Protein 2P5Q (pdb70)

B-factor: mean 24.38, std 9.58, range [6.73, 96.37]

Secondary structure (DSSP, 8-state):
--GGG-EEEBTTS-EEEGGGGTTSEEEEEEE-SSSTTHHHHHHHHHHHHHHHGGGTEEEEEEE--TTTT---S-HHHHHHHHHHHT---S-BB---BSSSTTB-HHHHHHHTHHHHTT-SPP-STT-EEEE-TTS-EEEEE-TTS-GGGGHHHHHHHTT--/--GGG-EEEBTTS-EEEGGGGTTSEEEEEEE-SSSTTHHHHHHHHHHHHHHHGGGTEEEEEEE---STT---S-HHHHHHHHHHHH---S-BB---BSSSTTB-HHHHHHTTTGGGTT-SPP-STT-EEEE-TTS-EEEEE-TTS-GGGGHHHHHHHHT-/--GGG-EEEBTTS-EEEGGGGTTSEEEEEEE-SSSTTHHHHHHHHHHHHHHHGGGTEEEEEEE--TTTT---S-HHHHHHHHHHHH---S-BB---BSSSTTB-HHHHHHTTHHHHTT-SPP-STT-EEEE-TTS-EEEEE-TTS-GGGGHHHHHHHHT-/--GGG-EEEBTTS-EEEGGGGTTSEEEEEEE-SSSTTHHHHHHHHHHHHHHHGGGTEEEEEEE--TTTT---S-HHHHHHHHHHHH---S-BB---BSSSTTB-HHHHHHTTHHHHTT-SPP-STT-EEEE-TTS-EEEEE-TTS-GGGGHHHHHHHHT-

CATH classification: 3.40.30.10

Sequence (641 aa):
ESVHDFTVKDAKENDVDLSIFKGKVLLIVNVASKCGMTNSNYAEMNQLYEKYKDQGLEILAFPCNQFGEEEPGTNDQITDFVCTRFKSEFPIFDKIDVNGENASPLYRFLKLGKWGIFGDDIQWNFAKFLVNKDGQVVDRYYPTTSPLSLERDIKQLLEISESVHDFTVKDAKENDVDLSIFKGKVLLIVNVASKCGMTNSNYAEMNQLYEKYKDQGLEILAFPCNQFGEEEPGTNDQITDFVCTRFKSEFPIFDKIDVNGENASPLYRFLKLGKWGIFGDDIQWNFAKFLVNKDGQVVDRYYPTTSPLSLERDIKQLLEIESVHDFTVKDAKENDVDLSIFKGKVLLIVNVASKCGMTNSNYAEMNQLYEKYKDQGLEILAFPCNQFGEEEPGTNDQITDFVCTRFKSEFPIFDKIDVNGENASPLYRFLKLGKWGIFGDDIQWNFAKFLVNKDGQVVDRYYPTTSPLSLERDIKQLLEIESVHDFTVKDAKENDVDLSIFKGKVLLIVNVASKCGMTNSNYAEMNQLYEKYKDQGLEILAFPCNQFGEEEPGTNDQITDFVCTRFKSEFPIFDKIDVNGENASPLYRFLKLGKWGIFGDDIQWNFAKFLVNKDGQVVDRYYPTTSPLSLERDIKQLLEI

Radius of gyration: 27.71 Å; Cα contacts (8 Å, |Δi|>4): 1335; chains: 4; bounding box: 77×76×52 Å

Organism: NCBI:txid3695

Nearest PDB structures (foldseek):
  2p5q-assembly2_D  TM=1.005E+00  e=3.990E-37  Populus trichocarpa x Populus deltoides
  2wgr-assembly1_A  TM=9.732E-01  e=1.202E-24  Schistosoma mansoni
  2v1m-assembly1_A  TM=9.487E-01  e=3.344E-23  Schistosoma mansoni
  3kij-assembly3_C  TM=9.636E-01  e=8.142E-22  Homo sapiens
  3cyn-assembly1_A  TM=9.663E-01  e=3.518E-21  Homo sapiens

Structure (mmCIF, N/CA/C/O backbone):
data_2P5Q
#
_entry.id   2P5Q
#
_cell.length_a   221.665
_cell.length_b   221.665
_cell.length_c   48.142
_cell.angle_alpha   90.00
_cell.angle_beta   90.00
_cell.angle_gamma   120.00
#
_symmetry.space_group_name_H-M   'H 3'
#
loop_
_entity.id
_entity.type
_entity.pdbx_description
1 polymer 'Glutathione peroxidase 5'
2 non-polymer 'CADMIUM ION'
3 non-polymer 'ACETATE ION'
4 water water
#
loop_
_atom_site.group_PDB
_atom_site.id
_atom_site.type_symbol
_atom_site.label_atom_id
_atom_site.label_alt_id
_atom_site.label_comp_id
_atom_site.label_asym_id
_atom_site.label_entity_id
_atom_site.label_seq_id
_atom_site.pdbx_PDB_ins_code
_atom_site.Cartn_x
_atom_site.Cartn_y
_atom_site.Cartn_z
_atom_site.occupancy
_atom_site.B_iso_or_equiv
_atom_site.auth_seq_id
_atom_site.auth_comp_id
_atom_site.auth_asym_id
_atom_site.auth_atom_id
_atom_site.pdbx_PDB_model_num
ATOM 1 N N . GLU A 1 10 ? 21.988 0.840 25.272 1.00 26.97 10 GLU A N 1
ATOM 2 C CA . GLU A 1 10 ? 22.896 0.951 24.096 1.00 25.97 10 GLU A CA 1
ATOM 3 C C . GLU A 1 10 ? 22.167 1.466 22.857 1.00 22.37 10 GLU A C 1
ATOM 4 O O . GLU A 1 10 ? 22.795 1.774 21.847 1.00 22.85 10 GLU A O 1
ATOM 10 N N . SER A 1 11 ? 20.844 1.552 22.936 1.00 19.57 11 SER A N 1
ATOM 11 C CA . SER A 1 11 ? 20.042 2.062 21.826 1.00 17.82 11 SER A CA 1
ATOM 12 C C . SER A 1 11 ? 18.877 2.861 22.403 1.00 17.61 11 SER A C 1
ATOM 13 O O . SER A 1 11 ? 18.613 2.808 23.605 1.00 17.19 11 SER A O 1
ATOM 16 N N . VAL A 1 12 ? 18.180 3.597 21.546 1.00 16.78 12 VAL A N 1
ATOM 17 C CA . VAL A 1 12 ? 17.051 4.406 21.987 1.00 15.27 12 VAL A CA 1
ATOM 18 C C . VAL A 1 12 ? 15.953 3.529 22.588 1.00 16.31 12 VAL A C 1
ATOM 19 O O . VAL A 1 12 ? 15.110 4.004 23.343 1.00 15.38 12 VAL A O 1
ATOM 23 N N . HIS A 1 13 ? 15.982 2.242 22.263 1.00 15.94 13 HIS A N 1
ATOM 24 C CA . HIS A 1 13 ? 14.960 1.319 22.738 1.00 16.81 13 HIS A CA 1
ATOM 25 C C . HIS A 1 13 ? 15.056 0.914 24.205 1.00 18.05 13 HIS A C 1
ATOM 26 O O . HIS A 1 13 ? 14.129 0.312 24.743 1.00 18.66 13 HIS A O 1
ATOM 33 N N . ASP A 1 14 ? 16.162 1.255 24.858 1.00 18.89 14 ASP A N 1
ATOM 34 C CA . ASP A 1 14 ? 16.326 0.935 26.272 1.00 20.47 14 ASP A CA 1
ATOM 35 C C . ASP A 1 14 ? 15.620 1.965 27.143 1.00 21.41 14 ASP A C 1
ATOM 36 O O . ASP A 1 14 ? 15.659 1.877 28.366 1.00 23.55 14 ASP A O 1
ATOM 41 N N . PHE A 1 15 ? 14.972 2.941 26.516 1.00 18.80 15 PHE A N 1
ATOM 42 C CA . PHE A 1 15 ? 14.312 3.987 27.277 1.00 17.90 15 PHE A CA 1
ATOM 43 C C . PHE A 1 15 ? 12.798 3.942 27.314 1.00 18.59 15 PHE A C 1
ATOM 44 O O . PHE A 1 15 ? 12.143 3.438 26.401 1.00 17.44 15 PHE A O 1
ATOM 52 N N . THR A 1 16 ? 12.265 4.487 28.399 1.00 16.34 16 THR A N 1
ATOM 53 C CA . THR A 1 16 ? 10.835 4.583 28.630 1.00 17.30 16 THR A CA 1
ATOM 54 C C . THR A 1 16 ? 10.581 6.044 28.988 1.00 16.74 16 THR A C 1
ATOM 55 O O . THR A 1 16 ? 11.343 6.638 29.750 1.00 16.86 16 THR A O 1
ATOM 59 N N . VAL A 1 17 ? 9.533 6.628 28.416 1.00 15.32 17 VAL A N 1
ATOM 60 C CA . VAL A 1 17 ? 9.184 8.014 28.705 1.00 13.58 17 VAL A CA 1
ATOM 61 C C . VAL A 1 17 ? 7.703 8.041 29.038 1.00 14.26 17 VAL A C 1
ATOM 62 O O . VAL A 1 17 ? 6.986 7.078 28.768 1.00 13.58 17 VAL A O 1
ATOM 66 N N . LYS A 1 18 ? 7.243 9.133 29.634 1.00 13.61 18 LYS A N 1
ATOM 67 C CA . LYS A 1 18 ? 5.832 9.248 29.968 1.00 17.10 18 LYS A CA 1
ATOM 68 C C . LYS A 1 18 ? 5.066 9.977 28.867 1.00 16.21 18 LYS A C 1
ATOM 69 O O . LYS A 1 18 ? 5.598 10.895 28.235 1.00 16.71 18 LYS A O 1
ATOM 75 N N . ASP A 1 19 ? 3.826 9.555 28.627 1.00 16.95 19 ASP A N 1
ATOM 76 C CA . ASP A 1 19 ? 3.002 10.201 27.614 1.00 17.13 19 ASP A CA 1
ATOM 77 C C . ASP A 1 19 ? 2.304 11.412 28.228 1.00 17.58 19 ASP A C 1
ATOM 78 O O . ASP A 1 19 ? 2.521 11.729 29.401 1.00 16.89 19 ASP A O 1
ATOM 83 N N . ALA A 1 20 ? 1.469 12.082 27.438 1.00 16.37 20 ALA A N 1
ATOM 84 C CA . ALA A 1 20 ? 0.762 13.276 27.896 1.00 17.12 20 ALA A CA 1
ATOM 85 C C . ALA A 1 20 ? -0.166 13.032 29.080 1.00 17.71 20 ALA A C 1
ATOM 86 O O . ALA A 1 20 ? -0.686 13.980 29.666 1.00 20.08 20 ALA A O 1
ATOM 88 N N . LYS A 1 21 ? -0.380 11.769 29.431 1.00 17.37 21 LYS A N 1
ATOM 89 C CA . LYS A 1 21 ? -1.246 11.449 30.561 1.00 19.19 21 LYS A CA 1
ATOM 90 C C . LYS A 1 21 ? -0.475 10.774 31.697 1.00 18.75 21 LYS A C 1
ATOM 91 O O . LYS A 1 21 ? -1.051 10.072 32.526 1.00 18.68 21 LYS A O 1
ATOM 97 N N . GLU A 1 22 ? 0.836 11.009 31.720 1.00 17.61 22 GLU A N 1
ATOM 98 C CA . GLU A 1 22 ? 1.729 10.478 32.746 1.00 17.68 22 GLU A CA 1
ATOM 99 C C . GLU A 1 22 ? 1.866 8.955 32.754 1.00 18.40 22 GLU A C 1
ATOM 100 O O . GLU A 1 22 ? 2.259 8.368 33.759 1.00 18.12 22 GLU A O 1
ATOM 106 N N . ASN A 1 23 ? 1.543 8.317 31.636 1.00 17.97 23 ASN A N 1
ATOM 107 C CA . ASN A 1 23 ? 1.656 6.868 31.537 1.00 18.75 23 ASN A CA 1
ATOM 108 C C . ASN A 1 23 ? 2.922 6.508 30.761 1.00 18.55 23 ASN A C 1
ATOM 109 O O . ASN A 1 23 ? 3.292 7.192 29.807 1.00 17.21 23 ASN A O 1
ATOM 114 N N . ASP A 1 24 ? 3.585 5.436 31.179 1.00 17.75 24 ASP A N 1
ATOM 115 C CA . ASP A 1 24 ? 4.814 4.995 30.530 1.00 17.69 24 ASP A CA 1
ATOM 116 C C . ASP A 1 24 ? 4.640 4.514 29.100 1.00 17.34 24 ASP A C 1
ATOM 117 O O . ASP A 1 24 ? 3.644 3.879 28.758 1.00 15.38 24 ASP A O 1
ATOM 122 N N . VAL A 1 25 ? 5.637 4.815 28.276 1.00 16.12 25 VAL A N 1
ATOM 123 C CA . VAL A 1 25 ? 5.654 4.380 26.889 1.00 15.30 25 VAL A CA 1
ATOM 124 C C . VAL A 1 25 ? 7.042 3.823 26.619 1.00 14.62 25 VAL A C 1
ATOM 125 O O . VAL A 1 25 ? 8.039 4.543 26.703 1.00 15.06 25 VAL A O 1
ATOM 129 N N . ASP A 1 26 ? 7.098 2.529 26.322 1.00 14.38 26 ASP A N 1
ATOM 130 C CA . ASP A 1 26 ? 8.355 1.849 26.033 1.00 15.42 26 ASP A CA 1
ATOM 131 C C . ASP A 1 26 ? 8.745 2.176 24.594 1.00 14.68 26 ASP A C 1
ATOM 132 O O . ASP A 1 26 ? 8.060 1.780 23.658 1.00 16.28 26 ASP A O 1
ATOM 137 N N . LEU A 1 27 ? 9.848 2.900 24.419 1.00 15.00 27 LEU A N 1
ATOM 138 C CA . LEU A 1 27 ? 10.273 3.291 23.079 1.00 14.63 27 LEU A CA 1
ATOM 139 C C . LEU A 1 27 ? 10.599 2.125 22.153 1.00 14.70 27 LEU A C 1
ATOM 140 O O . LEU A 1 27 ? 10.735 2.313 20.945 1.00 13.36 27 LEU A O 1
ATOM 145 N N . SER A 1 28 ? 10.715 0.922 22.705 1.00 15.49 28 SER A N 1
ATOM 146 C CA . SER A 1 28 ? 11.022 -0.235 21.874 1.00 17.05 28 SER A CA 1
ATOM 147 C C . SER A 1 28 ? 9.840 -0.562 20.962 1.00 17.91 28 SER A C 1
ATOM 148 O O . SER A 1 28 ? 9.987 -1.314 20.002 1.00 18.06 28 SER A O 1
ATOM 151 N N . ILE A 1 29 ? 8.669 0.004 21.255 1.00 18.10 29 ILE A N 1
ATOM 152 C CA . ILE A 1 29 ? 7.496 -0.245 20.424 1.00 17.92 29 ILE A CA 1
ATOM 153 C C . ILE A 1 29 ? 7.658 0.460 19.082 1.00 18.93 29 ILE A C 1
ATOM 154 O O . ILE A 1 29 ? 6.853 0.270 18.168 1.00 17.02 29 ILE A O 1
ATOM 159 N N . PHE A 1 30 ? 8.698 1.280 18.972 1.00 17.40 30 PHE A N 1
ATOM 160 C CA . PHE A 1 30 ? 8.956 2.006 17.738 1.00 18.34 30 PHE A CA 1
ATOM 161 C C . PHE A 1 30 ? 10.066 1.344 16.922 1.00 19.25 30 PHE A C 1
ATOM 162 O O . PHE A 1 30 ? 10.577 1.935 15.967 1.00 17.38 30 PHE A O 1
ATOM 170 N N . LYS A 1 31 ? 10.437 0.120 17.300 1.00 18.16 31 LYS A N 1
ATOM 171 C CA . LYS A 1 31 ? 11.475 -0.617 16.576 1.00 18.82 31 LYS A CA 1
ATOM 172 C C . LYS A 1 31 ? 11.105 -0.705 15.105 1.00 16.68 31 LYS A C 1
ATOM 173 O O . LYS A 1 31 ? 9.942 -0.923 14.768 1.00 17.82 31 LYS A O 1
ATOM 179 N N . GLY A 1 32 ? 12.096 -0.547 14.235 1.00 16.49 32 GLY A N 1
ATOM 180 C CA . GLY A 1 32 ? 11.841 -0.631 12.809 1.00 17.05 32 GLY A CA 1
ATOM 181 C C . GLY A 1 32 ? 11.452 0.692 12.184 1.00 17.12 32 GLY A C 1
ATOM 182 O O . GLY A 1 32 ? 11.198 0.770 10.983 1.00 16.78 32 GLY A O 1
ATOM 183 N N . LYS A 1 33 ? 11.395 1.740 12.994 1.00 16.17 33 LYS A N 1
ATOM 184 C CA . LYS A 1 33 ? 11.042 3.048 12.470 1.00 16.68 33 LYS A CA 1
ATOM 185 C C . LYS A 1 33 ? 12.130 4.068 12.740 1.00 16.21 33 LYS A C 1
ATOM 186 O O . LYS A 1 33 ? 12.903 3.936 13.693 1.00 15.02 33 LYS A O 1
ATOM 192 N N . VAL A 1 34 ? 12.198 5.075 11.878 1.00 14.19 34 VAL A N 1
ATOM 193 C CA . VAL A 1 34 ? 13.168 6.142 12.042 1.00 13.68 34 VAL A CA 1
ATOM 194 C C . VAL A 1 34 ? 12.460 7.152 12.924 1.00 14.75 34 VAL A C 1
ATOM 195 O O . VAL A 1 34 ? 11.280 7.449 12.715 1.00 14.08 34 VAL A O 1
ATOM 199 N N . LEU A 1 35 ? 13.172 7.664 13.920 1.00 13.41 35 LEU A N 1
ATOM 200 C CA . LEU A 1 35 ? 12.583 8.614 14.841 1.00 12.14 35 LEU A CA 1
ATOM 201 C C . LEU A 1 35 ? 13.079 10.034 14.649 1.00 11.93 35 LEU A C 1
ATOM 202 O O . LEU A 1 35 ? 14.280 10.276 14.545 1.00 12.31 35 LEU A O 1
ATOM 207 N N . LEU A 1 36 ? 12.131 10.960 14.577 1.00 11.27 36 LEU A N 1
A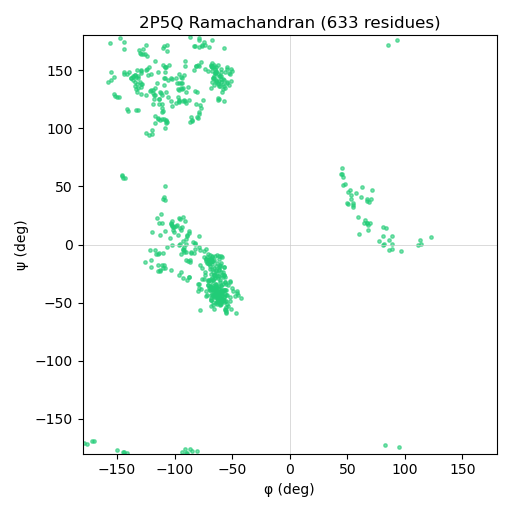TOM 208 C CA . LEU A 1 36 ? 12.432 12.377 14.483 1.00 12.19 36 LEU A CA 1
ATOM 209 C C . LEU A 1 36 ? 11.994 12.843 15.860 1.00 11.80 36 LEU A C 1
ATOM 210 O O . LEU A 1 36 ? 10.798 12.872 16.162 1.00 12.58 36 LEU A O 1
ATOM 215 N N . ILE A 1 37 ? 12.966 13.165 16.705 1.00 12.57 37 ILE A N 1
ATOM 216 C CA . ILE A 1 37 ? 12.684 13.604 18.066 1.00 12.87 37 ILE A CA 1
ATOM 217 C C . ILE A 1 37 ? 12.852 15.114 18.168 1.00 12.88 37 ILE A C 1
ATOM 218 O O . ILE A 1 37 ? 13.916 15.659 17.870 1.00 12.49 37 ILE A O 1
ATOM 223 N N . VAL A 1 38 ? 11.791 15.783 18.605 1.00 13.26 38 VAL A N 1
ATOM 224 C CA . VAL A 1 38 ? 11.794 17.235 18.694 1.00 12.05 38 VAL A CA 1
ATOM 225 C C . VAL A 1 38 ? 11.257 17.767 20.018 1.00 13.41 38 VAL A C 1
ATOM 226 O O . VAL A 1 38 ? 10.200 17.330 20.481 1.00 12.71 38 VAL A O 1
ATOM 230 N N . ASN A 1 39 ? 11.988 18.693 20.638 1.00 13.30 39 ASN A N 1
ATOM 231 C CA . ASN A 1 39 ? 11.500 19.306 21.870 1.00 13.54 39 ASN A CA 1
ATOM 232 C C . ASN A 1 39 ? 10.661 20.472 21.367 1.00 12.16 39 ASN A C 1
ATOM 233 O O . ASN A 1 39 ? 11.140 21.299 20.597 1.00 13.78 39 ASN A O 1
ATOM 238 N N . VAL A 1 40 ? 9.401 20.521 21.782 1.00 12.12 40 VAL A N 1
ATOM 239 C CA . VAL A 1 40 ? 8.488 21.557 21.310 1.00 14.27 40 VAL A CA 1
ATOM 240 C C . VAL A 1 40 ? 8.081 22.625 22.323 1.00 13.51 40 VAL A C 1
ATOM 241 O O . VAL A 1 40 ? 8.367 22.519 23.514 1.00 15.84 40 VAL A O 1
ATOM 245 N N . ALA A 1 41 ? 7.413 23.658 21.816 1.00 14.42 41 ALA A N 1
ATOM 246 C CA . ALA A 1 41 ? 6.924 24.771 22.626 1.00 14.04 41 ALA A CA 1
ATOM 247 C C . ALA A 1 41 ? 5.747 25.390 21.882 1.00 14.51 41 ALA A C 1
ATOM 248 O O . ALA A 1 41 ? 5.775 25.506 20.655 1.00 15.35 41 ALA A O 1
ATOM 250 N N . SER A 1 42 ? 4.720 25.794 22.622 1.00 13.31 42 SER A N 1
ATOM 251 C CA . SER A 1 42 ? 3.520 26.371 22.020 1.00 14.98 42 SER A CA 1
ATOM 252 C C . SER A 1 42 ? 3.539 27.877 21.770 1.00 15.82 42 SER A C 1
ATOM 253 O O . SER A 1 42 ? 2.857 28.360 20.866 1.00 15.31 42 SER A O 1
ATOM 256 N N . LYS A 1 43 ? 4.302 28.618 22.567 1.00 17.69 43 LYS A N 1
ATOM 257 C CA . LYS A 1 43 ? 4.353 30.073 22.435 1.00 18.64 43 LYS A CA 1
ATOM 258 C C . LYS A 1 43 ? 5.676 30.580 21.885 1.00 19.11 43 LYS A C 1
ATOM 259 O O . LYS A 1 43 ? 6.197 31.593 22.344 1.00 20.39 43 LYS A O 1
ATOM 265 N N . CYS A 1 44 ? 6.219 29.881 20.899 1.00 18.12 44 CYS A N 1
ATOM 266 C CA . CYS A 1 44 ? 7.484 30.284 20.308 1.00 19.37 44 CYS A CA 1
ATOM 267 C C . CYS A 1 44 ? 7.271 30.835 18.898 1.00 19.58 44 CYS A C 1
ATOM 268 O O . CYS A 1 44 ? 6.308 30.477 18.225 1.00 19.59 44 CYS A O 1
ATOM 271 N N . GLY A 1 45 ? 8.165 31.717 18.464 1.00 19.41 45 GLY A N 1
ATOM 272 C CA . GLY A 1 45 ? 8.051 32.276 17.130 1.00 16.72 45 GLY A CA 1
ATOM 273 C C . GLY A 1 45 ? 8.203 31.198 16.067 1.00 16.92 45 GLY A C 1
ATOM 274 O O . GLY A 1 45 ? 7.743 31.358 14.936 1.00 15.98 45 GLY A O 1
ATOM 275 N N . MET A 1 46 ? 8.838 30.087 16.429 1.00 14.97 46 MET A N 1
ATOM 276 C CA . MET A 1 46 ? 9.043 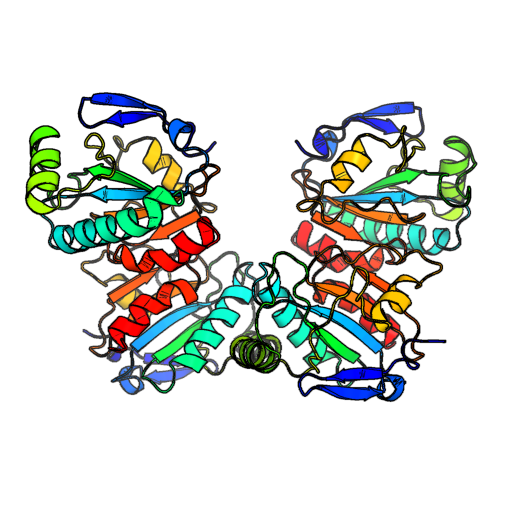28.992 15.484 1.00 17.01 46 MET A CA 1
ATOM 277 C C . MET A 1 46 ? 7.975 27.899 15.584 1.00 14.24 46 MET A C 1
ATOM 278 O O . MET A 1 46 ? 8.027 26.911 14.856 1.00 12.36 46 MET A O 1
ATOM 283 N N . THR A 1 47 ? 7.015 28.085 16.484 1.00 13.39 47 THR A N 1
ATOM 284 C CA . THR A 1 47 ? 5.945 27.111 16.699 1.00 14.47 47 THR A CA 1
ATOM 285 C C . THR A 1 47 ? 5.124 26.754 15.458 1.00 12.77 47 THR A C 1
ATOM 286 O O . THR A 1 47 ? 5.017 25.584 15.099 1.00 12.99 47 THR A O 1
ATOM 290 N N . ASN A 1 48 ? 4.543 27.755 14.804 1.00 12.84 48 ASN A N 1
ATOM 291 C CA . ASN A 1 48 ? 3.711 27.499 13.633 1.00 13.40 48 ASN A CA 1
ATOM 292 C C . ASN A 1 48 ? 4.418 26.789 12.484 1.00 13.63 48 ASN A C 1
ATOM 293 O O . ASN A 1 48 ? 3.888 25.824 11.928 1.00 11.97 48 ASN A O 1
ATOM 298 N N . SER A 1 49 ? 5.609 27.255 12.124 1.00 13.45 49 SER A N 1
ATOM 299 C CA . SER A 1 49 ? 6.350 26.632 11.030 1.00 15.87 49 SER A CA 1
ATOM 300 C C . SER A 1 49 ? 6.815 25.213 11.337 1.00 13.69 49 SER A C 1
ATOM 301 O O . SER A 1 49 ? 6.773 24.340 10.469 1.00 12.54 49 SER A O 1
ATOM 304 N N . ASN A 1 50 ? 7.255 24.974 12.568 1.00 13.40 50 ASN A N 1
ATOM 305 C CA . ASN A 1 50 ? 7.732 23.644 12.930 1.00 11.92 50 ASN A CA 1
ATOM 306 C C . ASN A 1 50 ? 6.617 22.605 12.970 1.00 11.28 50 ASN A C 1
ATOM 307 O O . ASN A 1 50 ? 6.756 21.530 12.386 1.00 10.10 50 ASN A O 1
ATOM 312 N N . TYR A 1 51 ? 5.506 22.920 13.632 1.00 12.14 51 TYR A N 1
ATOM 313 C CA . TYR A 1 51 ? 4.400 21.973 13.684 1.00 11.99 51 TYR A CA 1
ATOM 314 C C . TYR A 1 51 ? 3.842 21.733 12.282 1.00 11.85 51 TYR A C 1
ATOM 315 O O . TYR A 1 51 ? 3.563 20.596 11.909 1.00 12.71 51 TYR A O 1
ATOM 324 N N . ALA A 1 52 ? 3.691 22.799 11.502 1.00 11.19 52 ALA A N 1
ATOM 325 C CA . ALA A 1 52 ? 3.161 22.671 10.146 1.00 12.10 52 ALA A CA 1
ATOM 326 C C . ALA A 1 52 ? 4.057 21.788 9.280 1.00 12.05 52 ALA A C 1
ATOM 327 O O . ALA A 1 52 ? 3.571 20.894 8.577 1.00 11.51 52 ALA A O 1
ATOM 329 N N . GLU A 1 53 ? 5.362 22.041 9.328 1.00 11.53 53 GLU A N 1
ATOM 330 C CA . GLU A 1 53 ? 6.307 21.261 8.545 1.00 12.35 53 GLU A CA 1
ATOM 331 C C . GLU A 1 53 ? 6.411 19.825 9.050 1.00 12.24 53 GLU A C 1
ATOM 332 O O . GLU A 1 53 ? 6.648 18.902 8.266 1.00 11.84 53 GLU A O 1
ATOM 338 N N . MET A 1 54 ? 6.230 19.634 10.355 1.00 11.30 54 MET A N 1
ATOM 339 C CA . MET A 1 54 ? 6.271 18.290 10.920 1.00 13.66 54 MET A CA 1
ATOM 340 C C . MET A 1 54 ? 5.044 17.538 10.399 1.00 13.16 54 MET A C 1
ATOM 341 O O . MET A 1 54 ? 5.123 16.348 10.091 1.00 12.69 54 MET A O 1
ATOM 346 N N . ASN A 1 55 ? 3.915 18.239 10.283 1.00 11.91 55 ASN A N 1
ATOM 347 C CA . ASN A 1 55 ? 2.696 17.616 9.766 1.00 12.35 55 ASN A CA 1
ATOM 348 C C . ASN A 1 55 ? 2.916 17.121 8.340 1.00 11.53 55 ASN A C 1
ATOM 349 O O . ASN A 1 55 ? 2.458 16.037 7.973 1.00 11.61 55 ASN A O 1
ATOM 354 N N . GLN A 1 56 ? 3.608 17.924 7.535 1.00 10.52 56 GLN A N 1
ATOM 355 C CA . GLN A 1 56 ? 3.879 17.559 6.149 1.00 12.28 56 GLN A CA 1
ATOM 356 C C . GLN A 1 56 ? 4.792 16.339 6.075 1.00 12.26 56 GLN A C 1
ATOM 357 O O . GLN A 1 56 ? 4.550 15.418 5.294 1.00 11.44 56 GLN A O 1
ATOM 363 N N . LEU A 1 57 ? 5.847 16.332 6.881 1.00 12.19 57 LEU A N 1
ATOM 364 C CA . LEU A 1 57 ? 6.753 15.191 6.888 1.00 13.69 57 LEU A CA 1
ATOM 365 C C . LEU A 1 57 ? 6.004 13.936 7.322 1.00 12.74 57 LEU A C 1
ATOM 366 O O . LEU A 1 57 ? 6.177 12.870 6.734 1.00 13.88 57 LEU A O 1
ATOM 371 N N . TYR A 1 58 ? 5.166 14.068 8.349 1.00 11.98 58 TYR A N 1
ATOM 372 C CA . TYR A 1 58 ? 4.425 12.926 8.873 1.00 11.72 58 TYR A CA 1
ATOM 373 C C . TYR A 1 58 ? 3.473 12.323 7.849 1.00 12.44 58 TYR A C 1
ATOM 374 O O . TYR A 1 58 ? 3.433 11.106 7.674 1.00 11.81 58 TYR A O 1
ATOM 383 N N . GLU A 1 59 ? 2.711 13.171 7.171 1.00 12.72 59 GLU A N 1
ATOM 384 C CA . GLU A 1 59 ? 1.766 12.698 6.165 1.00 15.02 59 GLU A CA 1
ATOM 385 C C . GLU A 1 59 ? 2.491 11.947 5.050 1.00 14.32 59 GLU A C 1
ATOM 386 O O . GLU A 1 59 ? 2.043 10.900 4.584 1.00 12.13 59 GLU A O 1
ATOM 392 N N . LYS A 1 60 ? 3.629 12.489 4.640 1.00 12.82 60 LYS A N 1
ATOM 393 C CA . LYS A 1 60 ? 4.408 11.908 3.560 1.00 14.62 60 LYS A CA 1
ATOM 394 C C . LYS A 1 60 ? 5.210 10.659 3.922 1.00 14.33 60 LYS A C 1
ATOM 395 O O . LYS A 1 60 ? 5.419 9.791 3.072 1.00 12.62 60 LYS A O 1
ATOM 401 N N . TYR A 1 61 ? 5.639 10.548 5.177 1.00 12.42 61 TYR A N 1
ATOM 402 C CA . TYR A 1 61 ? 6.468 9.410 5.568 1.00 12.09 61 TYR A CA 1
ATOM 403 C C . TYR A 1 61 ? 5.993 8.484 6.688 1.00 13.56 61 TYR A C 1
ATOM 404 O O . TYR A 1 61 ? 6.646 7.476 6.961 1.00 12.16 61 TYR A O 1
ATOM 413 N N . LYS A 1 62 ? 4.875 8.799 7.337 1.00 12.89 62 LYS A N 1
ATOM 414 C CA . LYS A 1 62 ? 4.400 7.942 8.419 1.00 15.83 62 LYS A CA 1
ATOM 415 C C . LYS A 1 62 ? 4.194 6.489 7.973 1.00 16.51 62 LYS A C 1
ATOM 416 O O . LYS A 1 62 ? 4.515 5.559 8.710 1.00 17.96 62 LYS A O 1
ATOM 422 N N . ASP A 1 63 ? 3.676 6.289 6.769 1.00 16.54 63 ASP A N 1
ATOM 423 C CA . ASP A 1 63 ? 3.442 4.933 6.281 1.00 18.95 63 ASP A CA 1
ATOM 424 C C . ASP A 1 63 ? 4.693 4.324 5.667 1.00 19.35 63 ASP A C 1
ATOM 425 O O . ASP A 1 63 ? 4.663 3.201 5.165 1.00 20.59 63 ASP A O 1
ATOM 430 N N . GLN A 1 64 ? 5.795 5.060 5.706 1.00 16.11 64 GLN A N 1
ATOM 431 C CA . GLN A 1 64 ? 7.031 4.556 5.140 1.00 16.84 64 GLN A CA 1
ATOM 432 C C . GLN A 1 64 ? 8.093 4.294 6.198 1.00 15.69 64 GLN A C 1
ATOM 433 O O . GLN A 1 64 ? 9.246 4.003 5.872 1.00 17.10 64 GLN A O 1
ATOM 439 N N . GLY A 1 65 ? 7.699 4.398 7.466 1.00 12.47 65 GLY A N 1
ATOM 440 C CA . GLY A 1 65 ? 8.629 4.130 8.551 1.00 13.48 65 GLY A CA 1
ATOM 441 C C . GLY A 1 65 ? 9.027 5.286 9.454 1.00 13.39 65 GLY A C 1
ATOM 442 O O . GLY A 1 65 ? 9.815 5.101 10.383 1.00 12.93 65 GLY A O 1
ATOM 443 N N . LEU A 1 66 ? 8.505 6.479 9.206 1.00 11.09 66 LEU A N 1
ATOM 444 C CA . LEU A 1 66 ? 8.867 7.607 10.051 1.00 12.79 66 LEU A CA 1
ATOM 445 C C . LEU A 1 66 ? 7.891 7.806 11.205 1.00 13.67 66 LEU A C 1
ATOM 446 O O . LEU A 1 66 ? 6.677 7.736 11.024 1.00 14.09 66 LEU A O 1
ATOM 451 N N . GLU A 1 67 ? 8.432 8.033 12.395 1.00 13.44 67 GLU A N 1
ATOM 452 C CA . GLU A 1 67 ? 7.603 8.314 13.555 1.00 14.18 67 GLU A CA 1
ATOM 453 C C . GLU A 1 67 ? 8.168 9.591 14.167 1.00 12.69 67 GLU A C 1
ATOM 454 O O . GLU A 1 67 ? 9.382 9.773 14.232 1.00 13.19 67 GLU A O 1
ATOM 460 N N . ILE A 1 68 ? 7.285 10.485 14.589 1.00 11.86 68 ILE A N 1
ATOM 461 C CA . ILE A 1 68 ? 7.710 11.744 15.185 1.00 11.64 68 ILE A CA 1
ATOM 462 C C . ILE A 1 68 ? 7.322 11.786 16.652 1.00 12.73 68 ILE A C 1
ATOM 463 O O . ILE A 1 68 ? 6.156 11.588 17.005 1.00 14.17 68 ILE A O 1
ATOM 468 N N . LEU A 1 69 ? 8.308 12.034 17.507 1.00 12.52 69 LEU A N 1
ATOM 469 C CA . LEU A 1 69 ? 8.071 12.110 18.942 1.00 13.36 69 LEU A CA 1
ATOM 470 C C . LEU A 1 69 ? 8.246 13.562 19.379 1.00 13.67 69 LEU A C 1
ATOM 471 O O . LEU A 1 69 ? 9.348 14.116 19.295 1.00 13.05 69 LEU A O 1
ATOM 476 N N . ALA A 1 70 ? 7.154 14.173 19.838 1.00 12.51 70 ALA A N 1
ATOM 477 C CA . ALA A 1 70 ? 7.178 15.566 20.282 1.00 12.64 70 ALA A CA 1
ATOM 478 C C . ALA A 1 70 ? 7.208 15.660 21.803 1.00 12.83 70 ALA A C 1
ATOM 479 O O . ALA A 1 70 ? 6.278 15.211 22.484 1.00 13.39 70 ALA A O 1
ATOM 481 N N . PHE A 1 71 ? 8.271 16.263 22.328 1.00 11.65 71 PHE A N 1
ATOM 482 C CA . PHE A 1 71 ? 8.439 16.418 23.768 1.00 12.92 71 PHE A CA 1
ATOM 483 C C . PHE A 1 71 ? 8.348 17.878 24.194 1.00 12.45 71 PHE A C 1
ATOM 484 O O . PHE A 1 71 ? 9.257 18.665 23.932 1.00 11.96 71 PHE A O 1
ATOM 492 N N . PRO A 1 72 ? 7.241 18.265 24.842 1.00 11.53 72 PRO A N 1
ATOM 493 C CA . PRO A 1 72 ? 7.115 19.657 25.278 1.00 12.58 72 PRO A CA 1
ATOM 494 C C . PRO A 1 72 ? 8.223 19.968 26.283 1.00 13.60 72 PRO A C 1
ATOM 495 O O . PRO A 1 72 ? 8.631 19.093 27.049 1.00 13.19 72 PRO A O 1
ATOM 499 N N . CYS A 1 73 ? 8.710 21.206 26.269 1.00 14.31 73 CYS A N 1
ATOM 500 C CA . CYS A 1 73 ? 9.764 21.636 27.183 1.00 15.07 73 CYS A CA 1
ATOM 501 C C . CYS A 1 73 ? 9.631 23.137 27.436 1.00 15.64 73 CYS A C 1
ATOM 502 O O . CYS A 1 73 ? 9.576 23.932 26.496 1.00 15.34 73 CYS A O 1
ATOM 505 N N . ASN A 1 74 ? 9.594 23.517 28.710 1.00 15.55 74 ASN A N 1
ATOM 506 C CA . ASN A 1 74 ? 9.432 24.915 29.102 1.00 15.72 74 ASN A CA 1
ATOM 507 C C . ASN A 1 74 ? 10.729 25.575 29.570 1.00 17.52 74 ASN A C 1
ATOM 508 O O . ASN A 1 74 ? 10.696 26.615 30.226 1.00 18.34 74 ASN A O 1
ATOM 513 N N . GLN A 1 75 ? 11.868 24.985 29.216 1.00 16.55 75 GLN A N 1
ATOM 514 C CA . GLN A 1 75 ? 13.168 25.517 29.625 1.00 18.36 75 GLN A CA 1
ATOM 515 C C . GLN A 1 75 ? 13.709 26.654 28.762 1.00 18.28 75 GLN A C 1
ATOM 516 O O . GLN A 1 75 ? 14.798 27.170 29.020 1.00 19.29 75 GLN A O 1
ATOM 522 N N . PHE A 1 76 ? 12.955 27.059 27.749 1.00 17.68 76 PHE A N 1
ATOM 523 C CA . PHE A 1 76 ? 13.426 28.109 26.860 1.00 17.23 76 PHE A CA 1
ATOM 524 C C . PHE A 1 76 ? 12.469 29.290 26.738 1.00 18.48 76 PHE A C 1
ATOM 525 O O . PHE A 1 76 ? 11.529 29.267 25.943 1.00 17.59 76 PHE A O 1
ATOM 533 N N . GLY A 1 77 ? 12.728 30.324 27.537 1.00 18.44 77 GLY A N 1
ATOM 534 C CA . GLY A 1 77 ? 11.900 31.515 27.515 1.00 17.29 77 GLY A CA 1
ATOM 535 C C . GLY A 1 77 ? 10.503 31.252 28.033 1.00 19.06 77 GLY A C 1
ATOM 536 O O . GLY A 1 77 ? 9.589 32.035 27.786 1.00 18.79 77 GLY A O 1
ATOM 537 N N . GLU A 1 78 ? 10.339 30.148 28.756 1.00 18.76 78 GLU A N 1
ATOM 538 C CA . GLU A 1 78 ? 9.042 29.772 29.300 1.00 19.59 78 GLU A CA 1
ATOM 539 C C . GLU A 1 78 ? 7.962 29.805 28.226 1.00 19.66 78 GLU A C 1
ATOM 540 O O . GLU A 1 78 ? 6.860 30.309 28.450 1.00 19.90 78 GLU A O 1
ATOM 546 N N . GLU A 1 79 ? 8.274 29.248 27.063 1.00 18.11 79 GLU A N 1
ATOM 547 C CA . GLU A 1 79 ? 7.323 29.241 25.966 1.00 18.52 79 GLU A CA 1
ATOM 548 C C . GLU A 1 79 ? 6.448 27.993 25.871 1.00 19.23 79 GLU A C 1
ATOM 549 O O . GLU A 1 79 ? 5.798 27.750 24.852 1.00 19.79 79 GLU A O 1
ATOM 555 N N . GLU A 1 80 ? 6.433 27.213 26.948 1.00 18.59 80 GLU A N 1
ATOM 556 C CA . GLU A 1 80 ? 5.596 26.016 27.046 1.00 17.36 80 GLU A CA 1
ATOM 557 C C . GLU A 1 80 ? 5.172 25.929 28.519 1.00 16.23 80 GLU A C 1
ATOM 558 O O . GLU A 1 80 ? 5.461 24.953 29.208 1.00 15.62 80 GLU A O 1
ATOM 564 N N . PRO A 1 81 ? 4.480 26.967 29.016 1.00 15.29 81 PRO A N 1
ATOM 565 C CA . PRO A 1 81 ? 4.002 27.064 30.400 1.00 16.56 81 PRO A CA 1
ATOM 566 C C . PRO A 1 81 ? 2.747 26.272 30.762 1.00 16.14 81 PRO A C 1
ATOM 567 O O . PRO A 1 81 ? 2.478 26.048 31.937 1.00 16.93 81 PRO A O 1
ATOM 571 N N . GLY A 1 82 ? 1.979 25.858 29.764 1.00 15.99 82 GLY A N 1
ATOM 572 C CA . GLY A 1 82 ? 0.750 25.136 30.043 1.00 16.86 82 GLY A CA 1
ATOM 573 C C . GLY A 1 82 ? 0.883 23.729 30.588 1.00 17.06 82 GLY A C 1
ATOM 574 O O . GLY A 1 82 ? 1.970 23.157 30.631 1.00 17.52 82 GLY A O 1
ATOM 575 N N . THR A 1 83 ? -0.243 23.176 31.027 1.00 16.52 83 THR A N 1
ATOM 576 C CA . THR A 1 83 ? -0.279 21.815 31.544 1.00 15.68 83 THR A CA 1
ATOM 577 C C . THR A 1 83 ? -0.277 20.902 30.317 1.00 14.79 83 THR A C 1
ATOM 578 O O . THR A 1 83 ? -0.439 21.377 29.194 1.00 12.92 83 THR A O 1
ATOM 582 N N . ASN A 1 84 ? -0.097 19.603 30.528 1.00 12.14 84 ASN A N 1
ATOM 583 C CA . ASN A 1 84 ? -0.105 18.657 29.418 1.00 14.61 84 ASN A CA 1
ATOM 584 C C . ASN A 1 84 ? -1.413 18.760 28.654 1.00 15.28 84 ASN A C 1
ATOM 585 O O . ASN A 1 84 ? -1.438 18.675 27.427 1.00 15.99 84 ASN A O 1
ATOM 590 N N . ASP A 1 85 ? -2.506 18.941 29.385 1.00 15.59 85 ASP A N 1
ATOM 591 C CA . ASP A 1 85 ? -3.804 19.043 28.745 1.00 17.68 85 ASP A CA 1
ATOM 592 C C . ASP A 1 85 ? -3.930 20.306 27.901 1.00 16.77 85 ASP A C 1
ATOM 593 O O . ASP A 1 85 ? -4.535 20.283 26.830 1.00 17.48 85 ASP A O 1
ATOM 598 N N . GLN A 1 86 ? -3.366 21.410 28.380 1.00 15.42 86 GLN A N 1
ATOM 599 C CA . GLN A 1 86 ? -3.434 22.657 27.631 1.00 15.88 86 GLN A CA 1
ATOM 600 C C . GLN A 1 86 ? -2.577 22.567 26.375 1.00 13.87 86 GLN A C 1
ATOM 601 O O . GLN A 1 86 ? -2.944 23.081 25.319 1.00 12.53 86 GLN A O 1
ATOM 607 N N . ILE A 1 87 ? -1.437 21.899 26.493 1.00 12.54 87 ILE A N 1
ATOM 608 C CA . ILE A 1 87 ? -0.533 21.739 25.363 1.00 12.13 87 ILE A CA 1
ATOM 609 C C . ILE A 1 87 ? -1.189 20.868 24.290 1.00 13.28 87 ILE A C 1
ATOM 610 O O . ILE A 1 87 ? -1.271 21.257 23.121 1.00 12.69 87 ILE A O 1
ATOM 615 N N . THR A 1 88 ? -1.678 19.700 24.691 1.00 12.76 88 THR A N 1
ATOM 616 C CA . THR A 1 88 ? -2.317 18.804 23.739 1.00 13.25 88 THR A CA 1
ATOM 617 C C . THR A 1 88 ? -3.587 19.434 23.160 1.00 13.71 88 THR A C 1
ATOM 618 O O . THR A 1 88 ? -3.858 19.296 21.970 1.00 13.69 88 THR A O 1
ATOM 622 N N . ASP A 1 89 ? -4.358 20.133 23.991 1.00 13.98 89 ASP A N 1
ATOM 623 C CA . ASP A 1 89 ? -5.574 20.787 23.509 1.00 14.57 89 ASP A CA 1
ATOM 624 C C . ASP A 1 89 ? -5.205 21.831 22.453 1.00 15.60 89 ASP A C 1
ATOM 625 O O . ASP A 1 89 ? -5.890 21.983 21.439 1.00 15.28 89 ASP A O 1
ATOM 630 N N . PHE A 1 90 ? -4.119 22.553 22.708 1.00 16.14 90 PHE A N 1
ATOM 631 C CA . PHE A 1 90 ? -3.637 23.580 21.791 1.00 16.37 90 PHE A CA 1
ATOM 632 C C . PHE A 1 90 ? -3.300 22.960 20.432 1.00 15.82 90 PHE A C 1
ATOM 633 O O . PHE A 1 90 ? -3.770 23.425 19.391 1.00 15.59 90 PHE A O 1
ATOM 641 N N . VAL A 1 91 ? -2.482 21.910 20.446 1.00 14.10 91 VAL A N 1
ATOM 642 C CA . VAL A 1 91 ? -2.093 21.229 19.214 1.00 14.10 91 VAL A CA 1
ATOM 643 C C . VAL A 1 91 ? -3.322 20.642 18.518 1.00 14.51 91 VAL A C 1
ATOM 644 O O . VAL A 1 91 ? -3.459 20.720 17.297 1.00 13.46 91 VAL A O 1
ATOM 648 N N . CYS A 1 92 ? -4.209 20.048 19.309 1.00 14.19 92 CYS A N 1
ATOM 649 C CA . CYS A 1 92 ? -5.434 19.448 18.788 1.00 13.12 92 CYS A CA 1
ATOM 650 C C . CYS A 1 92 ? -6.239 20.499 18.023 1.00 14.31 92 CYS A C 1
ATOM 651 O O . CYS A 1 92 ? -6.799 20.223 16.962 1.00 12.14 92 CYS A O 1
ATOM 654 N N . THR A 1 93 ? -6.263 21.715 18.554 1.00 12.12 93 THR A N 1
ATOM 655 C CA . THR A 1 93 ? -7.012 22.811 17.942 1.00 12.64 93 THR A CA 1
ATOM 656 C C . THR A 1 93 ? -6.337 23.461 16.730 1.00 12.15 93 THR A C 1
ATOM 657 O O . THR A 1 93 ? -6.907 23.524 15.638 1.00 12.04 93 THR A O 1
ATOM 661 N N . ARG A 1 94 ? -5.119 23.944 16.931 1.00 12.26 94 ARG A N 1
ATOM 662 C CA . ARG A 1 94 ? -4.388 24.642 15.885 1.00 12.98 94 ARG A CA 1
ATOM 663 C C . ARG A 1 94 ? -3.725 23.831 14.772 1.00 13.01 94 ARG A C 1
ATOM 664 O O . ARG A 1 94 ? -3.752 24.253 13.617 1.00 13.06 94 ARG A O 1
ATOM 672 N N . PHE A 1 95 ? -3.151 22.676 15.102 1.00 11.87 95 PHE A N 1
ATOM 673 C CA . PHE A 1 95 ? -2.429 21.880 14.107 1.00 12.50 95 PHE A CA 1
ATOM 674 C C . PHE A 1 95 ? -2.996 20.529 13.680 1.00 12.59 95 PHE A C 1
ATOM 675 O O . PHE A 1 95 ? -2.653 20.037 12.608 1.00 12.92 95 PHE A O 1
ATOM 683 N N . LYS A 1 96 ? -3.837 19.924 14.514 1.00 11.88 96 LYS A N 1
ATOM 684 C CA . LYS A 1 96 ? -4.421 18.622 14.201 1.00 12.01 96 LYS A CA 1
ATOM 685 C C . LYS A 1 96 ? -3.328 17.590 13.905 1.00 12.94 96 LYS A C 1
ATOM 686 O O . LYS A 1 96 ? -3.526 16.682 13.097 1.00 12.53 96 LYS A O 1
ATOM 692 N N . SER A 1 97 ? -2.178 17.734 14.557 1.00 13.01 97 SER A N 1
ATOM 693 C CA . SER A 1 97 ? -1.063 16.819 14.344 1.00 13.35 97 SER A CA 1
ATOM 694 C C . SER A 1 97 ? -1.451 15.402 14.741 1.00 12.47 97 SER A C 1
ATOM 695 O O . SER A 1 97 ? -2.136 15.190 15.738 1.00 11.44 97 SER A O 1
ATOM 698 N N . GLU A 1 98 ? -0.999 14.435 13.955 1.00 11.97 98 GLU A N 1
ATOM 699 C CA . GLU A 1 98 ? -1.332 13.043 14.200 1.00 10.97 98 GLU A CA 1
ATOM 700 C C . GLU A 1 98 ? -0.208 12.243 14.849 1.00 13.20 98 GLU A C 1
ATOM 701 O O . GLU A 1 98 ? -0.364 11.052 15.116 1.00 12.92 98 GLU A O 1
ATOM 707 N N . PHE A 1 99 ? 0.927 12.893 15.096 1.00 12.28 99 PHE A N 1
ATOM 708 C CA . PHE A 1 99 ? 2.041 12.220 15.751 1.00 12.79 99 PHE A CA 1
ATOM 709 C C . PHE A 1 99 ? 1.883 12.444 17.254 1.00 12.77 99 PHE A C 1
ATOM 710 O O . PHE A 1 99 ? 1.287 13.433 17.681 1.00 11.63 99 PHE A O 1
ATOM 718 N N . PRO A 1 100 ? 2.416 11.527 18.076 1.00 13.16 100 PRO A N 1
ATOM 719 C CA . PRO A 1 100 ? 2.307 11.640 19.532 1.00 12.90 100 PRO A CA 1
ATOM 720 C C . PRO A 1 100 ? 2.992 12.825 20.205 1.00 14.64 100 PRO A C 1
ATOM 721 O O . PRO A 1 100 ? 4.094 13.235 19.825 1.00 12.02 100 PRO A O 1
ATOM 725 N N . ILE A 1 101 ? 2.302 13.378 21.200 1.00 13.52 101 ILE A N 1
ATOM 726 C CA . ILE A 1 101 ? 2.823 14.485 21.996 1.00 15.07 101 ILE A CA 1
ATOM 727 C C . ILE A 1 101 ? 3.003 13.877 23.383 1.00 13.43 101 ILE A C 1
ATOM 728 O O . ILE A 1 101 ? 2.047 13.387 23.985 1.00 13.99 101 ILE A O 1
ATOM 733 N N . PHE A 1 102 ? 4.229 13.902 23.884 1.00 13.49 102 PHE A N 1
ATOM 734 C CA . PHE A 1 102 ? 4.520 13.309 25.179 1.00 13.50 102 PHE A CA 1
ATOM 735 C C . PHE A 1 102 ? 4.457 14.273 26.351 1.00 14.39 102 PHE A C 1
ATOM 736 O O . PHE A 1 102 ? 4.135 15.450 26.198 1.00 13.20 102 PHE A O 1
ATOM 744 N N . ASP A 1 103 ? 4.758 13.739 27.528 1.00 13.66 103 ASP A N 1
ATOM 745 C CA . ASP A 1 103 ? 4.761 14.506 28.761 1.00 13.58 103 ASP A CA 1
ATOM 746 C C . ASP A 1 103 ? 5.850 15.571 28.691 1.00 15.36 103 ASP A C 1
ATOM 747 O O . ASP A 1 103 ? 6.888 15.370 28.051 1.00 14.80 103 ASP A O 1
ATOM 752 N N . LYS A 1 104 ? 5.604 16.710 29.331 1.00 15.74 104 LYS A N 1
ATOM 753 C CA . LYS A 1 104 ? 6.581 17.792 29.348 1.00 16.93 104 LYS A CA 1
ATOM 754 C C . LYS A 1 104 ? 7.809 17.278 30.087 1.00 16.31 104 LYS A C 1
ATOM 755 O O . LYS A 1 104 ? 7.690 16.550 31.069 1.00 16.21 104 LYS A O 1
ATOM 761 N N . ILE A 1 105 ? 8.990 17.655 29.613 1.00 15.88 105 ILE A N 1
ATOM 762 C CA . ILE A 1 105 ? 10.227 17.213 30.238 1.00 15.81 105 ILE A CA 1
ATOM 763 C C . ILE A 1 105 ? 11.272 18.311 30.199 1.00 16.79 105 ILE A C 1
ATOM 764 O O . ILE A 1 105 ? 11.070 19.372 29.605 1.00 16.05 105 ILE A O 1
ATOM 769 N N . ASP A 1 106 ? 12.394 18.037 30.851 1.00 16.07 106 ASP A N 1
ATOM 770 C CA . ASP A 1 106 ? 13.530 18.937 30.837 1.00 17.08 106 ASP A CA 1
ATOM 771 C C . ASP A 1 106 ? 14.465 18.234 29.863 1.00 14.21 106 ASP A C 1
ATOM 772 O O . ASP A 1 106 ? 14.509 17.004 29.833 1.00 15.14 106 ASP A O 1
ATOM 777 N N . VAL A 1 107 ? 15.189 19.000 29.057 1.00 13.16 107 VAL A N 1
ATOM 778 C CA . VAL A 1 107 ? 16.128 18.418 28.111 1.00 13.88 107 VAL A CA 1
ATOM 779 C C . VAL A 1 107 ? 17.552 18.745 28.546 1.00 14.64 107 VAL A C 1
ATOM 780 O O . VAL A 1 107 ? 18.504 18.107 28.101 1.00 16.98 107 VAL A O 1
ATOM 784 N N . ASN A 1 108 ? 17.691 19.748 29.411 1.00 14.63 108 ASN A N 1
ATOM 785 C CA . ASN A 1 108 ? 19.000 20.148 29.929 1.00 16.25 108 ASN A CA 1
ATOM 786 C C . ASN A 1 108 ? 18.961 20.135 31.451 1.00 17.18 108 ASN A C 1
ATOM 787 O O . ASN A 1 108 ? 17.887 20.123 32.050 1.00 15.76 108 ASN A O 1
ATOM 792 N N . GLY A 1 109 ? 20.135 20.144 32.073 1.00 19.21 109 GLY A N 1
ATOM 793 C CA . GLY A 1 109 ? 20.188 20.150 33.523 1.00 20.66 109 GLY A CA 1
ATOM 794 C C . GLY A 1 109 ? 20.096 18.767 34.134 1.00 21.75 109 GLY A C 1
ATOM 795 O O . GLY A 1 109 ? 19.818 17.783 33.449 1.00 21.36 109 GLY A O 1
ATOM 796 N N . GLU A 1 110 ? 20.305 18.700 35.443 1.00 22.55 110 GLU A N 1
ATOM 797 C CA . GLU A 1 110 ? 20.284 17.433 36.158 1.00 23.81 110 GLU A CA 1
ATOM 798 C C . GLU A 1 110 ? 18.969 16.655 36.115 1.00 23.32 110 GLU A C 1
ATOM 799 O O . GLU A 1 110 ? 18.957 15.459 36.403 1.00 23.05 110 GLU A O 1
ATOM 805 N N . ASN A 1 111 ? 17.866 17.318 35.777 1.00 22.04 111 ASN A N 1
ATOM 806 C CA . ASN A 1 111 ? 16.581 16.623 35.696 1.00 22.77 111 ASN A CA 1
ATOM 807 C C . ASN A 1 111 ? 16.225 16.292 34.251 1.00 21.94 111 ASN A C 1
ATOM 808 O O . ASN A 1 111 ? 15.101 15.886 33.956 1.00 20.50 111 ASN A O 1
ATOM 813 N N . ALA A 1 112 ? 17.192 16.462 33.354 1.00 20.76 112 ALA A N 1
ATOM 814 C CA . ALA A 1 112 ? 16.979 16.181 31.942 1.00 21.06 112 ALA A CA 1
ATOM 815 C C . ALA A 1 112 ? 16.582 14.725 31.748 1.00 20.36 112 ALA A C 1
ATOM 816 O O . ALA A 1 112 ? 17.120 13.831 32.402 1.00 20.24 112 ALA A O 1
ATOM 818 N N . SER A 1 113 ? 15.640 14.496 30.841 1.00 20.49 113 SER A N 1
ATOM 819 C CA . SER A 1 113 ? 15.166 13.149 30.545 1.00 20.33 113 SER A CA 1
ATOM 820 C C . SER A 1 113 ? 16.311 12.213 30.166 1.00 20.27 113 SER A C 1
ATOM 821 O O . SER A 1 113 ? 17.226 12.597 29.441 1.00 19.48 113 SER A O 1
ATOM 824 N N . PRO A 1 114 ? 16.277 10.969 30.664 1.00 20.91 114 PRO A N 1
ATOM 825 C CA . PRO A 1 114 ? 17.339 10.018 30.335 1.00 19.27 114 PRO A CA 1
ATOM 826 C C . PRO A 1 114 ? 17.471 9.845 28.817 1.00 18.95 114 PRO A C 1
ATOM 827 O O . PRO A 1 114 ? 18.565 9.606 28.307 1.00 17.67 114 PRO A O 1
ATOM 831 N N . LEU A 1 115 ? 16.353 9.967 28.100 1.00 15.93 115 LEU A N 1
ATOM 832 C CA . LEU A 1 115 ? 16.371 9.837 26.642 1.00 15.62 115 LEU A CA 1
ATOM 833 C C . LEU A 1 115 ? 17.306 10.875 26.038 1.00 14.88 115 LEU A C 1
ATOM 834 O O . LEU A 1 115 ? 18.144 10.554 25.192 1.00 15.25 115 LEU A O 1
ATOM 839 N N . TYR A 1 116 ? 17.161 12.122 26.473 1.00 15.42 116 TYR A N 1
ATOM 840 C CA . TYR A 1 116 ? 18.008 13.188 25.958 1.00 16.22 116 TYR A CA 1
ATOM 841 C C . TYR A 1 116 ? 19.470 13.040 26.351 1.00 17.43 116 TYR A C 1
ATOM 842 O O . TYR A 1 116 ? 20.357 13.451 25.602 1.00 18.39 116 TYR A O 1
ATOM 851 N N . ARG A 1 117 ? 19.740 12.454 27.513 1.00 17.33 117 ARG A N 1
ATOM 852 C CA . ARG A 1 117 ? 21.133 12.254 27.903 1.00 18.95 117 ARG A CA 1
ATOM 853 C C . ARG A 1 117 ? 21.750 11.298 26.887 1.00 17.52 117 ARG A C 1
ATOM 854 O O . ARG A 1 117 ? 22.905 11.457 26.492 1.00 17.24 117 ARG A O 1
ATOM 862 N N . PHE A 1 118 ? 20.969 10.301 26.476 1.00 15.57 118 PHE A N 1
ATOM 863 C CA . PHE A 1 118 ? 21.412 9.309 25.498 1.00 15.55 118 PHE A CA 1
ATOM 864 C C . PHE A 1 118 ? 21.611 9.963 24.136 1.00 15.67 118 PHE A C 1
ATOM 865 O O . PHE A 1 118 ? 22.595 9.701 23.441 1.00 15.20 118 PHE A O 1
ATOM 873 N N . LEU A 1 119 ? 20.658 10.806 23.752 1.00 14.99 119 LEU A N 1
ATOM 874 C CA . LEU A 1 119 ? 20.737 11.495 22.478 1.00 14.40 119 LEU A CA 1
ATOM 875 C C . LEU A 1 119 ? 22.017 12.323 22.413 1.00 14.08 119 LEU A C 1
ATOM 876 O O . LEU A 1 119 ? 22.675 12.376 21.373 1.00 12.49 119 LEU A O 1
ATOM 881 N N . LYS A 1 120 ? 22.373 12.956 23.528 1.00 14.76 120 LYS A N 1
ATOM 882 C CA . LYS A 1 120 ? 23.569 13.793 23.590 1.00 14.46 120 LYS A CA 1
ATOM 883 C C . LYS A 1 120 ? 24.881 13.018 23.510 1.00 15.57 120 LYS A C 1
ATOM 884 O O . LYS A 1 120 ? 25.930 13.596 23.223 1.00 17.32 120 LYS A O 1
ATOM 890 N N . LEU A 1 121 ? 24.834 11.715 23.767 1.00 15.92 121 LEU A N 1
ATOM 891 C CA . LEU A 1 121 ? 26.038 10.896 23.691 1.00 17.15 121 LEU A CA 1
ATOM 892 C C . LEU A 1 121 ? 26.283 10.491 22.242 1.00 18.00 121 LEU A C 1
ATOM 893 O O . LEU A 1 121 ? 27.318 9.915 21.908 1.00 17.23 121 LEU A O 1
ATOM 898 N N . GLY A 1 122 ? 25.325 10.815 21.382 1.00 17.83 122 GLY A N 1
ATOM 899 C CA . GLY A 1 122 ? 25.430 10.454 19.982 1.00 18.14 122 GLY A CA 1
ATOM 900 C C . GLY A 1 122 ? 26.655 10.909 19.217 1.00 17.89 122 GLY A C 1
ATOM 901 O O . GLY A 1 122 ? 27.231 11.964 19.492 1.00 15.73 122 GLY A O 1
ATOM 902 N N . LYS A 1 123 ? 27.046 10.090 18.244 1.00 17.57 123 LYS A N 1
ATOM 903 C CA . LYS A 1 123 ? 28.183 10.374 17.376 1.00 18.25 123 LYS A CA 1
ATOM 904 C C . LYS A 1 123 ? 29.448 10.877 18.072 1.00 19.22 123 LYS A C 1
ATOM 905 O O . LYS A 1 123 ? 29.871 12.020 17.869 1.00 19.00 123 LYS A O 1
ATOM 911 N N . TRP A 1 124 ? 30.047 10.017 18.892 1.00 20.14 124 TRP A N 1
ATOM 912 C CA . TRP A 1 124 ? 31.287 10.340 19.598 1.00 20.77 124 TRP A CA 1
ATOM 913 C C . TRP A 1 124 ? 31.197 11.558 20.509 1.00 20.42 124 TRP A C 1
ATOM 914 O O . TRP A 1 124 ? 32.212 12.186 20.800 1.00 18.57 124 TRP A O 1
ATOM 925 N N . GLY A 1 125 ? 29.995 11.898 20.958 1.00 20.57 125 GLY A N 1
ATOM 926 C CA . GLY A 1 125 ? 29.852 13.052 21.827 1.00 19.97 125 GLY A CA 1
ATOM 927 C C . GLY A 1 125 ? 29.703 14.361 21.071 1.00 19.76 125 GLY A C 1
ATOM 928 O O . GLY A 1 125 ? 29.660 15.435 21.675 1.00 19.73 125 GLY A O 1
ATOM 929 N N . ILE A 1 126 ? 29.633 14.281 19.746 1.00 18.91 126 ILE A N 1
ATOM 930 C CA . ILE A 1 126 ? 29.462 15.481 18.932 1.00 17.85 126 ILE A CA 1
ATOM 931 C C . ILE A 1 126 ? 28.142 16.164 19.302 1.00 15.51 126 ILE A C 1
ATOM 932 O O . ILE A 1 126 ? 28.023 17.385 19.220 1.00 15.63 126 ILE A O 1
ATOM 937 N N . PHE A 1 127 ? 27.157 15.372 19.721 1.00 14.21 127 PHE A N 1
ATOM 938 C CA . PHE A 1 127 ? 25.851 15.919 20.090 1.00 14.92 127 PHE A CA 1
ATOM 939 C C . PHE A 1 127 ? 25.757 16.269 21.578 1.00 15.65 127 PHE A C 1
ATOM 940 O O . PHE A 1 127 ? 24.663 16.390 22.121 1.00 15.14 127 PHE A O 1
ATOM 948 N N . GLY A 1 128 ? 26.904 16.448 22.229 1.00 17.62 128 GLY A N 1
ATOM 949 C CA . GLY A 1 128 ? 26.913 16.755 23.653 1.00 18.12 128 GLY A CA 1
ATOM 950 C C . GLY A 1 128 ? 26.360 18.094 24.126 1.00 19.00 128 GLY A C 1
ATOM 951 O O . GLY A 1 128 ? 25.989 18.225 25.293 1.00 20.24 128 GLY A O 1
ATOM 952 N N . ASP A 1 129 ? 26.292 19.084 23.241 1.00 18.17 129 ASP A N 1
ATOM 953 C CA . ASP A 1 129 ? 25.799 20.416 23.606 1.00 18.77 129 ASP A CA 1
ATOM 954 C C . ASP A 1 129 ? 24.418 20.412 24.246 1.00 19.35 129 ASP A C 1
ATOM 955 O O . ASP A 1 129 ? 23.588 19.548 23.956 1.00 17.31 129 ASP A O 1
ATOM 960 N N . ASP A 1 130 ? 24.173 21.396 25.109 1.00 18.47 130 ASP A N 1
ATOM 961 C CA . ASP A 1 130 ? 22.864 21.543 25.732 1.00 17.23 130 ASP A CA 1
ATOM 962 C C . ASP A 1 130 ? 21.919 21.870 24.583 1.00 17.03 130 ASP A C 1
ATOM 963 O O . ASP A 1 130 ? 22.339 22.458 23.584 1.00 15.76 130 ASP A O 1
ATOM 968 N N . ILE A 1 131 ? 20.652 21.494 24.713 1.00 16.65 131 ILE A N 1
ATOM 969 C CA . ILE A 1 131 ? 19.683 21.828 23.681 1.00 15.95 131 ILE A CA 1
ATOM 970 C C . ILE A 1 131 ? 19.696 23.360 23.689 1.00 17.28 131 ILE A C 1
ATOM 971 O O . ILE A 1 131 ? 19.508 23.977 24.738 1.00 17.35 131 ILE A O 1
ATOM 976 N N . GLN A 1 132 ? 19.939 23.962 22.528 1.00 16.52 132 GLN A N 1
ATOM 977 C CA . GLN A 1 132 ? 20.040 25.417 22.405 1.00 16.03 132 GLN A CA 1
ATOM 978 C C . GLN A 1 132 ? 18.769 26.233 22.625 1.00 17.61 132 GLN A C 1
ATOM 979 O O . GLN A 1 132 ? 18.818 27.340 23.175 1.00 16.76 132 GLN A O 1
ATOM 985 N N . TRP A 1 133 ? 17.633 25.700 22.193 1.00 15.19 133 TRP A N 1
ATOM 986 C CA . TRP A 1 133 ? 16.378 26.423 22.324 1.00 15.23 133 TRP A CA 1
ATOM 987 C C . TRP A 1 133 ? 15.230 25.495 21.945 1.00 14.58 133 TRP A C 1
ATOM 988 O O . TRP A 1 133 ? 15.422 24.289 21.787 1.00 14.25 133 TRP A O 1
ATOM 999 N N . ASN A 1 134 ? 14.037 26.058 21.802 1.00 13.51 134 ASN A N 1
ATOM 1000 C CA . ASN A 1 134 ? 12.880 25.266 21.422 1.00 13.82 134 ASN A CA 1
ATOM 1001 C C . ASN A 1 134 ? 13.072 24.746 20.003 1.00 13.63 134 ASN A C 1
ATOM 1002 O O . ASN A 1 134 ? 13.657 25.420 19.156 1.00 13.18 134 ASN A O 1
ATOM 1007 N N . PHE A 1 135 ? 12.574 23.539 19.764 1.00 12.32 135 PHE A N 1
ATOM 1008 C CA . PHE A 1 135 ? 12.621 22.902 18.454 1.00 11.94 135 PHE A CA 1
ATOM 1009 C C . PHE A 1 135 ? 13.953 22.416 17.884 1.00 12.28 135 PHE A C 1
ATOM 1010 O O . PHE A 1 135 ? 14.208 22.537 16.689 1.00 13.22 135 PHE A O 1
ATOM 1018 N N . ALA A 1 136 ? 14.798 21.860 18.743 1.00 11.97 136 ALA A N 1
ATOM 1019 C CA . ALA A 1 136 ? 16.046 21.275 18.284 1.00 12.63 136 ALA A CA 1
ATOM 1020 C C . ALA A 1 136 ? 15.540 19.928 17.767 1.00 12.04 136 ALA A C 1
ATOM 1021 O O . ALA A 1 136 ? 14.493 19.458 18.214 1.00 12.32 136 ALA A O 1
ATOM 1023 N N . LYS A 1 137 ? 16.250 19.315 16.828 1.00 11.91 137 LYS A N 1
ATOM 1024 C CA . LYS A 1 137 ? 15.813 18.023 16.299 1.00 12.65 137 LYS A CA 1
ATOM 1025 C C . LYS A 1 137 ? 16.918 16.977 16.305 1.00 12.27 137 LYS A C 1
ATOM 1026 O O . LYS A 1 137 ? 18.098 17.299 16.175 1.00 11.91 137 LYS A O 1
ATOM 1032 N N . PHE A 1 138 ? 16.508 15.723 16.449 1.00 13.05 138 PHE A N 1
ATOM 1033 C CA . PHE A 1 138 ? 17.406 14.575 16.432 1.00 12.42 138 PHE A CA 1
ATOM 1034 C C . PHE A 1 138 ? 16.758 13.528 15.528 1.00 12.26 138 PHE A C 1
ATOM 1035 O O . PHE A 1 138 ? 15.532 13.422 15.474 1.00 12.73 138 PHE A O 1
ATOM 1043 N N . LEU A 1 139 ? 17.579 12.768 14.814 1.00 11.15 139 LEU A N 1
ATOM 1044 C CA . LEU A 1 139 ? 17.079 11.677 13.985 1.00 12.15 139 LEU A CA 1
ATOM 1045 C C . LEU A 1 139 ? 17.753 10.415 14.508 1.00 12.23 139 LEU A C 1
ATOM 1046 O O . LEU A 1 139 ? 18.963 10.405 14.747 1.00 11.14 139 LEU A O 1
ATOM 1051 N N . VAL A 1 140 ? 16.962 9.366 14.708 1.00 12.32 140 VAL A N 1
ATOM 1052 C CA . VAL A 1 140 ? 17.467 8.084 15.190 1.00 12.85 140 VAL A CA 1
ATOM 1053 C C . VAL A 1 140 ? 17.145 7.066 14.097 1.00 11.52 140 VAL A C 1
ATOM 1054 O O . VAL A 1 140 ? 16.011 7.018 13.615 1.00 12.40 140 VAL A O 1
ATOM 1058 N N . ASN A 1 141 ? 18.128 6.265 13.692 1.00 9.45 141 ASN A N 1
ATOM 1059 C CA . ASN A 1 141 ? 17.879 5.291 12.635 1.00 9.92 141 ASN A CA 1
ATOM 1060 C C . ASN A 1 141 ? 17.141 4.055 13.141 1.00 10.45 141 ASN A C 1
ATOM 1061 O O . ASN A 1 141 ? 16.875 3.931 14.337 1.00 10.13 141 ASN A O 1
ATOM 1066 N N . LYS A 1 142 ? 16.800 3.147 12.229 1.00 10.15 142 LYS A N 1
ATOM 1067 C CA . LYS A 1 142 ? 16.074 1.937 12.600 1.00 11.24 142 LYS A CA 1
ATOM 1068 C C . LYS A 1 142 ? 16.873 1.037 13.543 1.00 11.84 142 LYS A C 1
ATOM 1069 O O . LYS A 1 142 ? 16.298 0.247 14.290 1.00 10.75 142 LYS A O 1
ATOM 1075 N N . ASP A 1 143 ? 18.195 1.160 13.511 1.00 10.99 143 ASP A N 1
ATOM 1076 C CA . ASP A 1 143 ? 19.048 0.363 14.392 1.00 12.57 143 ASP A CA 1
ATOM 1077 C C . ASP A 1 143 ? 18.945 0.934 15.812 1.00 13.24 143 ASP A C 1
ATOM 1078 O O . ASP A 1 143 ? 19.499 0.387 16.764 1.00 12.03 143 ASP A O 1
ATOM 1083 N N . GLY A 1 144 ? 18.236 2.050 15.947 1.00 11.80 144 GLY A N 1
ATOM 1084 C CA . GLY A 1 144 ? 18.070 2.652 17.258 1.00 12.55 144 GLY A CA 1
ATOM 1085 C C . GLY A 1 144 ? 19.202 3.550 17.728 1.00 12.22 144 GLY A C 1
ATOM 1086 O O . GLY A 1 144 ? 19.271 3.881 18.912 1.00 12.32 144 GLY A O 1
ATOM 1087 N N . GLN A 1 145 ? 20.089 3.943 16.815 1.00 11.72 145 GLN A N 1
ATOM 1088 C CA . GLN A 1 145 ? 21.204 4.824 17.167 1.00 11.22 145 GLN A CA 1
ATOM 1089 C C . GLN A 1 145 ? 20.950 6.239 16.641 1.00 12.72 145 GLN A C 1
ATOM 1090 O O . GLN A 1 145 ? 20.423 6.409 15.544 1.00 12.83 145 GLN A O 1
ATOM 1096 N N . VAL A 1 146 ? 21.322 7.251 17.422 1.00 14.30 146 VAL A N 1
ATOM 1097 C CA . VAL A 1 146 ? 21.132 8.637 17.003 1.00 15.27 146 VAL A CA 1
ATOM 1098 C C . VAL A 1 146 ? 22.189 8.967 15.943 1.00 16.44 146 VAL A C 1
ATOM 1099 O O . VAL A 1 146 ? 23.388 8.800 16.169 1.00 15.87 146 VAL A O 1
ATOM 1103 N N . VAL A 1 147 ? 21.740 9.427 14.780 1.00 13.90 147 VAL A N 1
ATOM 1104 C CA . VAL A 1 147 ? 22.658 9.727 13.688 1.00 14.58 147 VAL A CA 1
ATOM 1105 C C . VAL A 1 147 ? 22.762 11.197 13.281 1.00 14.36 147 VAL A C 1
ATOM 1106 O O . VAL A 1 147 ? 23.762 11.613 12.693 1.00 15.42 147 VAL A O 1
ATOM 1110 N N . ASP A 1 148 ? 21.738 11.981 13.589 1.00 12.84 148 ASP A N 1
ATOM 1111 C CA . ASP A 1 148 ? 21.735 13.393 13.225 1.00 12.45 148 ASP A CA 1
ATOM 1112 C C . ASP A 1 148 ? 21.125 14.301 14.287 1.00 13.39 148 ASP A C 1
ATOM 1113 O O . ASP A 1 148 ? 20.201 13.909 14.998 1.00 11.60 148 ASP A O 1
ATOM 1118 N N . ARG A 1 149 ? 21.662 15.515 14.386 1.00 11.97 149 ARG A N 1
ATOM 1119 C CA . ARG A 1 149 ? 21.154 16.524 15.308 1.00 12.13 149 ARG A CA 1
ATOM 1120 C C . ARG A 1 149 ? 21.112 17.846 14.550 1.00 12.65 149 ARG A C 1
ATOM 1121 O O . ARG A 1 149 ? 22.003 18.142 13.753 1.00 12.64 149 ARG A O 1
ATOM 1129 N N . TYR A 1 150 ? 20.074 18.640 14.789 1.00 13.60 150 TYR A N 1
ATOM 1130 C CA . TYR A 1 150 ? 19.934 19.912 14.091 1.00 13.35 150 TYR A CA 1
ATOM 1131 C C . TYR A 1 150 ? 19.628 21.069 15.031 1.00 14.71 150 TYR A C 1
ATOM 1132 O O . TYR A 1 150 ? 18.920 20.906 16.026 1.00 14.95 150 TYR A O 1
ATOM 1141 N N . TYR A 1 151 ? 20.167 22.239 14.707 1.00 14.48 151 TYR A N 1
ATOM 1142 C CA . TYR A 1 151 ? 19.917 23.430 15.507 1.00 14.83 151 TYR A CA 1
ATOM 1143 C C . TYR A 1 151 ? 18.439 23.784 15.394 1.00 15.56 151 TYR A C 1
ATOM 1144 O O . TYR A 1 151 ? 17.788 23.457 14.398 1.00 14.49 151 TYR A O 1
ATOM 1153 N N . PRO A 1 152 ? 17.888 24.445 16.422 1.00 15.68 152 PRO A N 1
ATOM 1154 C CA . PRO A 1 152 ? 16.478 24.845 16.455 1.00 16.35 152 PRO A CA 1
ATOM 1155 C C . PRO A 1 152 ? 16.044 25.620 15.219 1.00 15.90 152 PRO A C 1
ATOM 1156 O O . PRO A 1 152 ? 14.900 25.516 14.785 1.00 14.08 152 PRO A O 1
ATOM 1160 N N . THR A 1 153 ? 16.977 26.381 14.653 1.00 16.09 153 THR A N 1
ATOM 1161 C CA . THR A 1 153 ? 16.714 27.205 13.481 1.00 15.57 153 THR A CA 1
ATOM 1162 C C . THR A 1 153 ? 16.560 26.441 12.166 1.00 15.10 153 THR A C 1
ATOM 1163 O O . THR A 1 153 ? 16.112 27.006 11.177 1.00 15.42 153 THR A O 1
ATOM 1167 N N . THR A 1 154 ? 16.927 25.165 12.154 1.00 13.82 154 THR A N 1
ATOM 1168 C CA . THR A 1 154 ? 16.787 24.339 10.956 1.00 12.69 154 THR A CA 1
ATOM 1169 C C . THR A 1 154 ? 15.354 23.798 10.973 1.00 13.44 154 THR A C 1
ATOM 1170 O O . THR A 1 154 ? 15.020 22.964 11.813 1.00 12.27 154 THR A O 1
ATOM 1174 N N . SER A 1 155 ? 14.506 24.280 10.064 1.00 14.08 155 SER A N 1
ATOM 1175 C CA . SER A 1 155 ? 13.112 23.840 10.039 1.00 13.46 155 SER A CA 1
ATOM 1176 C C . SER A 1 155 ? 13.008 22.375 9.616 1.00 12.53 155 SER A C 1
ATOM 1177 O O . SER A 1 155 ? 13.871 21.862 8.902 1.00 12.62 155 SER A O 1
ATOM 1180 N N . PRO A 1 156 ? 11.941 21.683 10.053 1.00 11.36 156 PRO A N 1
ATOM 1181 C CA . PRO A 1 156 ? 11.721 20.266 9.736 1.00 11.18 156 PRO A CA 1
ATOM 1182 C C . PRO A 1 156 ? 11.947 19.849 8.291 1.00 11.00 156 PRO A C 1
ATOM 1183 O O . PRO A 1 156 ? 12.557 18.810 8.038 1.00 10.86 156 PRO A O 1
ATOM 1187 N N . LEU A 1 157 ? 11.469 20.648 7.342 1.00 10.92 157 LEU A N 1
ATOM 1188 C CA . LEU A 1 157 ? 11.632 20.289 5.938 1.00 12.18 157 LEU A CA 1
ATOM 1189 C C . LEU A 1 157 ? 13.095 20.178 5.510 1.00 11.66 157 LEU A C 1
ATOM 1190 O O . LEU A 1 157 ? 13.400 19.518 4.522 1.00 11.04 157 LEU A O 1
ATOM 1195 N N . SER A 1 158 ? 14.002 20.805 6.253 1.00 11.87 158 SER A N 1
ATOM 1196 C CA . SER A 1 158 ? 15.419 20.722 5.908 1.00 13.17 158 SER A CA 1
ATOM 1197 C C . SER A 1 158 ? 15.966 19.336 6.245 1.00 13.06 158 SER A C 1
ATOM 1198 O O . SER A 1 158 ? 17.066 18.976 5.826 1.00 13.56 158 SER A O 1
ATOM 1201 N N . LEU A 1 159 ? 15.195 18.560 7.002 1.00 11.62 159 LEU A N 1
ATOM 1202 C CA . LEU A 1 159 ? 15.615 17.212 7.379 1.00 11.77 159 LEU A CA 1
ATOM 1203 C C . LEU A 1 159 ? 15.108 16.137 6.422 1.00 12.30 159 LEU A C 1
ATOM 1204 O O . LEU A 1 159 ? 15.444 14.965 6.578 1.00 13.22 159 LEU A O 1
ATOM 1209 N N . GLU A 1 160 ? 14.307 16.522 5.432 1.00 11.82 160 GLU A N 1
ATOM 1210 C CA . GLU A 1 160 ? 13.757 15.536 4.501 1.00 12.62 160 GLU A CA 1
ATOM 1211 C C . GLU A 1 160 ? 14.791 14.675 3.782 1.00 11.14 160 GLU A C 1
ATOM 1212 O O . GLU A 1 160 ? 14.603 13.468 3.632 1.00 13.14 160 GLU A O 1
ATOM 1218 N N . ARG A 1 161 ? 15.880 15.282 3.331 1.00 12.71 161 ARG A N 1
ATOM 1219 C CA . ARG A 1 161 ? 16.913 14.524 2.637 1.00 12.71 161 ARG A CA 1
ATOM 1220 C C . ARG A 1 161 ? 17.453 13.387 3.514 1.00 13.17 161 ARG A C 1
ATOM 1221 O O . ARG A 1 161 ? 17.557 12.241 3.063 1.00 13.94 161 ARG A O 1
ATOM 1229 N N . ASP A 1 162 ? 17.781 13.693 4.766 1.00 11.22 162 ASP A N 1
ATOM 1230 C CA . ASP A 1 162 ? 18.303 12.672 5.671 1.00 11.65 162 ASP A CA 1
ATOM 1231 C C . ASP A 1 162 ? 17.232 11.646 6.016 1.00 13.08 162 ASP A C 1
ATOM 1232 O O . ASP A 1 162 ? 17.522 10.454 6.158 1.00 11.80 162 ASP A O 1
ATOM 1237 N N . ILE A 1 163 ? 15.994 12.111 6.153 1.00 12.58 163 ILE A N 1
ATOM 1238 C CA . ILE A 1 163 ? 14.891 11.214 6.475 1.00 13.72 163 ILE A CA 1
ATOM 1239 C C . ILE A 1 163 ? 14.732 10.180 5.366 1.00 13.91 163 ILE A C 1
ATOM 1240 O O . ILE A 1 163 ? 14.559 8.991 5.641 1.00 14.52 163 ILE A O 1
ATOM 1245 N N . LYS A 1 164 ? 14.809 10.627 4.114 1.00 14.81 164 LYS A N 1
ATOM 1246 C CA . LYS A 1 164 ? 14.683 9.710 2.986 1.00 14.64 164 LYS A CA 1
ATOM 1247 C C . LYS A 1 164 ? 15.839 8.713 2.979 1.00 14.13 164 LYS A C 1
ATOM 1248 O O . LYS A 1 164 ? 15.642 7.529 2.708 1.00 12.68 164 LYS A O 1
ATOM 1254 N N . GLN A 1 165 ? 17.043 9.193 3.274 1.00 13.84 165 GLN A N 1
ATOM 1255 C CA . GLN A 1 165 ? 18.215 8.321 3.320 1.00 14.75 165 GLN A CA 1
ATOM 1256 C C . GLN A 1 165 ? 18.013 7.225 4.367 1.00 15.09 165 GLN A C 1
ATOM 1257 O O . GLN A 1 165 ? 18.259 6.047 4.103 1.00 15.45 165 GLN A O 1
ATOM 1263 N N . LEU A 1 166 ? 17.558 7.614 5.554 1.00 14.54 166 LEU A N 1
ATOM 1264 C CA . LEU A 1 166 ? 17.335 6.656 6.632 1.00 15.11 166 LEU A CA 1
ATOM 1265 C C . LEU A 1 166 ? 16.204 5.678 6.330 1.00 16.09 166 LEU A C 1
ATOM 1266 O O . LEU A 1 166 ? 16.226 4.536 6.793 1.00 16.23 166 LEU A O 1
ATOM 1271 N N . LEU A 1 167 ? 15.218 6.122 5.558 1.00 15.10 167 LEU A N 1
ATOM 1272 C CA . LEU A 1 167 ? 14.101 5.257 5.197 1.00 16.32 167 LEU A CA 1
ATOM 1273 C C . LEU A 1 167 ? 14.414 4.517 3.901 1.00 16.74 167 LEU A C 1
ATOM 1274 O O . LEU A 1 167 ? 13.605 3.723 3.418 1.00 14.95 167 LEU A O 1
ATOM 1279 N N . GLU A 1 168 ? 15.601 4.780 3.358 1.00 15.50 168 GLU A N 1
ATOM 1280 C CA . GLU A 1 168 ? 16.069 4.176 2.113 1.00 19.40 168 GLU A CA 1
ATOM 1281 C C . GLU A 1 168 ? 15.124 4.438 0.945 1.00 20.84 168 GLU A C 1
ATOM 1282 O O . GLU A 1 168 ? 14.816 3.541 0.163 1.00 20.53 168 GLU A O 1
ATOM 1288 N N . ILE A 1 169 ? 14.673 5.684 0.838 1.00 21.94 169 ILE A N 1
ATOM 1289 C CA . ILE A 1 169 ? 13.777 6.107 -0.232 1.00 24.60 169 ILE A CA 1
ATOM 1290 C C . ILE A 1 169 ? 14.587 6.944 -1.217 1.00 27.94 169 ILE A C 1
ATOM 1291 O O . ILE A 1 169 ? 15.238 7.911 -0.823 1.00 28.04 169 ILE A O 1
ATOM 1296 N N . SER A 1 170 ? 14.546 6.580 -2.495 1.00 31.12 170 SER A N 1
ATOM 1297 C CA . SER A 1 170 ? 15.290 7.318 -3.509 1.00 36.20 170 SER A CA 1
ATOM 1298 C C . SER A 1 170 ? 14.700 8.710 -3.724 1.00 37.65 170 SER A C 1
ATOM 1299 O O . SER A 1 170 ? 13.577 8.955 -3.236 1.00 38.86 170 SER A O 1
ATOM 1303 N N . GLU B 1 10 ? 26.959 44.587 12.889 1.00 40.24 10 GLU B N 1
ATOM 1304 C CA . GLU B 1 10 ? 28.016 44.024 12.003 1.00 39.27 10 GLU B CA 1
ATOM 1305 C C . GLU B 1 10 ? 27.521 42.793 11.255 1.00 37.69 10 GLU B C 1
ATOM 1306 O O . GLU B 1 10 ? 26.405 42.321 11.474 1.00 36.45 10 GLU B O 1
ATOM 1312 N N . SER B 1 11 ? 28.369 42.284 10.369 1.00 35.75 11 SER B N 1
ATOM 1313 C CA . SER B 1 11 ? 28.057 41.103 9.576 1.00 34.18 11 SER B CA 1
ATOM 1314 C C . SER B 1 11 ? 29.374 40.471 9.150 1.00 32.82 11 SER B C 1
ATOM 1315 O O . SER B 1 11 ? 30.442 41.035 9.387 1.00 32.64 11 SER B O 1
ATOM 1318 N N . VAL B 1 12 ? 29.295 39.304 8.522 1.00 30.89 12 VAL B N 1
ATOM 1319 C CA . VAL B 1 12 ? 30.486 38.599 8.068 1.00 30.46 12 VAL B CA 1
ATOM 1320 C C . VAL B 1 12 ? 31.305 39.478 7.130 1.00 29.39 12 VAL B C 1
ATOM 1321 O O . VAL B 1 12 ? 32.519 39.317 7.014 1.00 28.13 12 VAL B O 1
ATOM 1325 N N . HIS B 1 13 ? 30.631 40.414 6.470 1.00 30.08 13 HIS B N 1
ATOM 1326 C CA . HIS B 1 13 ? 31.283 41.317 5.530 1.00 32.24 13 HIS B CA 1
ATOM 1327 C C . HIS B 1 13 ? 32.293 42.253 6.197 1.00 33.43 13 HIS B C 1
ATOM 1328 O O . HIS B 1 13 ? 33.246 42.701 5.558 1.00 33.44 13 HIS B O 1
ATOM 1335 N N . ASP B 1 14 ? 32.088 42.540 7.480 1.00 34.61 14 ASP B N 1
ATOM 1336 C CA . ASP B 1 14 ? 32.984 43.430 8.216 1.00 34.76 14 ASP B CA 1
ATOM 1337 C C . ASP B 1 14 ? 34.265 42.739 8.663 1.00 33.85 14 ASP B C 1
ATOM 1338 O O . ASP B 1 14 ? 35.060 43.319 9.402 1.00 33.60 14 ASP B O 1
ATOM 1343 N N . PHE B 1 15 ? 34.471 41.507 8.212 1.00 32.46 15 PHE B N 1
ATOM 1344 C CA . PHE B 1 15 ? 35.658 40.756 8.600 1.00 30.71 15 PHE B CA 1
ATOM 1345 C C . PHE B 1 15 ? 36.672 40.548 7.483 1.00 31.18 15 PHE B C 1
ATOM 1346 O O . PHE B 1 15 ? 36.333 40.552 6.299 1.00 31.45 15 PHE B O 1
ATOM 1354 N N . THR B 1 16 ? 37.925 40.369 7.886 1.00 30.67 16 THR B N 1
ATOM 1355 C CA . THR B 1 16 ? 39.027 40.141 6.963 1.00 30.95 16 THR B CA 1
ATOM 1356 C C . THR B 1 16 ? 39.789 38.904 7.424 1.00 29.54 16 THR B C 1
ATOM 1357 O O . THR B 1 16 ? 40.146 38.792 8.594 1.00 31.11 16 THR B O 1
ATOM 1361 N N . VAL B 1 17 ? 40.028 37.973 6.509 1.00 28.49 17 VAL B N 1
ATOM 1362 C CA . VAL B 1 17 ? 40.751 36.753 6.845 1.00 28.62 17 VAL B CA 1
ATOM 1363 C C . VAL B 1 17 ? 41.918 36.534 5.887 1.00 28.74 17 VAL B C 1
ATOM 1364 O O . VAL B 1 17 ? 42.023 37.204 4.861 1.00 29.85 17 VAL B O 1
ATOM 1368 N N . LYS B 1 18 ? 42.800 35.602 6.228 1.00 28.84 18 LYS B N 1
ATOM 1369 C CA . LYS B 1 18 ? 43.951 35.304 5.382 1.00 29.56 18 LYS B CA 1
ATOM 1370 C C . LYS B 1 18 ? 43.678 34.122 4.462 1.00 28.84 18 LYS B C 1
ATOM 1371 O O . LYS B 1 18 ? 43.074 33.131 4.874 1.00 27.98 18 LYS B O 1
ATOM 1377 N N . ASP B 1 19 ? 44.125 34.230 3.215 1.00 29.49 19 ASP B N 1
ATOM 1378 C CA . ASP B 1 19 ? 43.936 33.150 2.259 1.00 29.72 19 ASP B CA 1
ATOM 1379 C C . ASP B 1 19 ? 45.080 32.153 2.395 1.00 30.26 19 ASP B C 1
ATOM 1380 O O . ASP B 1 19 ? 45.935 32.295 3.271 1.00 30.58 19 ASP B O 1
ATOM 1385 N N . ALA B 1 20 ? 45.094 31.144 1.532 1.00 30.04 20 ALA B N 1
ATOM 1386 C CA . ALA B 1 20 ? 46.123 30.115 1.583 1.00 31.38 20 ALA B CA 1
ATOM 1387 C C . ALA B 1 20 ? 47.539 30.665 1.424 1.00 33.16 20 ALA B C 1
ATOM 1388 O O . ALA B 1 20 ? 48.514 29.947 1.649 1.00 31.81 20 ALA B O 1
ATOM 1390 N N . LYS B 1 21 ? 47.651 31.933 1.040 1.00 35.27 21 LYS B N 1
ATOM 1391 C CA . LYS B 1 21 ? 48.956 32.562 0.854 1.00 37.79 21 LYS B CA 1
ATOM 1392 C C . LYS B 1 21 ? 49.228 33.641 1.896 1.00 38.31 21 LYS B C 1
ATOM 1393 O O . LYS B 1 21 ? 49.982 34.580 1.645 1.00 39.44 21 LYS B O 1
ATOM 1399 N N . GLU B 1 22 ? 48.606 33.506 3.063 1.00 37.88 22 GLU B N 1
ATOM 1400 C CA . GLU B 1 22 ? 48.786 34.462 4.152 1.00 37.38 22 GLU B CA 1
ATOM 1401 C C . GLU B 1 22 ? 48.371 35.888 3.794 1.00 37.60 22 GLU B C 1
ATOM 1402 O O . GLU B 1 22 ? 48.620 36.817 4.561 1.00 37.23 22 GLU B O 1
ATOM 1408 N N . ASN B 1 23 ? 47.743 36.068 2.635 1.00 38.03 23 ASN B N 1
ATOM 1409 C CA . ASN B 1 23 ? 47.311 37.398 2.220 1.00 38.23 23 ASN B CA 1
ATOM 1410 C C . ASN B 1 23 ? 45.882 37.699 2.655 1.00 38.63 23 ASN B C 1
ATOM 1411 O O . ASN B 1 23 ? 45.030 36.809 2.694 1.00 38.04 23 ASN B O 1
ATOM 1416 N N . ASP B 1 24 ? 45.629 38.964 2.977 1.00 37.06 24 ASP B N 1
ATOM 1417 C CA . ASP B 1 24 ? 44.314 39.406 3.425 1.00 38.07 24 ASP B CA 1
ATOM 1418 C C . ASP B 1 24 ? 43.221 39.290 2.371 1.00 37.57 24 ASP B C 1
ATOM 1419 O O . ASP B 1 24 ? 43.466 39.449 1.174 1.00 37.32 24 ASP B O 1
ATOM 1424 N N . VAL B 1 25 ? 42.007 39.020 2.837 1.00 37.34 25 VAL B N 1
ATOM 1425 C CA . VAL B 1 25 ? 40.844 38.902 1.968 1.00 35.26 25 VAL B CA 1
ATOM 1426 C C . VAL B 1 25 ? 39.666 39.551 2.676 1.00 34.58 25 VAL B C 1
ATOM 1427 O O . VAL B 1 25 ? 39.235 39.090 3.732 1.00 35.42 25 VAL B O 1
ATOM 1431 N N . ASP B 1 26 ? 39.161 40.634 2.100 1.00 33.74 26 ASP B N 1
ATOM 1432 C CA . ASP B 1 26 ? 38.029 41.340 2.678 1.00 33.64 26 ASP B CA 1
ATOM 1433 C C . ASP B 1 26 ? 36.769 40.570 2.306 1.00 32.83 26 ASP B C 1
ATOM 1434 O O . ASP B 1 26 ? 36.353 40.572 1.149 1.00 32.00 26 ASP B O 1
ATOM 1439 N N . LEU B 1 27 ? 36.162 39.916 3.290 1.00 32.58 27 LEU B N 1
ATOM 1440 C CA . LEU B 1 27 ? 34.963 39.124 3.045 1.00 31.83 27 LEU B CA 1
ATOM 1441 C C . LEU B 1 27 ? 33.800 39.924 2.473 1.00 31.22 27 LEU B C 1
ATOM 1442 O O . LEU B 1 27 ? 32.803 39.351 2.041 1.00 31.73 27 LEU B O 1
ATOM 1447 N N . SER B 1 28 ? 33.929 41.247 2.458 1.00 31.87 28 SER B N 1
ATOM 1448 C CA . SER B 1 28 ? 32.874 42.091 1.912 1.00 31.66 28 SER B CA 1
ATOM 1449 C C . SER B 1 28 ? 32.784 41.858 0.408 1.00 31.24 28 SER B C 1
ATOM 1450 O O . SER B 1 28 ? 31.811 42.246 -0.233 1.00 32.45 28 SER B O 1
ATOM 1453 N N . ILE B 1 29 ? 33.809 41.221 -0.149 1.00 31.60 29 ILE B N 1
ATOM 1454 C CA . ILE B 1 29 ? 33.845 40.931 -1.577 1.00 32.50 29 ILE B CA 1
ATOM 1455 C C . ILE B 1 29 ? 32.862 39.821 -1.937 1.00 32.93 29 ILE B C 1
ATOM 1456 O O . ILE B 1 29 ? 32.705 39.482 -3.110 1.00 31.58 29 ILE B O 1
ATOM 1461 N N . PHE B 1 30 ? 32.215 39.249 -0.924 1.00 32.24 30 PHE B N 1
ATOM 1462 C CA . PHE B 1 30 ? 31.247 38.177 -1.144 1.00 31.91 30 PHE B CA 1
ATOM 1463 C C . PHE B 1 30 ? 29.829 38.667 -0.893 1.00 32.25 30 PHE B C 1
ATOM 1464 O O . PHE B 1 30 ? 28.892 37.870 -0.806 1.00 31.82 30 PHE B O 1
ATOM 1472 N N . LYS B 1 31 ? 29.674 39.981 -0.771 1.00 32.59 31 LYS B N 1
ATOM 1473 C CA . LYS B 1 31 ? 28.358 40.561 -0.546 1.00 34.03 31 LYS B CA 1
ATOM 1474 C C . LYS B 1 31 ? 27.474 40.175 -1.724 1.00 33.44 31 LYS B C 1
ATOM 1475 O O . LYS B 1 31 ? 27.960 40.014 -2.844 1.00 32.59 31 LYS B O 1
ATOM 1481 N N . GLY B 1 32 ? 26.179 40.018 -1.470 1.00 32.73 32 GLY B N 1
ATOM 1482 C CA . GLY B 1 32 ? 25.265 39.645 -2.533 1.00 31.94 32 GLY B CA 1
ATOM 1483 C C . GLY B 1 32 ? 25.275 38.154 -2.818 1.00 31.50 32 GLY B C 1
ATOM 1484 O O . GLY B 1 32 ? 24.549 37.673 -3.687 1.00 31.48 32 GLY B O 1
ATOM 1485 N N . LYS B 1 33 ? 26.104 37.415 -2.089 1.00 30.29 33 LYS B N 1
ATOM 1486 C CA . LYS B 1 33 ? 26.186 35.975 -2.277 1.00 28.97 33 LYS B CA 1
ATOM 1487 C C . LYS B 1 33 ? 25.914 35.208 -0.990 1.00 27.74 33 LYS B C 1
ATOM 1488 O O . LYS B 1 33 ? 26.251 35.667 0.103 1.00 25.17 33 LYS B O 1
ATOM 1494 N N . VAL B 1 34 ? 25.284 34.043 -1.127 1.00 25.31 34 VAL B N 1
ATOM 1495 C CA . VAL B 1 34 ? 24.996 33.195 0.023 1.00 22.40 34 VAL B CA 1
ATOM 1496 C C . VAL B 1 34 ? 26.289 32.446 0.313 1.00 20.60 34 VAL B C 1
ATOM 1497 O O . VAL B 1 34 ? 26.904 31.891 -0.596 1.00 20.18 34 VAL B O 1
ATOM 1501 N N . LEU B 1 35 ? 26.702 32.437 1.575 1.00 18.91 35 LEU B N 1
ATOM 1502 C CA . LEU B 1 35 ? 27.948 31.784 1.944 1.00 19.52 35 LEU B CA 1
ATOM 1503 C C . LEU B 1 35 ? 27.806 30.540 2.799 1.00 18.65 35 LEU B C 1
ATOM 1504 O O . LEU B 1 35 ? 27.104 30.541 3.811 1.00 19.47 35 LEU B O 1
ATOM 1509 N N . LEU B 1 36 ? 28.487 29.481 2.377 1.00 17.74 36 LEU B N 1
ATOM 1510 C CA . LEU B 1 36 ? 28.525 28.228 3.115 1.00 16.34 36 LEU B CA 1
ATOM 1511 C C . LEU B 1 36 ? 29.929 28.197 3.710 1.00 16.38 36 LEU B C 1
ATOM 1512 O O . LEU B 1 36 ? 30.909 27.973 3.000 1.00 15.39 36 LEU B O 1
ATOM 1517 N N . ILE B 1 37 ? 30.021 28.448 5.010 1.00 16.29 37 ILE B N 1
ATOM 1518 C CA . ILE B 1 37 ? 31.299 28.475 5.705 1.00 16.95 37 ILE B CA 1
ATOM 1519 C C . ILE B 1 37 ? 31.538 27.147 6.415 1.00 17.23 37 ILE B C 1
ATOM 1520 O O . ILE B 1 37 ? 30.746 26.731 7.258 1.00 18.29 37 ILE B O 1
ATOM 1525 N N . VAL B 1 38 ? 32.642 26.490 6.074 1.00 16.70 38 VAL B N 1
ATOM 1526 C CA . VAL B 1 38 ? 32.961 25.192 6.650 1.00 16.38 38 VAL B CA 1
ATOM 1527 C C . VAL B 1 38 ? 34.392 25.062 7.160 1.00 18.32 38 VAL B C 1
ATOM 1528 O O . VAL B 1 38 ? 35.336 25.469 6.479 1.00 19.30 38 VAL B O 1
ATOM 1532 N N . ASN B 1 39 ? 34.556 24.504 8.358 1.00 18.96 39 ASN B N 1
ATOM 1533 C CA . ASN B 1 39 ? 35.899 24.279 8.879 1.00 18.39 39 ASN B CA 1
ATOM 1534 C C . ASN B 1 39 ? 36.254 22.881 8.383 1.00 19.32 39 ASN B C 1
ATOM 1535 O O . ASN B 1 39 ? 35.538 21.916 8.645 1.00 18.84 39 ASN B O 1
ATOM 1540 N N . VAL B 1 40 ? 37.349 22.787 7.635 1.00 18.49 40 VAL B N 1
ATOM 1541 C CA . VAL B 1 40 ? 37.767 21.523 7.045 1.00 18.42 40 VAL B CA 1
ATOM 1542 C C . VAL B 1 40 ? 38.973 20.839 7.681 1.00 19.41 40 VAL B C 1
ATOM 1543 O O . VAL B 1 40 ? 39.704 21.427 8.476 1.00 18.76 40 VAL B O 1
ATOM 1547 N N . ALA B 1 41 ? 39.152 19.575 7.312 1.00 20.29 41 ALA B N 1
ATOM 1548 C CA . ALA B 1 41 ? 40.255 18.743 7.777 1.00 22.87 41 ALA B CA 1
ATOM 1549 C C . ALA B 1 41 ? 40.489 17.723 6.667 1.00 22.91 41 ALA B C 1
ATOM 1550 O O . ALA B 1 41 ? 39.537 17.265 6.035 1.00 23.19 41 ALA B O 1
ATOM 1552 N N . SER B 1 42 ? 41.749 17.368 6.435 1.00 22.86 42 SER B N 1
ATOM 1553 C CA . SER B 1 42 ? 42.098 16.425 5.376 1.00 24.51 42 SER B CA 1
ATOM 1554 C C . SER B 1 42 ? 42.182 14.960 5.791 1.00 24.88 42 SER B C 1
ATOM 1555 O O . SER B 1 42 ? 41.951 14.072 4.973 1.00 24.75 42 SER B O 1
ATOM 1558 N N . LYS B 1 43 ? 42.512 14.704 7.052 1.00 26.37 43 LYS B N 1
ATOM 1559 C CA . LYS B 1 43 ? 42.649 13.331 7.528 1.00 28.75 43 LYS B CA 1
ATOM 1560 C C . LYS B 1 43 ? 41.528 12.880 8.461 1.00 29.38 43 LYS B C 1
ATOM 1561 O O . LYS B 1 43 ? 41.782 12.340 9.539 1.00 30.34 43 LYS B O 1
ATOM 1567 N N . CYS B 1 44 ? 40.288 13.094 8.036 1.00 27.82 44 CYS B N 1
ATOM 1568 C CA . CYS B 1 44 ? 39.126 12.711 8.827 1.00 26.36 44 CYS B CA 1
ATOM 1569 C C . CYS B 1 44 ? 38.233 11.782 8.007 1.00 26.03 44 CYS B C 1
ATOM 1570 O O . CYS B 1 44 ? 38.209 11.860 6.778 1.00 25.89 44 CYS B O 1
ATOM 1573 N N . GLY B 1 45 ? 37.512 10.898 8.689 1.00 25.98 45 GLY B N 1
ATOM 1574 C CA . GLY B 1 45 ? 36.626 9.981 7.995 1.00 24.54 45 GLY B CA 1
ATOM 1575 C C . GLY B 1 45 ? 35.512 10.720 7.273 1.00 23.87 45 GLY B C 1
ATOM 1576 O O . GLY B 1 45 ? 34.876 10.175 6.370 1.00 22.83 45 GLY B O 1
ATOM 1577 N N . MET B 1 46 ? 35.283 11.970 7.665 1.00 22.72 46 MET B N 1
ATOM 1578 C CA . MET B 1 46 ? 34.237 12.789 7.057 1.00 24.65 46 MET B CA 1
ATOM 1579 C C . MET B 1 46 ? 34.775 13.576 5.866 1.00 22.86 46 MET B C 1
ATOM 1580 O O . MET B 1 46 ? 34.009 14.141 5.082 1.00 21.98 46 MET B O 1
ATOM 1585 N N . THR B 1 47 ? 36.097 13.614 5.741 1.00 21.14 47 THR B N 1
ATOM 1586 C CA . THR B 1 47 ? 36.745 14.356 4.664 1.00 20.63 47 THR B CA 1
ATOM 1587 C C . THR B 1 47 ? 36.225 14.045 3.260 1.00 19.86 47 THR B C 1
ATOM 1588 O O . THR B 1 47 ? 35.804 14.947 2.540 1.00 20.73 47 THR B O 1
ATOM 1592 N N . ASN B 1 48 ? 36.247 12.775 2.871 1.00 20.73 48 ASN B N 1
ATOM 1593 C CA . ASN B 1 48 ? 35.810 12.392 1.531 1.00 21.40 48 ASN B CA 1
ATOM 1594 C C . ASN B 1 48 ? 34.389 12.810 1.159 1.00 20.29 48 ASN B C 1
ATOM 1595 O O . ASN B 1 48 ? 34.183 13.489 0.151 1.00 19.45 48 ASN B O 1
ATOM 1600 N N . SER B 1 49 ? 33.409 12.410 1.960 1.00 20.14 49 SER B N 1
ATOM 1601 C CA . SER B 1 49 ? 32.023 12.753 1.659 1.00 19.52 49 SER B CA 1
ATOM 1602 C C . SER B 1 49 ? 31.751 14.256 1.709 1.00 18.84 49 SER B C 1
ATOM 1603 O O . SER B 1 49 ? 30.968 14.778 0.914 1.00 18.26 49 SER B O 1
ATOM 1606 N N . ASN B 1 50 ? 32.391 14.957 2.638 1.00 17.66 50 ASN B N 1
ATOM 1607 C CA . ASN B 1 50 ? 32.168 16.391 2.747 1.00 17.77 50 ASN B CA 1
ATOM 1608 C C . ASN B 1 50 ? 32.714 17.166 1.556 1.00 16.98 50 ASN B C 1
ATOM 1609 O O . ASN B 1 50 ? 32.025 18.030 1.016 1.00 14.89 50 ASN B O 1
ATOM 1614 N N . TYR B 1 51 ? 33.940 16.866 1.137 1.00 16.34 51 TYR B N 1
ATOM 1615 C CA . TYR B 1 51 ? 34.495 17.561 -0.017 1.00 16.71 51 TYR B CA 1
ATOM 1616 C C . TYR B 1 51 ? 33.720 17.183 -1.274 1.00 16.09 51 TYR B C 1
ATOM 1617 O O . TYR B 1 51 ? 33.384 18.047 -2.083 1.00 18.84 51 TYR B O 1
ATOM 1626 N N . ALA B 1 52 ? 33.420 15.898 -1.434 1.00 16.15 52 ALA B N 1
ATOM 1627 C CA . ALA B 1 52 ? 32.673 15.444 -2.604 1.00 17.76 52 ALA B CA 1
ATOM 1628 C C . ALA B 1 52 ? 31.342 16.190 -2.744 1.00 17.27 52 ALA B C 1
ATOM 1629 O O . ALA B 1 52 ? 31.007 16.691 -3.821 1.00 16.23 52 ALA B O 1
ATOM 1631 N N . GLU B 1 53 ? 30.590 16.266 -1.650 1.00 16.79 53 GLU B N 1
ATOM 1632 C CA . GLU B 1 53 ? 29.295 16.937 -1.661 1.00 17.99 53 GLU B CA 1
ATOM 1633 C C . GLU B 1 53 ? 29.409 18.455 -1.777 1.00 18.27 53 GLU B C 1
ATOM 1634 O O . GLU B 1 53 ? 28.536 19.103 -2.353 1.00 16.92 53 GLU B O 1
ATOM 1640 N N . MET B 1 54 ? 30.477 19.027 -1.230 1.00 18.66 54 MET B N 1
ATOM 1641 C CA . MET B 1 54 ? 30.669 20.467 -1.351 1.00 18.57 54 MET B CA 1
ATOM 1642 C C . MET B 1 54 ? 30.890 20.764 -2.835 1.00 17.99 54 MET B C 1
ATOM 1643 O O . MET B 1 54 ? 30.405 21.769 -3.357 1.00 18.57 54 MET B O 1
ATOM 1648 N N . ASN B 1 55 ? 31.613 19.877 -3.514 1.00 18.35 55 ASN B N 1
ATOM 1649 C CA . ASN B 1 55 ? 31.861 20.050 -4.943 1.00 19.97 55 ASN B CA 1
ATOM 1650 C C . ASN B 1 55 ? 30.542 20.016 -5.703 1.00 20.63 55 ASN B C 1
ATOM 1651 O O . ASN B 1 55 ? 30.314 20.817 -6.611 1.00 21.23 55 ASN B O 1
ATOM 1656 N N . GLN B 1 56 ? 29.670 19.086 -5.327 1.00 21.13 56 GLN B N 1
ATOM 1657 C CA . GLN B 1 56 ? 28.380 18.961 -5.993 1.00 21.76 56 GLN B CA 1
ATOM 1658 C C . GLN B 1 56 ? 27.563 20.231 -5.818 1.00 21.26 56 GLN B C 1
ATOM 1659 O O . GLN B 1 56 ? 26.955 20.718 -6.769 1.00 20.89 56 GLN B O 1
ATOM 1665 N N . LEU B 1 57 ? 27.550 20.768 -4.600 1.00 20.18 57 LEU B N 1
ATOM 1666 C CA . LEU B 1 57 ? 26.807 21.991 -4.328 1.00 19.88 57 LEU B CA 1
ATOM 1667 C C . LEU B 1 57 ? 27.374 23.150 -5.140 1.00 20.50 57 LEU B C 1
ATOM 1668 O O . LEU B 1 57 ? 26.632 23.955 -5.707 1.00 20.24 57 LEU B O 1
ATOM 1673 N N . TYR B 1 58 ? 28.698 23.228 -5.192 1.00 20.23 58 TYR B N 1
ATOM 1674 C CA . TYR B 1 58 ? 29.364 24.301 -5.916 1.00 20.97 58 TYR B CA 1
ATOM 1675 C C . TYR B 1 58 ? 29.031 24.263 -7.408 1.00 20.70 58 TYR B C 1
ATOM 1676 O O . TYR B 1 58 ? 28.703 25.288 -8.003 1.00 19.27 58 TYR B O 1
ATOM 1685 N N . GLU B 1 59 ? 29.104 23.078 -8.004 1.00 22.54 59 GLU B N 1
ATOM 1686 C CA . GLU B 1 59 ? 28.804 22.926 -9.425 1.00 25.35 59 GLU B CA 1
ATOM 1687 C C . GLU B 1 59 ? 27.390 23.383 -9.759 1.00 25.12 59 GLU B C 1
ATOM 1688 O O . GLU B 1 59 ? 27.154 24.018 -10.787 1.00 24.06 59 GLU B O 1
ATOM 1694 N N . LYS B 1 60 ? 26.453 23.052 -8.880 1.00 25.40 60 LYS B N 1
ATOM 1695 C CA . LYS B 1 60 ? 25.057 23.404 -9.078 1.00 26.29 60 LYS B CA 1
ATOM 1696 C C . LYS B 1 60 ? 24.690 24.840 -8.735 1.00 25.48 60 LYS B C 1
ATOM 1697 O O . LYS B 1 60 ? 23.840 25.439 -9.396 1.00 25.25 60 LYS B O 1
ATOM 1703 N N . TYR B 1 61 ? 25.336 25.408 -7.723 1.00 23.50 61 TYR B N 1
ATOM 1704 C CA . TYR B 1 61 ? 24.961 26.747 -7.295 1.00 23.74 61 TYR B CA 1
ATOM 1705 C C . TYR B 1 61 ? 25.955 27.898 -7.384 1.00 23.10 61 TYR B C 1
ATOM 1706 O O . TYR B 1 61 ? 25.587 29.040 -7.104 1.00 23.09 61 TYR B O 1
ATOM 1715 N N . LYS B 1 62 ? 27.198 27.627 -7.765 1.00 23.49 62 LYS B N 1
ATOM 1716 C CA . LYS B 1 62 ? 28.170 28.712 -7.866 1.00 26.77 62 LYS B CA 1
ATOM 1717 C C . LYS B 1 62 ? 27.609 29.822 -8.753 1.00 27.26 62 LYS B C 1
ATOM 1718 O O . LYS B 1 62 ? 27.552 30.986 -8.355 1.00 26.83 62 LYS B O 1
ATOM 1724 N N . ASP B 1 63 ? 27.183 29.444 -9.954 1.00 27.58 63 ASP B N 1
ATOM 1725 C CA . ASP B 1 63 ? 26.629 30.389 -10.916 1.00 30.55 63 ASP B CA 1
ATOM 1726 C C . ASP B 1 63 ? 25.327 31.033 -10.457 1.00 31.07 63 ASP B C 1
ATOM 1727 O O . ASP B 1 63 ? 24.848 31.984 -11.076 1.00 32.37 63 ASP B O 1
ATOM 1732 N N . GLN B 1 64 ? 24.751 30.525 -9.373 1.00 30.50 64 GLN B N 1
ATOM 1733 C CA . GLN B 1 64 ? 23.498 31.076 -8.883 1.00 30.36 64 GLN B CA 1
ATOM 1734 C C . GLN B 1 64 ? 23.623 31.961 -7.643 1.00 28.80 64 GLN B C 1
ATOM 1735 O O . GLN B 1 64 ? 22.619 32.407 -7.086 1.00 28.86 64 GLN B O 1
ATOM 1741 N N . GLY B 1 65 ? 24.855 32.226 -7.218 1.00 27.58 65 GLY B N 1
ATOM 1742 C CA . GLY B 1 65 ? 25.057 33.088 -6.066 1.00 25.75 65 GLY B CA 1
ATOM 1743 C C . GLY B 1 65 ? 25.631 32.436 -4.824 1.00 25.33 65 GLY B C 1
ATOM 1744 O O . GLY B 1 65 ? 25.766 33.089 -3.788 1.00 25.90 65 GLY B O 1
ATOM 1745 N N . LEU B 1 66 ? 25.970 31.155 -4.910 1.00 24.46 66 LEU B N 1
ATOM 1746 C CA . LEU B 1 66 ? 26.529 30.467 -3.754 1.00 24.65 66 LEU B CA 1
ATOM 1747 C C . LEU B 1 66 ? 28.047 30.484 -3.776 1.00 23.91 66 LEU B C 1
ATOM 1748 O O . LEU B 1 66 ? 28.669 30.312 -4.822 1.00 24.10 66 LEU B O 1
ATOM 1753 N N . GLU B 1 67 ? 28.639 30.697 -2.609 1.00 23.82 67 GLU B N 1
ATOM 1754 C CA . GLU B 1 67 ? 30.083 30.690 -2.487 1.00 22.70 67 GLU B CA 1
ATOM 1755 C C . GLU B 1 67 ? 30.423 29.833 -1.283 1.00 21.45 67 GLU B C 1
ATOM 1756 O O . GLU B 1 67 ? 29.762 29.911 -0.245 1.00 21.13 67 GLU B O 1
ATOM 1762 N N . ILE B 1 68 ? 31.448 29.005 -1.428 1.00 21.14 68 ILE B N 1
ATOM 1763 C CA . ILE B 1 68 ? 31.867 28.127 -0.352 1.00 20.40 68 ILE B CA 1
ATOM 1764 C C . ILE B 1 68 ? 33.226 28.561 0.189 1.00 21.33 68 ILE B C 1
ATOM 1765 O O . ILE B 1 68 ? 34.222 28.569 -0.537 1.00 21.82 68 ILE B O 1
ATOM 1770 N N . LEU B 1 69 ? 33.251 28.937 1.465 1.00 21.14 69 LEU B N 1
ATOM 1771 C CA . LEU B 1 69 ? 34.479 29.379 2.115 1.00 20.21 69 LEU B CA 1
ATOM 1772 C C . LEU B 1 69 ? 34.952 28.299 3.078 1.00 19.93 69 LEU B C 1
ATOM 1773 O O . LEU B 1 69 ? 34.353 28.087 4.136 1.00 19.01 69 LEU B O 1
ATOM 1778 N N . ALA B 1 70 ? 36.027 27.614 2.702 1.00 18.68 70 ALA B N 1
ATOM 1779 C CA . ALA B 1 70 ? 36.579 26.543 3.520 1.00 19.54 70 ALA B CA 1
ATOM 1780 C C . ALA B 1 70 ? 37.740 27.022 4.387 1.00 21.16 70 ALA B C 1
ATOM 1781 O O . ALA B 1 70 ? 38.704 27.609 3.886 1.00 21.88 70 ALA B O 1
ATOM 1783 N N . PHE B 1 71 ? 37.637 26.763 5.688 1.00 19.97 71 PHE B N 1
ATOM 1784 C CA . PHE B 1 71 ? 38.664 27.152 6.648 1.00 19.97 71 PHE B CA 1
ATOM 1785 C C . PHE B 1 71 ? 39.290 25.922 7.306 1.00 20.17 71 PHE B C 1
ATOM 1786 O O . PHE B 1 71 ? 38.637 25.221 8.081 1.00 20.36 71 PHE B O 1
ATOM 1794 N N . PRO B 1 72 ? 40.563 25.634 6.994 1.00 20.29 72 PRO B N 1
ATOM 1795 C CA . PRO B 1 72 ? 41.241 24.475 7.588 1.00 20.54 72 PRO B CA 1
ATOM 1796 C C . PRO B 1 72 ? 41.432 24.683 9.093 1.00 20.58 72 PRO B C 1
ATOM 1797 O O . PRO B 1 72 ? 41.683 25.804 9.543 1.00 20.98 72 PRO B O 1
ATOM 1801 N N . CYS B 1 73 ? 41.308 23.608 9.865 1.00 21.01 73 CYS B N 1
ATOM 1802 C CA . CYS B 1 73 ? 41.458 23.680 11.317 1.00 21.88 73 CYS B CA 1
ATOM 1803 C C . CYS B 1 73 ? 41.996 22.358 11.843 1.00 22.98 73 CYS B C 1
ATOM 1804 O O . CYS B 1 73 ? 41.428 21.297 11.574 1.00 21.71 73 CYS B O 1
ATOM 1807 N N . ASN B 1 74 ? 43.088 22.426 12.601 1.00 23.80 74 ASN B N 1
ATOM 1808 C CA . ASN B 1 74 ? 43.718 21.227 13.146 1.00 25.29 74 ASN B CA 1
ATOM 1809 C C . ASN B 1 74 ? 43.391 21.011 14.624 1.00 25.53 74 ASN B C 1
ATOM 1810 O O . ASN B 1 74 ? 44.095 20.282 15.324 1.00 26.85 74 ASN B O 1
ATOM 1815 N N . GLN B 1 75 ? 42.312 21.627 15.093 1.00 26.06 75 GLN B N 1
ATOM 1816 C CA . GLN B 1 75 ? 41.915 21.500 16.493 1.00 25.34 75 GLN B CA 1
ATOM 1817 C C . GLN B 1 75 ? 41.116 20.243 16.825 1.00 24.88 75 GLN B C 1
ATOM 1818 O O . GLN B 1 75 ? 40.806 19.994 17.991 1.00 24.00 75 GLN B O 1
ATOM 1824 N N . PHE B 1 76 ? 40.795 19.443 15.815 1.00 24.23 76 PHE B N 1
ATOM 1825 C CA . PHE B 1 76 ? 40.002 18.243 16.049 1.00 23.17 76 PHE B CA 1
ATOM 1826 C C . PHE B 1 76 ? 40.719 16.958 15.663 1.00 23.98 76 PHE B C 1
ATOM 1827 O O . PHE B 1 76 ? 40.745 16.574 14.495 1.00 23.74 76 PHE B O 1
ATOM 1835 N N . GLY B 1 77 ? 41.298 16.300 16.666 1.00 24.86 77 GLY B N 1
ATOM 1836 C CA . GLY B 1 77 ? 42.026 15.067 16.436 1.00 27.02 77 GLY B CA 1
ATOM 1837 C C . GLY B 1 77 ? 43.251 15.315 15.577 1.00 29.41 77 GLY B C 1
ATOM 1838 O O . GLY B 1 77 ? 43.810 14.383 14.993 1.00 28.89 77 GLY B O 1
ATOM 1839 N N . GLU B 1 78 ? 43.670 16.576 15.507 1.00 30.36 78 GLU B N 1
ATOM 1840 C CA . GLU B 1 78 ? 44.824 16.964 14.702 1.00 33.34 78 GLU B CA 1
ATOM 1841 C C . GLU B 1 78 ? 44.737 16.326 13.321 1.00 32.04 78 GLU B C 1
ATOM 1842 O O . GLU B 1 78 ? 45.690 15.709 12.846 1.00 32.49 78 GLU B O 1
ATOM 1848 N N . GLU B 1 79 ? 43.590 16.494 12.674 1.00 31.12 79 GLU B N 1
ATOM 1849 C CA . GLU B 1 79 ? 43.375 15.910 11.358 1.00 29.25 79 GLU B CA 1
ATOM 1850 C C . GLU B 1 79 ? 43.601 16.863 10.187 1.00 28.76 79 GLU B C 1
ATOM 1851 O O . GLU B 1 79 ? 43.170 16.600 9.063 1.00 28.99 79 GLU B O 1
ATOM 1857 N N . GLU B 1 80 ? 44.287 17.968 10.468 1.00 26.91 80 GLU B N 1
ATOM 1858 C CA . GLU B 1 80 ? 44.644 18.963 9.459 1.00 26.75 80 GLU B CA 1
ATOM 1859 C C . GLU B 1 80 ? 46.028 19.477 9.875 1.00 26.40 80 GLU B C 1
ATOM 1860 O O . GLU B 1 80 ? 46.223 20.673 10.092 1.00 26.17 80 GLU B O 1
ATOM 1866 N N . PRO B 1 81 ? 47.010 18.565 9.988 1.00 27.18 81 PRO B N 1
ATOM 1867 C CA . PRO B 1 81 ? 48.384 18.890 10.388 1.00 28.14 81 PRO B CA 1
ATOM 1868 C C . PRO B 1 81 ? 49.287 19.605 9.381 1.00 30.26 81 PRO B C 1
ATOM 1869 O O . PRO B 1 81 ? 50.214 20.313 9.778 1.00 30.80 81 PRO B O 1
ATOM 1873 N N . GLY B 1 82 ? 49.020 19.430 8.091 1.00 29.71 82 GLY B N 1
ATOM 1874 C CA . GLY B 1 82 ? 49.860 20.045 7.073 1.00 29.47 82 GLY B CA 1
ATOM 1875 C C . GLY B 1 82 ? 49.863 21.558 6.930 1.00 29.59 82 GLY B C 1
ATOM 1876 O O . GLY B 1 82 ? 49.121 22.274 7.605 1.00 29.62 82 GLY B O 1
ATOM 1877 N N . THR B 1 83 ? 50.724 22.039 6.036 1.00 29.36 83 THR B N 1
ATOM 1878 C CA . THR B 1 83 ? 50.853 23.463 5.742 1.00 29.43 83 THR B CA 1
ATOM 1879 C C . THR B 1 83 ? 49.764 23.812 4.735 1.00 29.60 83 THR B C 1
ATOM 1880 O O . THR B 1 83 ? 49.104 22.918 4.209 1.00 29.69 83 THR B O 1
ATOM 1884 N N . ASN B 1 84 ? 49.575 25.097 4.454 1.00 29.53 84 ASN B N 1
ATOM 1885 C CA . ASN B 1 84 ? 48.550 25.492 3.496 1.00 31.66 84 ASN B CA 1
ATOM 1886 C C . ASN B 1 84 ? 48.822 24.872 2.131 1.00 32.62 84 ASN B C 1
ATOM 1887 O O . ASN B 1 84 ? 47.893 24.507 1.405 1.00 30.90 84 ASN B O 1
ATOM 1892 N N . ASP B 1 85 ? 50.101 24.743 1.788 1.00 32.56 85 ASP B N 1
ATOM 1893 C CA . ASP B 1 85 ? 50.486 24.156 0.510 1.00 32.82 85 ASP B CA 1
ATOM 1894 C C . ASP B 1 85 ? 50.035 22.698 0.468 1.00 31.54 85 ASP B C 1
ATOM 1895 O O . ASP B 1 85 ? 49.383 22.270 -0.484 1.00 31.54 85 ASP B O 1
ATOM 1900 N N . GLN B 1 86 ? 50.371 21.945 1.511 1.00 29.70 86 GLN B N 1
ATOM 1901 C CA . GLN B 1 86 ? 50.004 20.536 1.593 1.00 29.10 86 GLN B CA 1
ATOM 1902 C C . GLN B 1 86 ? 48.493 20.335 1.592 1.00 28.40 86 GLN B C 1
ATOM 1903 O O . GLN B 1 86 ? 47.985 19.387 0.994 1.00 27.60 86 GLN B O 1
ATOM 1909 N N . ILE B 1 87 ? 47.781 21.227 2.271 1.00 27.04 87 ILE B N 1
ATOM 1910 C CA . ILE B 1 87 ? 46.330 21.142 2.348 1.00 27.36 87 ILE B CA 1
ATOM 1911 C C . ILE B 1 87 ? 45.706 21.356 0.973 1.00 27.21 87 ILE B C 1
ATOM 1912 O O . ILE B 1 87 ? 44.955 20.510 0.488 1.00 27.13 87 ILE B O 1
ATOM 1917 N N . THR B 1 88 ? 46.021 22.482 0.340 1.00 27.06 88 THR B N 1
ATOM 1918 C CA . THR B 1 88 ? 45.472 22.764 -0.980 1.00 27.46 88 THR B CA 1
ATOM 1919 C C . THR B 1 88 ? 45.899 21.690 -1.976 1.00 27.62 88 THR B C 1
ATOM 1920 O O . THR B 1 88 ? 45.160 21.377 -2.906 1.00 27.09 88 THR B O 1
ATOM 1924 N N . ASP B 1 89 ? 47.091 21.128 -1.781 1.00 26.82 89 ASP B N 1
ATOM 1925 C CA . ASP B 1 89 ? 47.589 20.062 -2.651 1.00 25.89 89 ASP B CA 1
ATOM 1926 C C . ASP B 1 89 ? 46.675 18.854 -2.520 1.00 27.13 89 ASP B C 1
ATOM 1927 O O . ASP B 1 89 ? 46.246 18.266 -3.513 1.00 26.38 89 ASP B O 1
ATOM 1932 N N . PHE B 1 90 ? 46.412 18.483 -1.271 1.00 27.61 90 PHE B N 1
ATOM 1933 C CA . PHE B 1 90 ? 45.552 17.353 -0.948 1.00 28.97 90 PHE B CA 1
ATOM 1934 C C . PHE B 1 90 ? 44.191 17.547 -1.608 1.00 27.56 90 PHE B C 1
ATOM 1935 O O . PHE B 1 90 ? 43.734 16.705 -2.378 1.00 28.61 90 PHE B O 1
ATOM 1943 N N . VAL B 1 91 ? 43.556 18.670 -1.297 1.00 27.49 91 VAL B N 1
ATOM 1944 C CA . VAL B 1 91 ? 42.245 18.998 -1.839 1.00 27.48 91 VAL B CA 1
ATOM 1945 C C . VAL B 1 91 ? 42.214 18.887 -3.361 1.00 27.58 91 VAL B C 1
ATOM 1946 O O . VAL B 1 91 ? 41.318 18.262 -3.929 1.00 27.27 91 VAL B O 1
ATOM 1950 N N . CYS B 1 92 ? 43.196 19.492 -4.020 1.00 27.37 92 CYS B N 1
ATOM 1951 C CA . CYS B 1 92 ? 43.250 19.458 -5.474 1.00 26.61 92 CYS B CA 1
ATOM 1952 C C . CYS B 1 92 ? 43.419 18.056 -6.045 1.00 27.64 92 CYS B C 1
ATOM 1953 O O . CYS B 1 92 ? 42.671 17.643 -6.932 1.00 28.13 92 CYS B O 1
ATOM 1956 N N . THR B 1 93 ? 44.406 17.329 -5.536 1.00 26.66 93 THR B N 1
ATOM 1957 C CA . THR B 1 93 ? 44.690 15.982 -6.010 1.00 28.09 93 THR B CA 1
ATOM 1958 C C . THR B 1 93 ? 43.516 15.019 -5.875 1.00 28.72 93 THR B C 1
ATOM 1959 O O . THR B 1 93 ? 43.250 14.225 -6.777 1.00 28.88 93 THR B O 1
ATOM 1963 N N . ARG B 1 94 ? 42.807 15.089 -4.757 1.00 27.70 94 ARG B N 1
ATOM 1964 C CA . ARG B 1 94 ? 41.696 14.175 -4.544 1.00 28.25 94 ARG B CA 1
ATOM 1965 C C . ARG B 1 94 ? 40.313 14.697 -4.899 1.00 25.42 94 ARG B C 1
ATOM 1966 O O . ARG B 1 94 ? 39.432 13.911 -5.236 1.00 25.72 94 ARG B O 1
ATOM 1974 N N . PHE B 1 95 ? 40.114 16.010 -4.850 1.00 24.11 95 PHE B N 1
ATOM 1975 C CA . PHE B 1 95 ? 38.792 16.558 -5.140 1.00 23.17 95 PHE B CA 1
ATOM 1976 C C . PHE B 1 95 ? 38.732 17.631 -6.216 1.00 23.83 95 PHE B C 1
ATOM 1977 O O . PHE B 1 95 ? 37.649 17.946 -6.711 1.00 23.88 95 PHE B O 1
ATOM 1985 N N . LYS B 1 96 ? 39.881 18.194 -6.576 1.00 23.19 96 LYS B N 1
ATOM 1986 C CA . LYS B 1 96 ? 39.916 19.239 -7.592 1.00 23.41 96 LYS B CA 1
ATOM 1987 C C . LYS B 1 96 ? 38.888 20.320 -7.282 1.00 23.32 96 LYS B C 1
ATOM 1988 O O . LYS B 1 96 ? 38.287 20.895 -8.191 1.00 23.24 96 LYS B O 1
ATOM 1994 N N . SER B 1 97 ? 38.692 20.599 -5.997 1.00 22.73 97 SER B N 1
ATOM 1995 C CA . SER B 1 97 ? 37.728 21.607 -5.571 1.00 23.31 97 SER B CA 1
ATOM 1996 C C . SER B 1 97 ? 38.063 22.977 -6.137 1.00 24.75 97 SER B C 1
ATOM 1997 O O . SER B 1 97 ? 39.231 23.339 -6.273 1.00 24.40 97 SER B O 1
ATOM 2000 N N . GLU B 1 98 ? 37.024 23.743 -6.449 1.00 24.17 98 GLU B N 1
ATOM 2001 C CA . GLU B 1 98 ? 37.199 25.063 -7.036 1.00 25.65 98 GLU B CA 1
ATOM 2002 C C . GLU B 1 98 ? 36.844 26.219 -6.119 1.00 25.62 98 GLU B C 1
ATOM 2003 O O . GLU B 1 98 ? 37.076 27.376 -6.467 1.00 27.01 98 GLU B O 1
ATOM 2009 N N . PHE B 1 99 ? 36.272 25.920 -4.957 1.00 23.63 99 PHE B N 1
ATOM 2010 C CA . PHE B 1 99 ? 35.913 26.979 -4.026 1.00 22.18 99 PHE B CA 1
ATOM 2011 C C . PHE B 1 99 ? 37.142 27.401 -3.222 1.00 21.54 99 PHE B C 1
ATOM 2012 O O . PHE B 1 99 ? 38.071 26.616 -3.025 1.00 20.85 99 PHE B O 1
ATOM 2020 N N . PRO B 1 100 ? 37.165 28.655 -2.750 1.00 21.39 100 PRO B N 1
ATOM 2021 C CA . PRO B 1 100 ? 38.312 29.143 -1.978 1.00 21.96 100 PRO B CA 1
ATOM 2022 C C . PRO B 1 100 ? 38.648 28.386 -0.695 1.00 23.64 100 PRO B C 1
ATOM 2023 O O . PRO B 1 100 ? 37.780 28.107 0.136 1.00 23.34 100 PRO B O 1
ATOM 2027 N N . ILE B 1 101 ? 39.926 28.046 -0.560 1.00 24.35 101 ILE B N 1
ATOM 2028 C CA . ILE B 1 101 ? 40.429 27.357 0.618 1.00 23.97 101 ILE B CA 1
ATOM 2029 C C . ILE B 1 101 ? 41.308 28.390 1.311 1.00 24.73 101 ILE B C 1
ATOM 2030 O O . ILE B 1 101 ? 42.344 28.794 0.780 1.00 24.83 101 ILE B O 1
ATOM 2035 N N . PHE B 1 102 ? 40.891 28.813 2.495 1.00 23.15 102 PHE B N 1
ATOM 2036 C CA . PHE B 1 102 ? 41.621 29.827 3.237 1.00 23.20 102 PHE B CA 1
ATOM 2037 C C . PHE B 1 102 ? 42.742 29.315 4.126 1.00 22.66 102 PHE B C 1
ATOM 2038 O O . PHE B 1 102 ? 43.004 28.116 4.214 1.00 21.89 102 PHE B O 1
ATOM 2046 N N . ASP B 1 103 ? 43.411 30.257 4.777 1.00 24.32 103 ASP B N 1
ATOM 2047 C CA . ASP B 1 103 ? 44.513 29.953 5.675 1.00 22.95 103 ASP B CA 1
ATOM 2048 C C . ASP B 1 103 ? 44.020 29.200 6.910 1.00 23.79 103 ASP B C 1
ATOM 2049 O O . ASP B 1 103 ? 42.920 29.461 7.409 1.00 22.93 103 ASP B O 1
ATOM 2054 N N . LYS B 1 104 ? 44.830 28.260 7.390 1.00 23.08 104 LYS B N 1
ATOM 2055 C CA . LYS B 1 104 ? 44.482 27.480 8.572 1.00 24.91 104 LYS B CA 1
ATOM 2056 C C . LYS B 1 104 ? 44.214 28.416 9.749 1.00 25.09 104 LYS B C 1
ATOM 2057 O O . LYS B 1 104 ? 44.889 29.435 9.911 1.00 24.66 104 LYS B O 1
ATOM 2063 N N . ILE B 1 105 ? 43.224 28.070 10.564 1.00 23.92 105 ILE B N 1
ATOM 2064 C CA . ILE B 1 105 ? 42.864 28.887 11.719 1.00 22.68 105 ILE B CA 1
ATOM 2065 C C . ILE B 1 105 ? 42.363 28.031 12.874 1.00 22.81 105 ILE B C 1
ATOM 2066 O O . ILE B 1 105 ? 42.277 26.806 12.771 1.00 22.59 105 ILE B O 1
ATOM 2071 N N . ASP B 1 106 ? 42.052 28.696 13.981 1.00 23.01 106 ASP B N 1
ATOM 2072 C CA . ASP B 1 106 ? 41.484 28.038 15.148 1.00 23.67 106 ASP B CA 1
ATOM 2073 C C . ASP B 1 106 ? 40.036 28.521 15.153 1.00 22.24 106 ASP B C 1
ATOM 2074 O O . ASP B 1 106 ? 39.768 29.671 14.802 1.00 21.81 106 ASP B O 1
ATOM 2079 N N . VAL B 1 107 ? 39.105 27.652 15.531 1.00 21.80 107 VAL B N 1
ATOM 2080 C CA . VAL B 1 107 ? 37.698 28.034 15.563 1.00 21.46 107 VAL B CA 1
ATOM 2081 C C . VAL B 1 107 ? 37.203 28.173 16.997 1.00 21.03 107 VAL B C 1
ATOM 2082 O O . VAL B 1 107 ? 36.189 28.822 17.251 1.00 19.70 107 VAL B O 1
ATOM 2086 N N . ASN B 1 108 ? 37.929 27.555 17.925 1.00 21.34 108 ASN B N 1
ATOM 2087 C CA . ASN B 1 108 ? 37.608 27.617 19.350 1.00 21.39 108 ASN B CA 1
ATOM 2088 C C . ASN B 1 108 ? 38.868 28.060 20.088 1.00 22.63 108 ASN B C 1
ATOM 2089 O O . ASN B 1 108 ? 39.967 28.004 19.537 1.00 21.75 108 ASN B O 1
ATOM 2094 N N . GLY B 1 109 ? 38.713 28.496 21.334 1.00 24.77 109 GLY B N 1
ATOM 2095 C CA . GLY B 1 109 ? 39.873 28.906 22.109 1.00 26.36 109 GLY B CA 1
ATOM 2096 C C . GLY B 1 109 ? 40.230 30.379 22.069 1.00 27.53 109 GLY B C 1
ATOM 2097 O O . GLY B 1 109 ? 39.620 31.170 21.349 1.00 25.27 109 GLY B O 1
ATOM 2098 N N . GLU B 1 110 ? 41.245 30.740 22.847 1.00 29.30 110 GLU B N 1
ATOM 2099 C CA . GLU B 1 110 ? 41.696 32.122 22.939 1.00 31.11 110 GLU B CA 1
ATOM 2100 C C . GLU B 1 110 ? 42.373 32.626 21.666 1.00 30.91 110 GLU B C 1
ATOM 2101 O O . GLU B 1 110 ? 42.650 33.816 21.538 1.00 32.79 110 GLU B O 1
ATOM 2107 N N . ASN B 1 111 ? 42.631 31.720 20.728 1.00 30.86 111 ASN B N 1
ATOM 2108 C CA . ASN B 1 111 ? 43.257 32.080 19.457 1.00 30.39 111 ASN B CA 1
ATOM 2109 C C . ASN B 1 111 ? 42.279 31.874 18.298 1.00 30.08 111 ASN B C 1
ATOM 2110 O O . ASN B 1 111 ? 42.687 31.792 17.139 1.00 28.75 111 ASN B O 1
ATOM 2115 N N . ALA B 1 112 ? 40.990 31.794 18.617 1.00 28.67 112 ALA B N 1
ATOM 2116 C CA . ALA B 1 112 ? 39.957 31.589 17.604 1.00 28.99 112 ALA B CA 1
ATOM 2117 C C . ALA B 1 112 ? 39.824 32.793 16.676 1.00 28.48 112 ALA B C 1
ATOM 2118 O O . ALA B 1 112 ? 39.892 33.939 17.118 1.00 28.78 112 ALA B O 1
ATOM 2120 N N . SER B 1 113 ? 39.635 32.527 15.387 1.00 28.05 113 SER B N 1
ATOM 2121 C CA . SER B 1 113 ? 39.481 33.594 14.406 1.00 27.16 113 SER B CA 1
ATOM 2122 C C . SER B 1 113 ? 38.301 34.485 14.769 1.00 26.78 113 SER B C 1
ATOM 2123 O O . SER B 1 113 ? 37.247 33.999 15.178 1.00 26.40 113 SER B O 1
ATOM 2126 N N . PRO B 1 114 ? 38.468 35.808 14.634 1.00 26.35 114 PRO B N 1
ATOM 2127 C CA . PRO B 1 114 ? 37.382 36.737 14.956 1.00 25.68 114 PRO B CA 1
ATOM 2128 C C . PRO B 1 114 ? 36.101 36.365 14.201 1.00 25.90 114 PRO B C 1
ATOM 2129 O O . PRO B 1 114 ? 34.996 36.515 14.719 1.00 24.65 114 PRO B O 1
ATOM 2133 N N . LEU B 1 115 ? 36.261 35.872 12.977 1.00 24.54 115 LEU B N 1
ATOM 2134 C CA . LEU B 1 115 ? 35.117 35.475 12.164 1.00 22.84 115 LEU B CA 1
ATOM 2135 C C . LEU B 1 115 ? 34.245 34.458 12.898 1.00 20.88 115 LEU B C 1
ATOM 2136 O O . LEU B 1 115 ? 33.042 34.657 13.044 1.00 22.05 115 LEU B O 1
ATOM 2141 N N . TYR B 1 116 ? 34.853 33.368 13.355 1.00 21.20 116 TYR B N 1
ATOM 2142 C CA . TYR B 1 116 ? 34.100 32.342 14.062 1.00 21.95 116 TYR B CA 1
ATOM 2143 C C . TYR B 1 116 ? 33.524 32.825 15.383 1.00 23.87 116 TYR B C 1
ATOM 2144 O O . TYR B 1 116 ? 32.493 32.328 15.828 1.00 23.19 116 TYR B O 1
ATOM 2153 N N . ARG B 1 117 ? 34.183 33.791 16.013 1.00 23.84 117 ARG B N 1
ATOM 2154 C CA . ARG B 1 117 ? 33.669 34.331 17.263 1.00 24.24 117 ARG B CA 1
ATOM 2155 C C . ARG B 1 117 ? 32.343 35.009 16.920 1.00 24.32 117 ARG B C 1
ATOM 2156 O O . ARG B 1 117 ? 31.376 34.938 17.680 1.00 23.58 117 ARG B O 1
ATOM 2164 N N . PHE B 1 118 ? 32.309 35.654 15.756 1.00 23.03 118 PHE B N 1
ATOM 2165 C CA . PHE B 1 118 ? 31.116 36.353 15.285 1.00 23.17 118 PHE B CA 1
ATOM 2166 C C . PHE B 1 118 ? 30.020 35.383 14.845 1.00 22.63 118 PHE B C 1
ATOM 2167 O O . PHE B 1 118 ? 28.847 35.573 15.162 1.00 21.68 118 PHE B O 1
ATOM 2175 N N . LEU B 1 119 ? 30.400 34.351 14.099 1.00 22.08 119 LEU B N 1
ATOM 2176 C CA . LEU B 1 119 ? 29.418 33.376 13.635 1.00 21.78 119 LEU B CA 1
ATOM 2177 C C . LEU B 1 119 ? 28.654 32.797 14.828 1.00 22.06 119 LEU B C 1
ATOM 2178 O O . LEU B 1 119 ? 27.441 32.582 14.758 1.00 21.37 119 LEU B O 1
ATOM 2183 N N . LYS B 1 120 ? 29.368 32.565 15.926 1.00 20.52 120 LYS B N 1
ATOM 2184 C CA . LYS B 1 120 ? 28.767 32.000 17.128 1.00 22.19 120 LYS B CA 1
ATOM 2185 C C . LYS B 1 120 ? 27.742 32.914 17.797 1.00 23.20 120 LYS B C 1
ATOM 2186 O O . LYS B 1 120 ? 26.988 32.475 18.668 1.00 24.22 120 LYS B O 1
ATOM 2192 N N . LEU B 1 121 ? 27.709 34.181 17.393 1.00 23.88 121 LEU B N 1
ATOM 2193 C CA . LEU B 1 121 ? 26.749 35.127 17.955 1.00 24.53 121 LEU B CA 1
ATOM 2194 C C . LEU B 1 121 ? 25.438 35.022 17.179 1.00 24.13 121 LEU B C 1
ATOM 2195 O O . LEU B 1 121 ? 24.425 35.618 17.546 1.00 24.37 121 LEU B O 1
ATOM 2200 N N . GLY B 1 122 ? 25.471 34.241 16.106 1.00 24.10 122 GLY B N 1
ATOM 2201 C CA . GLY B 1 122 ? 24.302 34.068 15.265 1.00 23.86 122 GLY B CA 1
ATOM 2202 C C . GLY B 1 122 ? 23.006 33.669 15.943 1.00 22.48 122 GLY B C 1
ATOM 2203 O O . GLY B 1 122 ? 22.995 32.944 16.940 1.00 19.50 122 GLY B O 1
ATOM 2204 N N . LYS B 1 123 ? 21.908 34.159 15.375 1.00 23.01 123 LYS B N 1
ATOM 2205 C CA . LYS B 1 123 ? 20.563 33.879 15.862 1.00 24.23 123 LYS B CA 1
ATOM 2206 C C . LYS B 1 123 ? 20.384 33.993 17.370 1.00 24.07 123 LYS B C 1
ATOM 2207 O O . LYS B 1 123 ? 20.035 33.022 18.044 1.00 24.42 123 LYS B O 1
ATOM 2213 N N . TRP B 1 124 ? 20.637 35.187 17.893 1.00 24.02 124 TRP B N 1
ATOM 2214 C CA . TRP B 1 124 ? 20.468 35.469 19.312 1.00 23.70 124 TRP B CA 1
ATOM 2215 C C . TRP B 1 124 ? 21.223 34.537 20.249 1.00 21.11 124 TRP B C 1
ATOM 2216 O O . TRP B 1 124 ? 20.747 34.231 21.340 1.00 20.95 124 TRP B O 1
ATOM 2227 N N . GLY B 1 125 ? 22.397 34.082 19.828 1.00 20.51 125 GLY B N 1
ATOM 2228 C CA . GLY B 1 125 ? 23.179 33.208 20.684 1.00 18.26 125 GLY B CA 1
ATOM 2229 C C . GLY B 1 125 ? 22.894 31.723 20.556 1.00 18.15 125 GLY B C 1
ATOM 2230 O O . GLY B 1 125 ? 23.554 30.910 21.202 1.00 17.11 125 GLY B O 1
ATOM 2231 N N . ILE B 1 126 ? 21.915 31.357 19.734 1.00 16.78 126 ILE B N 1
ATOM 2232 C CA . ILE B 1 126 ? 21.599 29.945 19.542 1.00 16.61 126 ILE B CA 1
ATOM 2233 C C . ILE B 1 126 ? 22.804 29.219 18.936 1.00 16.79 126 ILE B C 1
ATOM 2234 O O . ILE B 1 126 ? 22.989 28.020 19.149 1.00 17.55 126 ILE B O 1
ATOM 2239 N N . PHE B 1 127 ? 23.632 29.952 18.197 1.00 15.50 127 PHE B N 1
ATOM 2240 C CA . PHE B 1 127 ? 24.816 29.362 17.577 1.00 19.46 127 PHE B CA 1
ATOM 2241 C C . PHE B 1 127 ? 26.069 29.547 18.440 1.00 19.87 127 PHE B C 1
ATOM 2242 O O . PHE B 1 127 ? 27.190 29.475 17.938 1.00 22.32 127 PHE B O 1
ATOM 2250 N N . GLY B 1 128 ? 25.879 29.771 19.736 1.00 22.24 128 GLY B N 1
ATOM 2251 C CA . GLY B 1 128 ? 27.007 30.001 20.625 1.00 23.13 128 GLY B CA 1
ATOM 2252 C C . GLY B 1 128 ? 27.948 28.853 20.954 1.00 24.24 128 GLY B C 1
ATOM 2253 O O . GLY B 1 128 ? 29.056 29.094 21.437 1.00 27.29 128 GLY B O 1
ATOM 2254 N N . ASP B 1 129 ? 27.536 27.616 20.695 1.00 21.95 129 ASP B N 1
ATOM 2255 C CA . ASP B 1 129 ? 28.368 26.453 21.007 1.00 21.45 129 ASP B CA 1
ATOM 2256 C C . ASP B 1 129 ? 29.713 26.454 20.298 1.00 20.93 129 ASP B C 1
ATOM 2257 O O . ASP B 1 129 ? 29.849 26.992 19.199 1.00 20.49 129 ASP B O 1
ATOM 2262 N N . ASP B 1 130 ? 30.710 25.841 20.928 1.00 20.43 130 ASP B N 1
ATOM 2263 C CA . ASP B 1 130 ? 32.013 25.736 20.293 1.00 22.30 130 ASP B CA 1
ATOM 2264 C C . ASP B 1 130 ? 31.821 24.806 19.103 1.00 21.30 130 ASP B C 1
ATOM 2265 O O . ASP B 1 130 ? 30.889 24.000 19.085 1.00 20.16 130 ASP B O 1
ATOM 2270 N N . ILE B 1 131 ? 32.686 24.926 18.105 1.00 20.22 131 ILE B N 1
ATOM 2271 C CA . ILE B 1 131 ? 32.605 24.055 16.945 1.00 19.00 131 ILE B CA 1
ATOM 2272 C C . ILE B 1 131 ? 32.843 22.648 17.496 1.00 20.47 131 ILE B C 1
ATOM 2273 O O . ILE B 1 131 ? 33.856 22.390 18.147 1.00 20.79 131 ILE B O 1
ATOM 2278 N N . GLN B 1 132 ? 31.900 21.748 17.241 1.00 19.37 132 GLN B N 1
ATOM 2279 C CA . GLN B 1 132 ? 31.966 20.382 17.751 1.00 18.40 132 GLN B CA 1
ATOM 2280 C C . GLN B 1 132 ? 33.073 19.487 17.200 1.00 19.36 132 GLN B C 1
ATOM 2281 O O . GLN B 1 132 ? 33.659 18.685 17.934 1.00 17.86 132 GLN B O 1
ATOM 2287 N N . TRP B 1 133 ? 33.351 19.603 15.910 1.00 18.72 133 TRP B N 1
ATOM 2288 C CA . TRP B 1 133 ? 34.370 18.772 15.292 1.00 18.76 133 TRP B CA 1
ATOM 2289 C C . TRP B 1 133 ? 34.639 19.304 13.895 1.00 18.22 133 TRP B C 1
ATOM 2290 O O . TRP B 1 133 ? 34.182 20.393 13.539 1.00 17.07 133 TRP B O 1
ATOM 2301 N N . ASN B 1 134 ? 35.383 18.540 13.105 1.00 17.26 134 ASN B N 1
ATOM 2302 C CA . ASN B 1 134 ? 35.680 18.955 11.745 1.00 18.20 134 ASN B CA 1
ATOM 2303 C C . ASN B 1 134 ? 34.380 19.018 10.952 1.00 19.00 134 ASN B C 1
ATOM 2304 O O . ASN B 1 134 ? 33.437 18.270 11.219 1.00 18.70 134 ASN B O 1
ATOM 2309 N N . PHE B 1 135 ? 34.341 19.933 9.992 1.00 17.90 135 PHE B N 1
ATOM 2310 C CA . PHE B 1 135 ? 33.204 20.110 9.095 1.00 17.72 135 PHE B CA 1
ATOM 2311 C C . PHE B 1 135 ? 31.863 20.607 9.621 1.00 17.98 135 PHE B C 1
ATOM 2312 O O . PHE B 1 135 ? 30.816 20.145 9.166 1.00 17.09 135 PHE B O 1
ATOM 2320 N N . ALA B 1 136 ? 31.876 21.533 10.575 1.00 17.79 136 ALA B N 1
ATOM 2321 C CA . ALA B 1 136 ? 30.618 22.102 11.038 1.00 16.97 136 ALA B CA 1
ATOM 2322 C C . ALA B 1 136 ? 30.303 23.061 9.889 1.00 17.67 136 ALA B C 1
ATOM 2323 O O . ALA B 1 136 ? 31.210 23.464 9.154 1.00 15.07 136 ALA B O 1
ATOM 2325 N N . LYS B 1 137 ? 29.038 23.418 9.715 1.00 15.98 137 LYS B N 1
ATOM 2326 C CA . LYS B 1 137 ? 28.665 24.313 8.628 1.00 15.99 137 LYS B CA 1
ATOM 2327 C C . LYS B 1 137 ? 27.826 25.493 9.084 1.00 16.56 137 LYS B C 1
ATOM 2328 O O . LYS B 1 137 ? 27.029 25.386 10.019 1.00 15.42 137 LYS B O 1
ATOM 2334 N N . PHE B 1 138 ? 28.009 26.611 8.390 1.00 15.90 138 PHE B N 1
ATOM 2335 C CA . PHE B 1 138 ? 27.267 27.836 8.644 1.00 15.98 138 PHE B CA 1
ATOM 2336 C C . PHE B 1 138 ? 26.758 28.359 7.304 1.00 15.26 138 PHE B C 1
ATOM 2337 O O . PHE B 1 138 ? 27.440 28.240 6.284 1.00 13.34 138 PHE B O 1
ATOM 2345 N N . LEU B 1 139 ? 25.555 28.922 7.303 1.00 16.18 139 LEU B N 1
ATOM 2346 C CA . LEU B 1 139 ? 25.005 29.522 6.091 1.00 16.29 139 LEU B CA 1
ATOM 2347 C C . LEU B 1 139 ? 24.795 30.999 6.383 1.00 17.01 139 LEU B C 1
ATOM 2348 O O . LEU B 1 139 ? 24.195 31.361 7.394 1.00 17.71 139 LEU B O 1
ATOM 2353 N N . VAL B 1 140 ? 25.311 31.847 5.502 1.00 18.99 140 VAL B N 1
ATOM 2354 C CA . VAL B 1 140 ? 25.200 33.292 5.651 1.00 19.42 140 VAL B CA 1
ATOM 2355 C C . VAL B 1 140 ? 24.425 33.850 4.458 1.00 20.12 140 VAL B C 1
ATOM 2356 O O . VAL B 1 140 ? 24.708 33.493 3.312 1.00 21.21 140 VAL B O 1
ATOM 2360 N N . ASN B 1 141 ? 23.447 34.715 4.717 1.00 22.04 141 ASN B N 1
ATOM 2361 C CA . ASN B 1 141 ? 22.671 35.285 3.623 1.00 24.38 141 ASN B CA 1
ATOM 2362 C C . ASN B 1 141 ? 23.477 36.330 2.865 1.00 25.51 141 ASN B C 1
ATOM 2363 O O . ASN B 1 141 ? 24.589 36.684 3.261 1.00 24.82 141 ASN B O 1
ATOM 2368 N N . LYS B 1 142 ? 22.903 36.822 1.774 1.00 26.40 142 LYS B N 1
ATOM 2369 C CA . LYS B 1 142 ? 23.561 37.815 0.939 1.00 28.19 142 LYS B CA 1
ATOM 2370 C C . LYS B 1 142 ? 23.948 39.085 1.696 1.00 28.47 142 LYS B C 1
ATOM 2371 O O . LYS B 1 142 ? 24.895 39.772 1.313 1.00 28.96 142 LYS B O 1
ATOM 2377 N N . ASP B 1 143 ? 23.231 39.383 2.776 1.00 29.13 143 ASP B N 1
ATOM 2378 C CA . ASP B 1 143 ? 23.514 40.576 3.571 1.00 30.27 143 ASP B CA 1
ATOM 2379 C C . ASP B 1 143 ? 24.566 40.365 4.660 1.00 29.51 143 ASP B C 1
ATOM 2380 O O . ASP B 1 143 ? 24.765 41.230 5.515 1.00 29.32 143 ASP B O 1
ATOM 2385 N N . GLY B 1 144 ? 25.232 39.216 4.634 1.00 28.28 144 GLY B N 1
ATOM 2386 C CA . GLY B 1 144 ? 26.267 38.941 5.616 1.00 27.63 144 GLY B CA 1
ATOM 2387 C C . GLY B 1 144 ? 25.826 38.452 6.985 1.00 27.77 144 GLY B C 1
ATOM 2388 O O . GLY B 1 144 ? 26.648 38.333 7.896 1.00 27.75 144 GLY B O 1
ATOM 2389 N N . GLN B 1 145 ? 24.540 38.164 7.151 1.00 27.08 145 GLN B N 1
ATOM 2390 C CA . GLN B 1 145 ? 24.054 37.682 8.438 1.00 27.01 145 GLN B CA 1
ATOM 2391 C C . GLN B 1 145 ? 24.030 36.155 8.473 1.00 25.89 145 GLN B C 1
ATOM 2392 O O . GLN B 1 145 ? 23.662 35.510 7.491 1.00 24.68 145 GLN B O 1
ATOM 2398 N N . VAL B 1 146 ? 24.437 35.583 9.603 1.00 23.53 146 VAL B N 1
ATOM 2399 C CA . VAL B 1 146 ? 24.457 34.134 9.756 1.00 22.66 146 VAL B CA 1
ATOM 2400 C C . VAL B 1 146 ? 23.045 33.684 10.115 1.00 21.74 146 VAL B C 1
ATOM 2401 O O . VAL B 1 146 ? 22.481 34.111 11.125 1.00 21.16 146 VAL B O 1
ATOM 2405 N N . VAL B 1 147 ? 22.473 32.827 9.276 1.00 19.25 147 VAL B N 1
ATOM 2406 C CA . VAL B 1 147 ? 21.107 32.366 9.490 1.00 18.41 147 VAL B CA 1
ATOM 2407 C C . VAL B 1 147 ? 20.933 30.882 9.800 1.00 16.83 147 VAL B C 1
ATOM 2408 O O . VAL B 1 147 ? 19.888 30.480 10.303 1.00 17.73 147 VAL B O 1
ATOM 2412 N N . ASP B 1 148 ? 21.940 30.070 9.499 1.00 15.97 148 ASP B N 1
ATOM 2413 C CA . ASP B 1 148 ? 21.856 28.640 9.776 1.00 14.66 148 ASP B CA 1
ATOM 2414 C C . ASP B 1 148 ? 23.183 28.039 10.211 1.00 16.33 148 ASP B C 1
ATOM 2415 O O . ASP B 1 148 ? 24.251 28.469 9.770 1.00 18.14 148 ASP B O 1
ATOM 2420 N N . ARG B 1 149 ? 23.099 27.043 11.086 1.00 14.42 149 ARG B N 1
ATOM 2421 C CA . ARG B 1 149 ? 24.272 26.323 11.562 1.00 14.80 149 ARG B CA 1
ATOM 2422 C C . ARG B 1 149 ? 23.930 24.838 11.550 1.00 14.95 149 ARG B C 1
ATOM 2423 O O . ARG B 1 149 ? 22.786 24.455 11.817 1.00 14.46 149 ARG B O 1
ATOM 2431 N N . TYR B 1 150 ? 24.919 24.004 11.246 1.00 13.65 150 TYR B N 1
ATOM 2432 C CA . TYR B 1 150 ? 24.702 22.563 11.183 1.00 13.73 150 TYR B CA 1
ATOM 2433 C C . TYR B 1 150 ? 25.819 21.787 11.863 1.00 15.31 150 TYR B C 1
ATOM 2434 O O . TYR B 1 150 ? 26.988 22.175 11.800 1.00 14.96 150 TYR B O 1
ATOM 2443 N N . TYR B 1 151 ? 25.450 20.688 12.513 1.00 15.05 151 TYR B N 1
ATOM 2444 C CA . TYR B 1 151 ? 26.425 19.839 13.181 1.00 14.33 151 TYR B CA 1
ATOM 2445 C C . TYR B 1 151 ? 27.336 19.205 12.138 1.00 14.69 151 TYR B C 1
ATOM 2446 O O . TYR B 1 151 ? 26.948 19.048 10.981 1.00 15.41 151 TYR B O 1
ATOM 2455 N N . PRO B 1 152 ? 28.568 18.843 12.534 1.00 16.24 152 PRO B N 1
ATOM 2456 C CA . PRO B 1 152 ? 29.553 18.225 11.638 1.00 15.16 152 PRO B CA 1
ATOM 2457 C C . PRO B 1 152 ? 28.987 17.033 10.866 1.00 14.97 152 PRO B C 1
ATOM 2458 O O . PRO B 1 152 ? 29.310 16.820 9.696 1.00 14.83 152 PRO B O 1
ATOM 2462 N N . THR B 1 153 ? 28.140 16.269 11.544 1.00 15.70 153 THR B N 1
ATOM 2463 C CA . THR B 1 153 ? 27.512 15.076 10.991 1.00 14.40 153 THR B CA 1
ATOM 2464 C C . THR B 1 153 ? 26.487 15.315 9.884 1.00 14.67 153 THR B C 1
ATOM 2465 O O . THR B 1 153 ? 26.079 14.379 9.212 1.00 12.28 153 THR B O 1
ATOM 2469 N N . THR B 1 154 ? 26.063 16.558 9.695 1.00 14.47 154 THR B N 1
ATOM 2470 C CA . THR B 1 154 ? 25.106 16.867 8.635 1.00 13.10 154 THR B CA 1
ATOM 2471 C C . THR B 1 154 ? 25.906 17.076 7.343 1.00 14.48 154 THR B C 1
ATOM 2472 O O . THR B 1 154 ? 26.563 18.106 7.186 1.00 13.76 154 THR B O 1
ATOM 2476 N N . SER B 1 155 ? 25.858 16.109 6.425 1.00 11.54 155 SER B N 1
ATOM 2477 C CA . SER B 1 155 ? 26.621 16.232 5.185 1.00 13.28 155 SER B CA 1
ATOM 2478 C C . SER B 1 155 ? 26.131 17.414 4.351 1.00 13.61 155 SER B C 1
ATOM 2479 O O . SER B 1 155 ? 24.970 17.816 4.444 1.00 11.31 155 SER B O 1
ATOM 2482 N N . PRO B 1 156 ? 27.023 17.993 3.530 1.00 13.24 156 PRO B N 1
ATOM 2483 C CA . PRO B 1 156 ? 26.705 19.143 2.676 1.00 13.55 156 PRO B CA 1
ATOM 2484 C C . PRO B 1 156 ? 25.399 19.058 1.888 1.00 13.90 156 PRO B C 1
ATOM 2485 O O . PRO B 1 156 ? 24.672 20.041 1.797 1.00 14.97 156 PRO B O 1
ATOM 2489 N N . LEU B 1 157 ? 25.094 17.894 1.320 1.00 14.72 157 LEU B N 1
ATOM 2490 C CA . LEU B 1 157 ? 23.857 17.755 0.558 1.00 15.86 157 LEU B CA 1
ATOM 2491 C C . LEU B 1 157 ? 22.597 17.987 1.400 1.00 16.01 157 LEU B C 1
ATOM 2492 O O . LEU B 1 157 ? 21.542 18.322 0.865 1.00 15.41 157 LEU B O 1
ATOM 2497 N N . SER B 1 158 ? 22.703 17.827 2.715 1.00 14.33 158 SER B N 1
ATOM 2498 C CA . SER B 1 158 ? 21.549 18.045 3.582 1.00 16.21 158 SER B CA 1
ATOM 2499 C C . SER B 1 158 ? 21.203 19.528 3.710 1.00 15.03 158 SER B C 1
ATOM 2500 O O . SER B 1 158 ? 20.120 19.877 4.175 1.00 15.18 158 SER B O 1
ATOM 2503 N N . LEU B 1 159 ? 22.123 20.396 3.299 1.00 15.08 159 LEU B N 1
ATOM 2504 C CA . LEU B 1 159 ? 21.907 21.842 3.380 1.00 14.99 159 LEU B CA 1
ATOM 2505 C C . LEU B 1 159 ? 21.302 22.427 2.111 1.00 15.21 159 LEU B C 1
ATOM 2506 O O . LEU B 1 159 ? 20.965 23.607 2.066 1.00 14.08 159 LEU B O 1
ATOM 2511 N N . GLU B 1 160 ? 21.150 21.600 1.084 1.00 15.89 160 GLU B N 1
ATOM 2512 C CA . GLU B 1 160 ? 20.627 22.080 -0.185 1.00 16.60 160 GLU B CA 1
ATOM 2513 C C . GLU B 1 160 ? 19.282 22.789 -0.121 1.00 16.29 160 GLU B C 1
ATOM 2514 O O . GLU B 1 160 ? 19.101 23.827 -0.759 1.00 16.61 160 GLU B O 1
ATOM 2520 N N . ARG B 1 161 ? 18.339 22.240 0.640 1.00 16.68 161 ARG B N 1
ATOM 2521 C CA . ARG B 1 161 ? 17.025 22.863 0.765 1.00 15.53 161 ARG B CA 1
ATOM 2522 C C . ARG B 1 161 ? 17.156 24.302 1.277 1.00 15.70 161 ARG B C 1
ATOM 2523 O O . ARG B 1 161 ? 16.517 25.219 0.758 1.00 14.56 161 ARG B O 1
ATOM 2531 N N . ASP B 1 162 ? 17.986 24.506 2.294 1.00 14.90 162 ASP B N 1
ATOM 2532 C CA . ASP B 1 162 ? 18.169 25.849 2.839 1.00 16.13 162 ASP B CA 1
ATOM 2533 C C . ASP B 1 162 ? 18.926 26.751 1.869 1.00 15.82 162 ASP B C 1
ATOM 2534 O O . ASP B 1 162 ? 18.621 27.937 1.751 1.00 17.61 162 ASP B O 1
ATOM 2539 N N . ILE B 1 163 ? 19.901 26.191 1.165 1.00 17.35 163 ILE B N 1
ATOM 2540 C CA . ILE B 1 163 ? 20.666 26.970 0.195 1.00 19.39 163 ILE B CA 1
ATOM 2541 C C . ILE B 1 163 ? 19.728 27.478 -0.903 1.00 22.45 163 ILE B C 1
ATOM 2542 O O . ILE B 1 163 ? 19.767 28.658 -1.276 1.00 21.65 163 ILE B O 1
ATOM 2547 N N . LYS B 1 164 ? 18.880 26.587 -1.414 1.00 22.87 164 LYS B N 1
ATOM 2548 C CA . LYS B 1 164 ? 17.925 26.955 -2.455 1.00 24.55 164 LYS B CA 1
ATOM 2549 C C . LYS B 1 164 ? 16.983 28.058 -1.982 1.00 25.55 164 LYS B C 1
ATOM 2550 O O . LYS B 1 164 ? 16.644 28.963 -2.744 1.00 24.74 164 LYS B O 1
ATOM 2556 N N . GLN B 1 165 ? 16.557 27.976 -0.725 1.00 26.63 165 GLN B N 1
ATOM 2557 C CA . GLN B 1 165 ? 15.660 28.981 -0.163 1.00 28.17 165 GLN B CA 1
ATOM 2558 C C . GLN B 1 165 ? 16.372 30.329 -0.101 1.00 27.77 165 GLN B C 1
ATOM 2559 O O . GLN B 1 165 ? 15.798 31.359 -0.445 1.00 26.83 165 GLN B O 1
ATOM 2565 N N . LEU B 1 166 ? 17.628 30.309 0.333 1.00 28.14 166 LEU B N 1
ATOM 2566 C CA . LEU B 1 166 ? 18.427 31.526 0.444 1.00 29.30 166 LEU B CA 1
ATOM 2567 C C . LEU B 1 166 ? 18.748 32.144 -0.914 1.00 30.69 166 LEU B C 1
ATOM 2568 O O . LEU B 1 166 ? 18.937 33.355 -1.021 1.00 30.32 166 LEU B O 1
ATOM 2573 N N . LEU B 1 167 ? 18.819 31.311 -1.947 1.00 32.42 167 LEU B N 1
ATOM 2574 C CA . LEU B 1 167 ? 19.100 31.796 -3.293 1.00 35.24 167 LEU B CA 1
ATOM 2575 C C . LEU B 1 167 ? 17.783 32.091 -4.003 1.00 37.93 167 LEU B C 1
ATOM 2576 O O . LEU B 1 167 ? 17.768 32.628 -5.111 1.00 38.76 167 LEU B O 1
ATOM 2581 N N . GLU B 1 168 ? 16.680 31.734 -3.351 1.00 41.41 168 GLU B N 1
ATOM 2582 C CA . GLU B 1 168 ? 15.341 31.946 -3.890 1.00 45.40 168 GLU B CA 1
ATOM 2583 C C . GLU B 1 168 ? 15.107 31.162 -5.179 1.00 47.29 168 GLU B C 1
ATOM 2584 O O . GLU B 1 168 ? 14.640 31.708 -6.180 1.00 47.68 168 GLU B O 1
ATOM 2590 N N . ILE B 1 169 ? 15.434 29.875 -5.140 1.00 48.95 169 ILE B N 1
ATOM 2591 C CA . ILE B 1 169 ? 15.261 28.993 -6.287 1.00 51.48 169 ILE B CA 1
ATOM 2592 C C . ILE B 1 169 ? 14.367 27.818 -5.883 1.00 52.29 169 ILE B C 1
ATOM 2593 O O . ILE B 1 169 ? 14.081 27.701 -4.673 1.00 52.45 169 ILE B O 1
ATOM 2598 N N . GLU C 1 10 ? -26.794 46.280 -3.041 1.00 38.97 10 GLU C N 1
ATOM 2599 C CA . GLU C 1 10 ? -25.937 45.131 -3.452 1.00 37.94 10 GLU C CA 1
ATOM 2600 C C . GLU C 1 10 ? -24.995 44.753 -2.310 1.00 35.86 10 GLU C C 1
ATOM 2601 O O . GLU C 1 10 ? -24.599 45.604 -1.513 1.00 34.89 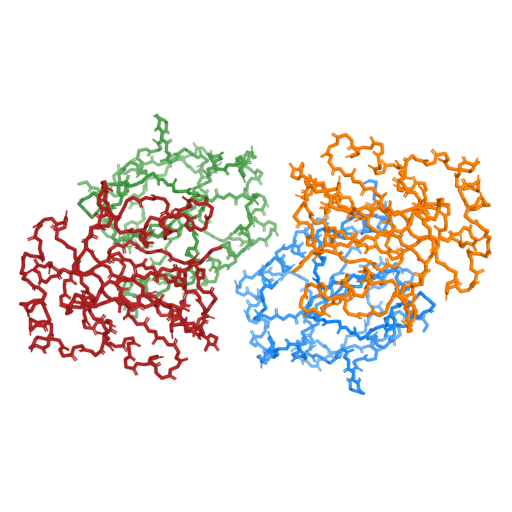10 GLU C O 1
ATOM 2607 N N . SER C 1 11 ? -24.650 43.473 -2.226 1.00 33.01 11 SER C N 1
ATOM 2608 C CA . SER C 1 11 ? -23.763 42.994 -1.171 1.00 30.31 11 SER C CA 1
ATOM 2609 C C . SER C 1 11 ? -22.958 41.790 -1.640 1.00 28.01 11 SER C C 1
ATOM 2610 O O . SER C 1 11 ? -23.057 41.376 -2.794 1.00 26.98 11 SER C O 1
ATOM 2613 N N . VAL C 1 12 ? -22.164 41.232 -0.731 1.00 25.65 12 VAL C N 1
ATOM 2614 C CA . VAL C 1 12 ? -21.343 40.068 -1.036 1.00 23.49 12 VAL C CA 1
ATOM 2615 C C . VAL C 1 12 ? -22.233 38.895 -1.431 1.00 23.67 12 VAL C C 1
ATOM 2616 O O . VAL C 1 12 ? -21.822 38.017 -2.187 1.00 24.76 12 VAL C O 1
ATOM 2620 N N . HIS C 1 13 ? -23.461 38.898 -0.924 1.00 23.91 13 HIS C N 1
ATOM 2621 C CA . HIS C 1 13 ? -24.419 37.838 -1.206 1.00 24.57 13 HIS C CA 1
ATOM 2622 C C . HIS C 1 13 ? -24.884 37.793 -2.661 1.00 25.65 13 HIS C C 1
ATOM 2623 O O . HIS C 1 13 ? -25.428 36.784 -3.110 1.00 26.95 13 HIS C O 1
ATOM 2630 N N . ASP C 1 14 ? -24.660 38.877 -3.398 1.00 26.22 14 ASP C N 1
ATOM 2631 C CA . ASP C 1 14 ? -25.068 38.943 -4.799 1.00 27.23 14 ASP C CA 1
ATOM 2632 C C . ASP C 1 14 ? -24.011 38.403 -5.749 1.00 27.78 14 ASP C C 1
ATOM 2633 O O . ASP C 1 14 ? -24.116 38.571 -6.963 1.00 26.54 14 ASP C O 1
ATOM 2638 N N . PHE C 1 15 ? -22.998 37.746 -5.198 1.00 26.61 15 PHE C N 1
ATOM 2639 C CA . PHE C 1 15 ? -21.923 37.204 -6.012 1.00 25.68 15 PHE C CA 1
ATOM 2640 C C . PHE C 1 15 ? -21.862 35.688 -5.992 1.00 24.91 15 PHE C C 1
ATOM 2641 O O . PHE C 1 15 ? -22.207 35.044 -5.001 1.00 23.66 15 PHE C O 1
ATOM 2649 N N . THR C 1 16 ? -21.425 35.128 -7.112 1.00 25.08 16 THR C N 1
ATOM 2650 C CA . THR C 1 16 ? -21.271 33.691 -7.253 1.00 25.91 16 THR C CA 1
ATOM 2651 C C . THR C 1 16 ? -19.834 33.456 -7.687 1.00 25.40 16 THR C C 1
ATOM 2652 O O . THR C 1 16 ? -19.355 34.082 -8.633 1.00 25.57 16 THR C O 1
ATOM 2656 N N . VAL C 1 17 ? -19.142 32.570 -6.982 1.00 24.01 17 VAL C N 1
ATOM 2657 C CA . VAL C 1 17 ? -17.757 32.258 -7.303 1.00 23.27 17 VAL C CA 1
ATOM 2658 C C . VAL C 1 17 ? -17.615 30.759 -7.505 1.00 22.75 17 VAL C C 1
ATOM 2659 O O . VAL C 1 17 ? -18.552 30.003 -7.258 1.00 24.55 17 VAL C O 1
ATOM 2663 N N . LYS C 1 18 ? -16.448 30.331 -7.966 1.00 23.20 18 LYS C N 1
ATOM 2664 C CA . LYS C 1 18 ? -16.201 28.912 -8.184 1.00 24.17 18 LYS C CA 1
ATOM 2665 C C . LYS C 1 18 ? -15.438 28.317 -7.008 1.00 23.86 18 LYS C C 1
ATOM 2666 O O . LYS C 1 18 ? -14.575 28.978 -6.424 1.00 22.78 18 LYS C O 1
ATOM 2672 N N . ASP C 1 19 ? -15.763 27.074 -6.658 1.00 23.99 19 ASP C N 1
ATOM 2673 C CA . ASP C 1 19 ? -15.072 26.401 -5.569 1.00 24.49 19 ASP C CA 1
ATOM 2674 C C . ASP C 1 19 ? -13.862 25.690 -6.157 1.00 23.54 19 ASP C C 1
ATOM 2675 O O . ASP C 1 19 ? -13.622 25.768 -7.359 1.00 21.07 19 ASP C O 1
ATOM 2680 N N . ALA C 1 20 ? -13.109 24.998 -5.309 1.00 23.95 20 ALA C N 1
ATOM 2681 C CA . ALA C 1 20 ? -11.912 24.284 -5.737 1.00 24.57 20 ALA C CA 1
ATOM 2682 C C . ALA C 1 20 ? -12.180 23.267 -6.843 1.00 26.34 20 ALA C C 1
ATOM 2683 O O . ALA C 1 20 ? -11.260 22.848 -7.545 1.00 25.59 20 ALA C O 1
ATOM 2685 N N . LYS C 1 21 ? -13.440 22.874 -6.997 1.00 28.23 21 LYS C N 1
ATOM 2686 C CA . LYS C 1 21 ? -13.821 21.901 -8.014 1.00 31.07 21 LYS C CA 1
ATOM 2687 C C . LYS C 1 21 ? -14.437 22.561 -9.246 1.00 31.19 21 LYS C C 1
ATOM 2688 O O . LYS C 1 21 ? -15.064 21.892 -10.068 1.00 31.69 21 LYS C O 1
ATOM 2694 N N . GLU C 1 22 ? -14.256 23.873 -9.363 1.00 29.34 22 GLU C N 1
ATOM 2695 C CA . GLU C 1 22 ? -14.777 24.639 -10.492 1.00 29.36 22 GLU C CA 1
ATOM 2696 C C . GLU C 1 22 ? -16.299 24.711 -10.507 1.00 28.91 22 GLU C C 1
ATOM 2697 O O . GLU C 1 22 ? -16.899 25.012 -11.539 1.00 29.44 22 GLU C O 1
ATOM 2703 N N . ASN C 1 23 ? -16.918 24.442 -9.361 1.00 28.89 23 ASN C N 1
ATOM 2704 C CA . ASN C 1 23 ? -18.372 24.480 -9.239 1.00 29.66 23 ASN C CA 1
ATOM 2705 C C . ASN C 1 23 ? -18.851 25.805 -8.650 1.00 29.84 23 ASN C C 1
ATOM 2706 O O . ASN C 1 23 ? -18.251 26.331 -7.711 1.00 29.19 23 ASN C O 1
ATOM 2711 N N . ASP C 1 24 ? -19.939 26.330 -9.202 1.00 29.27 24 ASP C N 1
ATOM 2712 C CA . ASP C 1 24 ? -20.510 27.590 -8.742 1.00 29.29 24 ASP C CA 1
ATOM 2713 C C . ASP C 1 24 ? -20.990 27.545 -7.299 1.00 29.27 24 ASP C C 1
ATOM 2714 O O . ASP C 1 24 ? -21.599 26.569 -6.861 1.00 29.67 24 ASP C O 1
ATOM 2719 N N . VAL C 1 25 ? -20.711 28.618 -6.568 1.00 27.04 25 VAL C N 1
ATOM 2720 C CA . VAL C 1 25 ? -21.130 28.738 -5.181 1.00 26.17 25 VAL C CA 1
ATOM 2721 C C . VAL C 1 25 ? -21.767 30.109 -4.995 1.00 26.36 25 VAL C C 1
ATOM 2722 O O . VAL C 1 25 ? -21.106 31.138 -5.145 1.00 23.79 25 VAL C O 1
ATOM 2726 N N . ASP C 1 26 ? -23.059 30.110 -4.685 1.00 26.12 26 ASP C N 1
ATOM 2727 C CA . ASP C 1 26 ? -23.802 31.343 -4.467 1.00 26.64 26 ASP C CA 1
ATOM 2728 C C . ASP C 1 26 ? -23.452 31.805 -3.056 1.00 26.02 26 ASP C C 1
ATOM 2729 O O . ASP C 1 26 ? -23.824 31.158 -2.080 1.00 26.91 26 ASP C O 1
ATOM 2734 N N . LEU C 1 27 ? -22.741 32.921 -2.942 1.00 24.23 27 LEU C N 1
ATOM 2735 C CA . LEU C 1 27 ? -22.341 33.403 -1.627 1.00 23.75 27 LEU C CA 1
ATOM 2736 C C . LEU C 1 27 ? -23.501 33.774 -0.715 1.00 23.20 27 LEU C C 1
ATOM 2737 O O . LEU C 1 27 ? -23.298 34.025 0.472 1.00 23.02 27 LEU C O 1
ATOM 2742 N N . SER C 1 28 ? -24.716 33.801 -1.255 1.00 23.17 28 SER C N 1
ATOM 2743 C CA . SER C 1 28 ? -25.874 34.133 -0.432 1.00 24.26 28 SER C CA 1
ATOM 2744 C C . SER C 1 28 ? -26.132 32.998 0.555 1.00 23.12 28 SER C C 1
ATOM 2745 O O . SER C 1 28 ? -26.889 33.156 1.510 1.00 24.27 28 SER C O 1
ATOM 2748 N N . ILE C 1 29 ? -25.494 31.852 0.329 1.00 24.06 29 ILE C N 1
ATOM 2749 C CA . ILE C 1 29 ? -25.664 30.717 1.229 1.00 23.59 29 ILE C CA 1
ATOM 2750 C C . ILE C 1 29 ? -24.985 31.017 2.562 1.00 24.01 29 ILE C C 1
ATOM 2751 O O . ILE C 1 29 ? -25.224 30.336 3.559 1.00 23.99 29 ILE C O 1
ATOM 2756 N N . PHE C 1 30 ? -24.148 32.050 2.579 1.00 23.95 30 PHE C N 1
ATOM 2757 C CA . PHE C 1 30 ? -23.430 32.430 3.791 1.00 24.21 30 PHE C CA 1
ATOM 2758 C C . PHE C 1 30 ? -24.119 33.556 4.556 1.00 25.04 30 PHE C C 1
ATOM 2759 O O . PHE C 1 30 ? -23.566 34.099 5.515 1.00 23.56 30 PHE C O 1
ATOM 2767 N N . LYS C 1 31 ? -25.329 33.903 4.127 1.00 25.55 31 LYS C N 1
ATOM 2768 C CA . LYS C 1 31 ? -26.096 34.948 4.794 1.00 24.93 31 LYS C CA 1
ATOM 2769 C C . LYS C 1 31 ? -26.360 34.505 6.227 1.00 23.47 31 LYS C C 1
ATOM 2770 O O . LYS C 1 31 ? -26.711 33.351 6.467 1.00 23.93 31 LYS C O 1
ATOM 2776 N N . GLY C 1 32 ? -26.191 35.420 7.177 1.00 22.74 32 GLY C N 1
ATOM 2777 C CA . GLY C 1 32 ? -26.416 35.084 8.570 1.00 23.21 32 GLY C CA 1
ATOM 2778 C C . GLY C 1 32 ? -25.122 34.729 9.277 1.00 25.35 32 GLY C C 1
ATOM 2779 O O . GLY C 1 32 ? -25.100 34.511 10.490 1.00 24.06 32 GLY C O 1
ATOM 2780 N N . LYS C 1 33 ? -24.037 34.669 8.512 1.00 25.22 33 LYS C N 1
ATOM 2781 C CA . LYS C 1 33 ? -22.727 34.350 9.062 1.00 25.67 33 LYS C CA 1
ATOM 2782 C C . LYS C 1 33 ? -21.725 35.469 8.823 1.00 23.92 33 LYS C C 1
ATOM 2783 O O . LYS C 1 33 ? -21.786 36.170 7.813 1.00 23.22 33 LYS C O 1
ATOM 2789 N N . VAL C 1 34 ? -20.809 35.639 9.767 1.00 23.14 34 VAL C N 1
ATOM 2790 C CA . VAL C 1 34 ? -19.771 36.648 9.637 1.00 22.92 34 VAL C CA 1
ATOM 2791 C C . VAL C 1 34 ? -18.709 35.994 8.766 1.00 23.41 34 VAL C C 1
ATOM 2792 O O . VAL C 1 34 ? -18.315 34.850 9.006 1.00 22.27 34 VAL C O 1
ATOM 2796 N N . LEU C 1 35 ? -18.247 36.712 7.751 1.00 22.81 35 LEU C N 1
ATOM 2797 C CA . LEU C 1 35 ? -17.261 36.144 6.848 1.00 21.78 35 LEU C CA 1
ATOM 2798 C C . LEU C 1 35 ? -15.892 36.796 6.909 1.00 21.62 35 LEU C C 1
ATOM 2799 O O . LEU C 1 35 ? -15.765 38.022 6.875 1.00 21.84 35 LEU C O 1
ATOM 2804 N N . LEU C 1 36 ? -14.870 35.956 7.013 1.00 19.39 36 LEU C N 1
ATOM 2805 C CA . LEU C 1 36 ? -13.492 36.414 7.005 1.00 18.74 36 LEU C CA 1
ATOM 2806 C C . LEU C 1 36 ? -13.010 35.967 5.637 1.00 18.02 36 LEU C C 1
ATOM 2807 O O . LEU C 1 36 ? -12.790 34.776 5.409 1.00 16.99 36 LEU C O 1
ATOM 2812 N N . ILE C 1 37 ? -12.889 36.917 4.717 1.00 17.47 37 ILE C N 1
ATOM 2813 C CA . ILE C 1 37 ? -12.443 36.619 3.362 1.00 16.68 37 ILE C CA 1
ATOM 2814 C C . ILE C 1 37 ? -10.947 36.891 3.267 1.00 16.83 37 ILE C C 1
ATOM 2815 O O . ILE C 1 37 ? -10.485 38.000 3.538 1.00 16.00 37 ILE C O 1
ATOM 2820 N N . VAL C 1 38 ? -10.191 35.869 2.882 1.00 17.80 38 VAL C N 1
ATOM 2821 C CA . VAL C 1 38 ? -8.742 35.985 2.794 1.00 15.22 38 VAL C CA 1
ATOM 2822 C C . VAL C 1 38 ? -8.156 35.403 1.510 1.00 16.49 38 VAL C C 1
ATOM 2823 O O . VAL C 1 38 ? -8.565 34.329 1.054 1.00 15.99 38 VAL C O 1
ATOM 2827 N N . ASN C 1 39 ? -7.213 36.127 0.913 1.00 14.93 39 ASN C N 1
ATOM 2828 C CA . ASN C 1 39 ? -6.552 35.629 -0.285 1.00 16.17 39 ASN C CA 1
ATOM 2829 C C . ASN C 1 39 ? -5.329 34.891 0.238 1.00 14.87 39 ASN C C 1
ATOM 2830 O O . ASN C 1 39 ? -4.527 35.451 0.987 1.00 15.18 39 ASN C O 1
ATOM 2835 N N . VAL C 1 40 ? -5.206 33.621 -0.137 1.00 14.91 40 VAL C N 1
ATOM 2836 C CA . VAL C 1 40 ? -4.112 32.788 0.351 1.00 14.11 40 VAL C CA 1
ATOM 2837 C C . VAL C 1 40 ? -3.051 32.401 -0.675 1.00 14.77 40 VAL C C 1
ATOM 2838 O O . VAL C 1 40 ? -3.212 32.620 -1.874 1.00 14.92 40 VAL C O 1
ATOM 2842 N N . ALA C 1 41 ? -1.958 31.837 -0.164 1.00 13.33 41 ALA C N 1
ATOM 2843 C CA . ALA C 1 41 ? -0.827 31.379 -0.964 1.00 14.11 41 ALA C CA 1
ATOM 2844 C C . ALA C 1 41 ? -0.136 30.293 -0.141 1.00 14.73 41 ALA C C 1
ATOM 2845 O O . ALA C 1 41 ? -0.137 30.349 1.088 1.00 14.67 41 ALA C O 1
ATOM 2847 N N . SER C 1 42 ? 0.456 29.316 -0.817 1.00 14.72 42 SER C N 1
ATOM 2848 C CA . SER C 1 42 ? 1.122 28.206 -0.141 1.00 13.63 42 SER C CA 1
ATOM 2849 C C . SER C 1 42 ? 2.623 28.377 0.071 1.00 15.65 42 SER C C 1
ATOM 2850 O O . SER C 1 42 ? 3.194 27.762 0.971 1.00 16.75 42 SER C O 1
ATOM 2853 N N . LYS C 1 43 ? 3.264 29.207 -0.749 1.00 17.56 43 LYS C N 1
ATOM 2854 C CA . LYS C 1 43 ? 4.711 29.402 -0.648 1.00 19.69 43 LYS C CA 1
ATOM 2855 C C . LYS C 1 43 ? 5.118 30.780 -0.132 1.00 20.21 43 LYS C C 1
ATOM 2856 O O . LYS C 1 43 ? 6.094 31.364 -0.603 1.00 21.22 43 LYS C O 1
ATOM 2862 N N . CYS C 1 44 ? 4.373 31.291 0.839 1.00 18.03 44 CYS C N 1
ATOM 2863 C CA . CYS C 1 44 ? 4.653 32.598 1.416 1.00 18.29 44 CYS C CA 1
ATOM 2864 C C . CYS C 1 44 ? 5.215 32.432 2.823 1.00 19.72 44 CYS C C 1
ATOM 2865 O O . CYS C 1 44 ? 4.933 31.440 3.498 1.00 18.10 44 CYS C O 1
ATOM 2868 N N . GLY C 1 45 ? 6.014 33.403 3.257 1.00 19.93 45 GLY C N 1
ATOM 2869 C CA . GLY C 1 45 ? 6.587 33.346 4.588 1.00 18.88 45 GLY C CA 1
ATOM 2870 C C . GLY C 1 45 ? 5.512 33.462 5.652 1.00 18.96 45 GLY C C 1
ATOM 2871 O O . GLY C 1 45 ? 5.721 33.074 6.803 1.00 19.16 45 GLY C O 1
ATOM 2872 N N . MET C 1 46 ? 4.354 33.991 5.266 1.00 17.24 46 MET C N 1
ATOM 2873 C CA . MET C 1 46 ? 3.237 34.155 6.192 1.00 16.69 46 MET C CA 1
ATOM 2874 C C . MET C 1 46 ? 2.248 32.997 6.097 1.00 13.93 46 MET C C 1
ATOM 2875 O O . MET C 1 46 ? 1.245 32.967 6.814 1.00 14.71 46 MET C O 1
ATOM 2880 N N . THR C 1 47 ? 2.526 32.047 5.211 1.00 12.39 47 THR C N 1
ATOM 2881 C CA . THR C 1 47 ? 1.633 30.909 5.022 1.00 12.21 47 THR C CA 1
ATOM 2882 C C . THR C 1 47 ? 1.336 30.117 6.297 1.00 12.24 47 THR C C 1
ATOM 2883 O O . THR C 1 47 ? 0.181 29.995 6.700 1.00 12.19 47 THR C O 1
ATOM 2887 N N . ASN C 1 48 ? 2.377 29.593 6.935 1.00 12.59 48 ASN C N 1
ATOM 2888 C CA . ASN C 1 48 ? 2.211 28.784 8.142 1.00 13.20 48 ASN C CA 1
ATOM 2889 C C . ASN C 1 48 ? 1.461 29.443 9.298 1.00 14.23 48 ASN C C 1
ATOM 2890 O O . ASN C 1 48 ? 0.551 28.844 9.871 1.00 13.16 48 ASN C O 1
ATOM 2895 N N . SER C 1 49 ? 1.837 30.669 9.649 1.00 14.50 49 SER C N 1
ATOM 2896 C CA . SER C 1 49 ? 1.177 31.352 10.757 1.00 15.38 49 SER C CA 1
ATOM 2897 C C . SER C 1 49 ? -0.268 31.741 10.433 1.00 14.69 49 SER C C 1
ATOM 2898 O O . SER C 1 49 ? -1.136 31.692 11.301 1.00 12.94 49 SER C O 1
ATOM 2901 N N . ASN C 1 50 ? -0.530 32.117 9.185 1.00 13.58 50 ASN C N 1
ATOM 2902 C CA . ASN C 1 50 ? -1.882 32.495 8.795 1.00 12.96 50 ASN C CA 1
ATOM 2903 C C . ASN C 1 50 ? -2.822 31.291 8.808 1.00 13.48 50 ASN C C 1
ATOM 2904 O O . ASN C 1 50 ? -3.916 31.357 9.373 1.00 11.60 50 ASN C O 1
ATOM 2909 N N . TYR C 1 51 ? -2.401 30.184 8.209 1.00 12.82 51 TYR C N 1
ATOM 2910 C CA . TYR C 1 51 ? -3.253 29.003 8.218 1.00 12.27 51 TYR C CA 1
ATOM 2911 C C . TYR C 1 51 ? -3.435 28.456 9.634 1.00 13.39 51 TYR C C 1
ATOM 2912 O O . TYR C 1 51 ? -4.544 28.080 10.017 1.00 13.31 51 TYR C O 1
ATOM 2921 N N . ALA C 1 52 ? -2.358 28.424 10.416 1.00 12.32 52 ALA C N 1
ATOM 2922 C CA . ALA C 1 52 ? -2.444 27.916 11.786 1.00 13.05 52 ALA C CA 1
ATOM 2923 C C . ALA C 1 52 ? -3.399 28.764 12.622 1.00 13.40 52 ALA C C 1
ATOM 2924 O O . ALA C 1 52 ? -4.248 28.236 13.340 1.00 13.42 52 ALA C O 1
ATOM 2926 N N . GLU C 1 53 ? -3.263 30.082 12.526 1.00 13.59 53 GLU C N 1
ATOM 2927 C CA . GLU C 1 53 ? -4.132 30.967 13.284 1.00 14.07 53 GLU C CA 1
ATOM 2928 C C . GLU C 1 53 ? -5.573 30.911 12.798 1.00 12.16 53 GLU C C 1
ATOM 2929 O O . GLU C 1 53 ? -6.505 31.014 13.601 1.00 13.20 53 GLU C O 1
ATOM 2935 N N . MET C 1 54 ? -5.769 30.742 11.494 1.00 12.05 54 MET C N 1
ATOM 2936 C CA . MET C 1 54 ? -7.125 30.644 10.971 1.00 13.31 54 MET C CA 1
ATOM 2937 C C . MET C 1 54 ? -7.767 29.370 11.515 1.00 12.95 54 MET C C 1
ATOM 2938 O O . MET C 1 54 ? -8.955 29.357 11.835 1.00 13.63 54 MET C O 1
ATOM 2943 N N . ASN C 1 55 ? -6.977 28.305 11.626 1.00 12.42 55 ASN C N 1
ATOM 2944 C CA . ASN C 1 55 ? -7.478 27.044 12.171 1.00 12.61 55 ASN C CA 1
ATOM 2945 C C . ASN C 1 55 ? -8.024 27.287 13.574 1.00 12.89 55 ASN C C 1
ATOM 2946 O O . ASN C 1 55 ? -9.123 26.846 13.911 1.00 12.26 55 ASN C O 1
ATOM 2951 N N . GLN C 1 56 ? -7.243 27.993 14.387 1.00 11.82 56 GLN C N 1
ATOM 2952 C CA . GLN C 1 56 ? -7.633 28.285 15.759 1.00 13.79 56 GLN C CA 1
ATOM 2953 C C . GLN C 1 56 ? -8.908 29.126 15.836 1.00 14.91 56 GLN C C 1
ATOM 2954 O O . GLN C 1 56 ? -9.818 28.814 16.609 1.00 12.72 56 GLN C O 1
ATOM 2960 N N . LEU C 1 57 ? -8.981 30.187 15.035 1.00 15.79 57 LEU C N 1
ATOM 2961 C CA . LEU C 1 57 ? -10.174 31.029 15.024 1.00 15.48 57 LEU C CA 1
ATOM 2962 C C . LEU C 1 57 ? -11.386 30.225 14.566 1.00 14.56 57 LEU C C 1
ATOM 2963 O O . LEU C 1 57 ? -12.458 30.294 15.167 1.00 14.91 57 LEU C O 1
ATOM 2968 N N . TYR C 1 58 ? -11.208 29.463 13.493 1.00 13.25 58 TYR C N 1
ATOM 2969 C CA . TYR C 1 58 ? -12.296 28.669 12.940 1.00 11.75 58 TYR C CA 1
ATOM 2970 C C . TYR C 1 58 ? -12.823 27.647 13.938 1.00 12.38 58 TYR C C 1
ATOM 2971 O O . TYR C 1 58 ? -14.031 27.519 14.134 1.00 13.81 58 TYR C O 1
ATOM 2980 N N . GLU C 1 59 ? -11.917 26.925 14.584 1.00 12.68 59 GLU C N 1
ATOM 2981 C CA . GLU C 1 59 ? -12.327 25.914 15.545 1.00 12.85 59 GLU C CA 1
ATOM 2982 C C . GLU C 1 59 ? -13.165 26.523 16.666 1.00 14.44 59 GLU C C 1
ATOM 2983 O O . GLU C 1 59 ? -14.153 25.941 17.113 1.00 13.00 59 GLU C O 1
ATOM 2989 N N . LYS C 1 60 ? -12.765 27.712 17.098 1.00 16.22 60 LYS C N 1
ATOM 2990 C CA . LYS C 1 60 ? -13.420 28.412 18.191 1.00 18.99 60 LYS C CA 1
ATOM 2991 C C . LYS C 1 60 ? -14.721 29.135 17.847 1.00 19.11 60 LYS C C 1
ATOM 2992 O O . LYS C 1 60 ? -15.639 29.184 18.667 1.00 19.84 60 LYS C O 1
ATOM 2998 N N . TYR C 1 61 ? -14.819 29.675 16.635 1.00 19.50 61 TYR C N 1
ATOM 2999 C CA . TYR C 1 61 ? -16.009 30.438 16.256 1.00 19.70 61 TYR C CA 1
ATOM 3000 C C . TYR C 1 61 ? -16.893 29.916 15.124 1.00 19.75 61 TYR C C 1
ATOM 3001 O O . TYR C 1 61 ? -17.974 30.462 14.893 1.00 19.85 61 TYR C O 1
ATOM 3010 N N . LYS C 1 62 ? -16.462 28.875 14.421 1.00 18.88 62 LYS C N 1
ATOM 3011 C CA . LYS C 1 62 ? -17.260 28.365 13.306 1.00 19.55 62 LYS C CA 1
ATOM 3012 C C . LYS C 1 62 ? -18.672 27.944 13.696 1.00 21.07 62 LYS C C 1
ATOM 3013 O O . LYS C 1 62 ? -19.607 28.084 12.908 1.00 22.64 62 LYS C O 1
ATOM 3019 N N . ASP C 1 63 ? -18.830 27.428 14.909 1.00 20.20 63 ASP C N 1
ATOM 3020 C CA . ASP C 1 63 ? -20.140 26.989 15.367 1.00 22.67 63 ASP C CA 1
ATOM 3021 C C . ASP C 1 63 ? -20.893 28.133 16.039 1.00 22.57 63 ASP C C 1
ATOM 3022 O O . ASP C 1 63 ? -21.957 27.939 16.622 1.00 21.17 63 ASP C O 1
ATOM 3027 N N . GLN C 1 64 ? -20.331 29.331 15.935 1.00 23.91 64 GLN C N 1
ATOM 3028 C CA . GLN C 1 64 ? -20.946 30.519 16.512 1.00 24.84 64 GLN C CA 1
ATOM 3029 C C . GLN C 1 64 ? -21.271 31.558 15.448 1.00 23.75 64 GLN C C 1
ATOM 3030 O O . GLN C 1 64 ? -21.602 32.696 15.770 1.00 24.64 64 GLN C O 1
ATOM 3036 N N . GLY C 1 65 ? -21.168 31.168 14.181 1.00 21.24 65 GLY C N 1
ATOM 3037 C CA . GLY C 1 65 ? -21.483 32.096 13.111 1.00 20.52 65 GLY C CA 1
ATOM 3038 C C . GLY C 1 65 ? -20.330 32.572 12.246 1.00 19.46 65 GLY C C 1
ATOM 3039 O O . GLY C 1 65 ? -20.541 33.365 11.331 1.00 20.01 65 GLY C O 1
ATOM 3040 N N . LEU C 1 66 ? -19.114 32.114 12.519 1.00 18.86 66 LEU C N 1
ATOM 3041 C CA . LEU C 1 66 ? -17.980 32.540 11.706 1.00 18.13 66 LEU C CA 1
ATOM 3042 C C . LEU C 1 66 ? -17.698 31.573 10.571 1.00 18.75 66 LEU C C 1
ATOM 3043 O O . LEU C 1 66 ? -17.669 30.354 10.764 1.00 16.53 66 LEU C O 1
ATOM 3048 N N . GLU C 1 67 ? -17.497 32.125 9.382 1.00 18.24 67 GLU C N 1
ATOM 3049 C CA . GLU C 1 67 ? -17.156 31.316 8.227 1.00 17.20 67 GLU C CA 1
ATOM 3050 C C . GLU C 1 67 ? -15.942 31.970 7.590 1.00 17.93 67 GLU C C 1
ATOM 3051 O O . GLU C 1 67 ? -15.851 33.196 7.525 1.00 16.88 67 GLU C O 1
ATOM 3057 N N . ILE C 1 68 ? -15.001 31.151 7.140 1.00 17.02 68 ILE C N 1
ATOM 3058 C CA . ILE C 1 68 ? -13.799 31.660 6.502 1.00 15.73 68 ILE C CA 1
ATOM 3059 C C . ILE C 1 68 ? -13.793 31.248 5.036 1.00 16.67 68 ILE C C 1
ATOM 3060 O O . ILE C 1 68 ? -13.932 30.066 4.712 1.00 17.13 68 ILE C O 1
ATOM 3065 N N . LEU C 1 69 ? -13.659 32.232 4.151 1.00 16.01 69 LEU C N 1
ATOM 3066 C CA . LEU C 1 69 ? -13.620 31.969 2.720 1.00 15.15 69 LEU C CA 1
ATOM 3067 C C . LEU C 1 69 ? -12.201 32.253 2.220 1.00 15.66 69 LEU C C 1
ATOM 3068 O O . LEU C 1 69 ? -11.774 33.409 2.140 1.00 15.74 69 LEU C O 1
ATOM 3073 N N . ALA C 1 70 ? -11.473 31.189 1.895 1.00 15.19 70 ALA C N 1
ATOM 3074 C CA . ALA C 1 70 ? -10.100 31.311 1.416 1.00 14.72 70 ALA C CA 1
ATOM 3075 C C . ALA C 1 70 ? -10.028 31.293 -0.107 1.00 14.50 70 ALA C C 1
ATOM 3076 O O . ALA C 1 70 ? -10.499 30.351 -0.746 1.00 14.48 70 ALA C O 1
ATOM 3078 N N . PHE C 1 71 ? -9.423 32.332 -0.677 1.00 13.89 71 PHE C N 1
ATOM 3079 C CA . PHE C 1 71 ? -9.287 32.449 -2.126 1.00 14.68 71 PHE C CA 1
ATOM 3080 C C . PHE C 1 71 ? -7.827 32.437 -2.564 1.00 14.44 71 PHE C C 1
ATOM 3081 O O . PHE C 1 71 ? -7.111 33.424 -2.397 1.00 14.66 71 PHE C O 1
ATOM 3089 N N . PRO C 1 72 ? -7.363 31.312 -3.128 1.00 13.70 72 PRO C N 1
ATOM 3090 C CA . PRO C 1 72 ? -5.973 31.217 -3.584 1.00 14.55 72 PRO C CA 1
ATOM 3091 C C . PRO C 1 72 ? -5.722 32.270 -4.664 1.00 15.87 72 PRO C C 1
ATOM 3092 O O . PRO C 1 72 ? -6.616 32.580 -5.455 1.00 15.82 72 PRO C O 1
ATOM 3096 N N . CYS C 1 73 ? -4.513 32.819 -4.686 1.00 16.97 73 CYS C N 1
ATOM 3097 C CA . CYS C 1 73 ? -4.140 33.837 -5.667 1.00 17.66 73 CYS C CA 1
ATOM 3098 C C . CYS C 1 73 ? -2.634 33.766 -5.904 1.00 16.83 73 CYS C C 1
ATOM 3099 O O . CYS C 1 73 ? -1.851 33.773 -4.956 1.00 17.81 73 CYS C O 1
ATOM 3102 N N . ASN C 1 74 ? -2.234 33.708 -7.171 1.00 18.27 74 ASN C N 1
ATOM 3103 C CA . ASN C 1 74 ? -0.823 33.601 -7.531 1.00 18.48 74 ASN C CA 1
ATOM 3104 C C . ASN C 1 74 ? -0.206 34.916 -8.012 1.00 20.01 74 ASN C C 1
ATOM 3105 O O . ASN C 1 74 ? 0.880 34.922 -8.594 1.00 20.69 74 ASN C O 1
ATOM 3110 N N . GLN C 1 75 ? -0.885 36.027 -7.748 1.00 19.77 75 GLN C N 1
ATOM 3111 C CA . GLN C 1 75 ? -0.406 37.338 -8.179 1.00 20.62 75 GLN C CA 1
ATOM 3112 C C . GLN C 1 75 ? 0.698 37.970 -7.338 1.00 20.31 75 GLN C C 1
ATOM 3113 O O . GLN C 1 75 ? 1.186 39.047 -7.675 1.00 20.58 75 GLN C O 1
ATOM 3119 N N . PHE C 1 76 ? 1.106 37.312 -6.258 1.00 19.37 76 PHE C N 1
ATOM 3120 C CA . PHE C 1 76 ? 2.131 37.887 -5.391 1.00 17.46 76 PHE C CA 1
ATOM 3121 C C . PHE C 1 76 ? 3.360 37.011 -5.231 1.00 18.36 76 PHE C C 1
ATOM 3122 O O . PHE C 1 76 ? 3.406 36.136 -4.361 1.00 17.57 76 PHE C O 1
ATOM 3130 N N . GLY C 1 77 ? 4.360 37.268 -6.071 1.00 16.67 77 GLY C N 1
ATOM 3131 C CA . GLY C 1 77 ? 5.591 36.504 -6.026 1.00 17.44 77 GLY C CA 1
ATOM 3132 C C . GLY C 1 77 ? 5.408 35.076 -6.506 1.00 16.93 77 GLY C C 1
ATOM 3133 O O . GLY C 1 77 ? 6.244 34.216 -6.233 1.00 17.38 77 GLY C O 1
ATOM 3134 N N . GLU C 1 78 ? 4.319 34.824 -7.227 1.00 16.51 78 GLU C N 1
ATOM 3135 C CA . GLU C 1 78 ? 4.032 33.483 -7.733 1.00 19.24 78 GLU C CA 1
ATOM 3136 C C . GLU C 1 78 ? 4.092 32.473 -6.596 1.00 19.02 78 GLU C C 1
ATOM 3137 O O . GLU C 1 78 ? 4.695 31.409 -6.730 1.00 19.34 78 GLU C O 1
ATOM 3143 N N . GLU C 1 79 ? 3.454 32.798 -5.479 1.00 17.20 79 GLU C N 1
ATOM 3144 C CA . GLU C 1 79 ? 3.494 31.906 -4.335 1.00 18.37 79 GLU C CA 1
ATOM 3145 C C . GLU C 1 79 ? 2.319 30.943 -4.209 1.00 17.33 79 GLU C C 1
ATOM 3146 O O . GLU C 1 79 ? 2.123 30.317 -3.168 1.00 19.14 79 GLU C O 1
ATOM 3152 N N . GLU C 1 80 ? 1.551 30.818 -5.287 1.00 16.36 80 GLU C N 1
ATOM 3153 C CA . GLU C 1 80 ? 0.420 29.895 -5.339 1.00 17.06 80 GLU C CA 1
ATOM 3154 C C . GLU C 1 80 ? 0.357 29.379 -6.782 1.00 15.91 80 GLU C C 1
ATOM 3155 O O . GLU C 1 80 ? -0.647 29.537 -7.472 1.00 16.80 80 GLU C O 1
ATOM 3161 N N . PRO C 1 81 ? 1.443 28.740 -7.248 1.00 16.91 81 PRO C N 1
ATOM 3162 C CA . PRO C 1 81 ? 1.562 28.193 -8.605 1.00 17.82 81 PRO C CA 1
ATOM 3163 C C . PRO C 1 81 ? 0.786 26.921 -8.943 1.00 18.67 81 PRO C C 1
ATOM 3164 O O . PRO C 1 81 ? 0.496 26.667 -10.112 1.00 18.85 81 PRO C O 1
ATOM 3168 N N . GLY C 1 82 ? 0.446 26.129 -7.931 1.00 18.96 82 GLY C N 1
ATOM 3169 C CA . GLY C 1 82 ? -0.251 24.877 -8.183 1.00 18.12 82 GLY C CA 1
ATOM 3170 C C . GLY C 1 82 ? -1.714 24.917 -8.582 1.00 18.49 82 GLY C C 1
ATOM 3171 O O . GLY C 1 82 ? -2.361 25.963 -8.568 1.00 18.39 82 GLY C O 1
ATOM 3172 N N . THR C 1 83 ? -2.226 23.747 -8.952 1.00 17.47 83 THR C N 1
ATOM 3173 C CA . THR C 1 83 ? -3.620 23.577 -9.341 1.00 15.49 83 THR C CA 1
ATOM 3174 C C . THR C 1 83 ? -4.456 23.585 -8.064 1.00 16.16 83 THR C C 1
ATOM 3175 O O . THR C 1 83 ? -3.908 23.536 -6.962 1.00 16.58 83 THR C O 1
ATOM 3179 N N . ASN C 1 84 ? -5.777 23.633 -8.207 1.00 15.61 84 ASN C N 1
ATOM 3180 C CA . ASN C 1 84 ? -6.651 23.635 -7.041 1.00 16.17 84 ASN C CA 1
ATOM 3181 C C . ASN C 1 84 ? -6.421 22.391 -6.189 1.00 17.81 84 ASN C C 1
ATOM 3182 O O . ASN C 1 84 ? -6.358 22.469 -4.964 1.00 16.66 84 ASN C O 1
ATOM 3187 N N . ASP C 1 85 ? -6.292 21.241 -6.839 1.00 18.01 85 ASP C N 1
ATOM 3188 C CA . ASP C 1 85 ? -6.079 20.002 -6.110 1.00 19.95 85 ASP C CA 1
ATOM 3189 C C . ASP C 1 85 ? -4.779 20.051 -5.312 1.00 18.38 85 ASP C C 1
ATOM 3190 O O . ASP C 1 85 ? -4.739 19.647 -4.151 1.00 16.95 85 ASP C O 1
ATOM 3195 N N . GLN C 1 86 ? -3.715 20.538 -5.940 1.00 16.34 86 GLN C N 1
ATOM 3196 C CA . GLN C 1 86 ? -2.431 20.642 -5.261 1.00 16.79 86 GLN C CA 1
ATOM 3197 C C . GLN C 1 86 ? -2.529 21.596 -4.075 1.00 16.00 86 GLN C C 1
ATOM 3198 O O . GLN C 1 86 ? -1.914 21.367 -3.031 1.00 14.11 86 GLN C O 1
ATOM 3204 N N . ILE C 1 87 ? -3.300 22.668 -4.236 1.00 15.07 87 ILE C N 1
ATOM 3205 C CA . ILE C 1 87 ? -3.454 23.639 -3.158 1.00 15.66 87 ILE C CA 1
ATOM 3206 C C . ILE C 1 87 ? -4.185 23.009 -1.983 1.00 16.20 87 ILE C C 1
ATOM 3207 O O . ILE C 1 87 ? -3.732 23.099 -0.842 1.00 16.35 87 ILE C O 1
ATOM 3212 N N . THR C 1 88 ? -5.313 22.363 -2.258 1.00 16.26 88 THR C N 1
ATOM 3213 C CA . THR C 1 88 ? -6.074 21.735 -1.190 1.00 16.64 88 THR C CA 1
ATOM 3214 C C . THR C 1 88 ? -5.299 20.591 -0.526 1.00 15.34 88 THR C C 1
ATOM 3215 O O . THR C 1 88 ? -5.423 20.380 0.678 1.00 15.29 88 THR C O 1
ATOM 3219 N N . ASP C 1 89 ? -4.495 19.862 -1.298 1.00 15.73 89 ASP C N 1
ATOM 3220 C CA . ASP C 1 89 ? -3.704 18.765 -0.729 1.00 14.88 89 ASP C CA 1
ATOM 3221 C C . ASP C 1 89 ? -2.648 19.325 0.207 1.00 15.16 89 ASP C C 1
ATOM 3222 O O . ASP C 1 89 ? -2.391 18.773 1.281 1.00 13.52 89 ASP C O 1
ATOM 3227 N N . PHE C 1 90 ? -2.025 20.414 -0.233 1.00 15.22 90 PHE C N 1
ATOM 3228 C CA . PHE C 1 90 ? -0.994 21.090 0.537 1.00 14.32 90 PHE C CA 1
ATOM 3229 C C . PHE C 1 90 ? -1.574 21.544 1.869 1.00 13.72 90 PHE C C 1
ATOM 3230 O O . PHE C 1 90 ? -1.001 21.287 2.925 1.00 12.47 90 PHE C O 1
ATOM 3238 N N . VAL C 1 91 ? -2.708 22.232 1.811 1.00 13.36 91 VAL C N 1
ATOM 3239 C CA . VAL C 1 91 ? -3.355 22.727 3.019 1.00 14.27 91 VAL C CA 1
ATOM 3240 C C . VAL C 1 91 ? -3.790 21.583 3.927 1.00 13.70 91 VAL C C 1
ATOM 3241 O O . VAL C 1 91 ? -3.595 21.636 5.142 1.00 14.26 91 VAL C O 1
ATOM 3245 N N . CYS C 1 92 ? -4.380 20.547 3.342 1.00 13.34 92 CYS C N 1
ATOM 3246 C CA . CYS C 1 92 ? -4.826 19.405 4.130 1.00 13.73 92 CYS C CA 1
ATOM 3247 C C . CYS C 1 92 ? -3.650 18.755 4.860 1.00 14.57 92 CYS C C 1
ATOM 3248 O O . CYS C 1 92 ? -3.713 18.489 6.064 1.00 15.33 92 CYS C O 1
ATOM 3251 N N . THR C 1 93 ? -2.572 18.513 4.125 1.00 15.80 93 THR C N 1
ATOM 3252 C CA . THR C 1 93 ? -1.376 17.897 4.684 1.00 15.40 93 THR C CA 1
ATOM 3253 C C . THR C 1 93 ? -0.755 18.703 5.834 1.00 14.86 93 THR C C 1
ATOM 3254 O O . THR C 1 93 ? -0.463 18.154 6.900 1.00 14.16 93 THR C O 1
ATOM 3258 N N . ARG C 1 94 ? -0.547 19.998 5.625 1.00 12.86 94 ARG C N 1
ATOM 3259 C CA . ARG C 1 94 ? 0.059 20.832 6.662 1.00 13.16 94 ARG C CA 1
ATOM 3260 C C . ARG C 1 94 ? -0.852 21.301 7.783 1.00 12.13 94 ARG C C 1
ATOM 3261 O O . ARG C 1 94 ? -0.440 21.328 8.943 1.00 13.31 94 ARG C O 1
ATOM 3269 N N . PHE C 1 95 ? -2.083 21.669 7.440 1.00 11.93 95 PHE C N 1
ATOM 3270 C CA . PHE C 1 95 ? -3.005 22.224 8.424 1.00 11.86 95 PHE C CA 1
ATOM 3271 C C . PHE C 1 95 ? -4.330 21.507 8.677 1.00 12.19 95 PHE C C 1
ATOM 3272 O O . PHE C 1 95 ? -5.009 21.808 9.655 1.00 11.76 95 PHE C O 1
ATOM 3280 N N . LYS C 1 96 ? -4.707 20.574 7.807 1.00 12.85 96 LYS C N 1
ATOM 3281 C CA . LYS C 1 96 ? -5.976 19.871 7.975 1.00 13.81 96 LYS C CA 1
ATOM 3282 C C . LYS C 1 96 ? -7.090 20.906 8.172 1.00 14.09 96 LYS C C 1
ATOM 3283 O O . LYS C 1 96 ? -8.035 20.683 8.926 1.00 13.12 96 LYS C O 1
ATOM 3289 N N . SER C 1 97 ? -6.968 22.043 7.492 1.00 15.59 97 SER C N 1
ATOM 3290 C CA . SER C 1 97 ? -7.955 23.111 7.606 1.00 14.17 97 SER C CA 1
ATOM 3291 C C . SER C 1 97 ? -9.357 22.641 7.236 1.00 15.26 97 SER C C 1
ATOM 3292 O O . SER C 1 97 ? -9.545 21.856 6.301 1.00 13.68 97 SER C O 1
ATOM 3295 N N . GLU C 1 98 ? -10.343 23.148 7.966 1.00 13.82 98 GLU C N 1
ATOM 3296 C CA . GLU C 1 98 ? -11.727 22.737 7.771 1.00 14.21 98 GLU C CA 1
ATOM 3297 C C . GLU C 1 98 ? -12.638 23.752 7.082 1.00 14.20 98 GLU C C 1
ATOM 3298 O O . GLU C 1 98 ? -13.811 23.470 6.854 1.00 13.48 98 GLU C O 1
ATOM 3304 N N . PHE C 1 99 ? -12.112 24.929 6.756 1.00 13.36 99 PHE C N 1
ATOM 3305 C CA . PHE C 1 99 ? -12.926 25.941 6.087 1.00 12.33 99 PHE C CA 1
ATOM 3306 C C . PHE C 1 99 ? -12.828 25.802 4.573 1.00 14.47 99 PHE C C 1
ATOM 3307 O O . PHE C 1 99 ? -11.871 25.234 4.052 1.00 14.09 99 PHE C O 1
ATOM 3315 N N . PRO C 1 100 ? -13.824 26.321 3.839 1.00 15.88 100 PRO C N 1
ATOM 3316 C CA . PRO C 1 100 ? -13.792 26.212 2.380 1.00 15.84 100 PRO C CA 1
ATOM 3317 C C . PRO C 1 100 ? -12.667 26.977 1.697 1.00 16.45 100 PRO C C 1
ATOM 3318 O O . PRO C 1 100 ? -12.352 28.111 2.062 1.00 14.01 100 PRO C O 1
ATOM 3322 N N . ILE C 1 101 ? -12.056 26.329 0.714 1.00 16.96 101 ILE C N 1
ATOM 3323 C CA . ILE C 1 101 ? -10.991 26.932 -0.071 1.00 17.95 101 ILE C CA 1
ATOM 3324 C C . ILE C 1 101 ? -11.544 26.942 -1.487 1.00 19.03 101 ILE C C 1
ATOM 3325 O O . ILE C 1 101 ? -11.884 25.895 -2.041 1.00 20.13 101 ILE C O 1
ATOM 3330 N N . PHE C 1 102 ? -11.647 28.130 -2.065 1.00 17.00 102 PHE C N 1
ATOM 3331 C CA . PHE C 1 102 ? -12.213 28.279 -3.393 1.00 16.93 102 PHE C CA 1
ATOM 3332 C C . PHE C 1 102 ? -11.238 28.201 -4.556 1.00 16.96 102 PHE C C 1
ATOM 3333 O O . PHE C 1 102 ? -10.038 28.006 -4.385 1.00 16.12 102 PHE C O 1
ATOM 3341 N N . ASP C 1 103 ? -11.792 28.346 -5.752 1.00 17.51 103 ASP C N 1
ATOM 3342 C CA . ASP C 1 103 ? -11.025 28.314 -6.985 1.00 17.74 103 ASP C CA 1
ATOM 3343 C C . ASP C 1 103 ? -10.012 29.457 -6.969 1.00 18.00 103 ASP C C 1
ATOM 3344 O O . ASP C 1 103 ? -10.290 30.530 -6.429 1.00 19.66 103 ASP C O 1
ATOM 3349 N N . LYS C 1 104 ? -8.834 29.222 -7.540 1.00 18.09 104 LYS C N 1
ATOM 3350 C CA . LYS C 1 104 ? -7.805 30.253 -7.591 1.00 18.75 104 LYS C CA 1
ATOM 3351 C C . LYS C 1 104 ? -8.326 31.405 -8.445 1.00 19.00 104 LYS C C 1
ATOM 3352 O O . LYS C 1 104 ? -8.960 31.182 -9.477 1.00 17.73 104 LYS C O 1
ATOM 3358 N N . ILE C 1 105 ? -8.055 32.632 -8.018 1.00 17.40 105 ILE C N 1
ATOM 3359 C CA . ILE C 1 105 ? -8.518 33.807 -8.745 1.00 18.41 105 ILE C CA 1
ATOM 3360 C C . ILE C 1 105 ? -7.478 34.918 -8.739 1.00 18.80 105 ILE C C 1
ATOM 3361 O O . ILE C 1 105 ? -6.387 34.771 -8.192 1.00 19.62 105 ILE C O 1
ATOM 3366 N N . ASP C 1 106 ? -7.841 36.029 -9.367 1.00 19.53 106 ASP C N 1
ATOM 3367 C CA . ASP C 1 106 ? -7.011 37.220 -9.398 1.00 18.88 106 ASP C CA 1
ATOM 3368 C C . ASP C 1 106 ? -7.776 38.176 -8.495 1.00 18.56 106 ASP C C 1
ATOM 3369 O O . ASP C 1 106 ? -9.008 38.165 -8.499 1.00 17.25 106 ASP C O 1
ATOM 3374 N N . VAL C 1 107 ? -7.061 38.979 -7.714 1.00 17.40 107 VAL C N 1
ATOM 3375 C CA . VAL C 1 107 ? -7.708 39.941 -6.827 1.00 16.71 107 VAL C CA 1
ATOM 3376 C C . VAL C 1 107 ? -7.460 41.364 -7.325 1.00 17.25 107 VAL C C 1
ATOM 3377 O O . VAL C 1 107 ? -8.187 42.287 -6.965 1.00 17.82 107 VAL C O 1
ATOM 3381 N N . ASN C 1 108 ? -6.424 41.528 -8.148 1.00 16.82 108 ASN C N 1
ATOM 3382 C CA . ASN C 1 108 ? -6.075 42.827 -8.725 1.00 18.09 108 ASN C CA 1
ATOM 3383 C C . ASN C 1 108 ? -6.030 42.729 -10.249 1.00 19.90 108 ASN C C 1
ATOM 3384 O O . ASN C 1 108 ? -5.933 41.636 -10.809 1.00 18.44 108 ASN C O 1
ATOM 3389 N N . GLY C 1 109 ? -6.098 43.880 -10.911 1.00 22.23 109 GLY C N 1
ATOM 3390 C CA . GLY C 1 109 ? -6.020 43.907 -12.363 1.00 24.03 109 GLY C CA 1
ATOM 3391 C C . GLY C 1 109 ? -7.281 43.635 -13.161 1.00 25.96 109 GLY C C 1
ATOM 3392 O O . GLY C 1 109 ? -8.380 43.527 -12.615 1.00 24.54 109 GLY C O 1
ATOM 3393 N N . GLU C 1 110 ? -7.094 43.517 -14.474 1.00 28.24 110 GLU C N 1
ATOM 3394 C CA . GLU C 1 110 ? -8.171 43.279 -15.432 1.00 30.59 110 GLU C CA 1
ATOM 3395 C C . GLU C 1 110 ? -9.026 42.044 -15.174 1.00 30.00 110 GLU C C 1
ATOM 3396 O O . GLU C 1 110 ? -10.219 42.038 -15.482 1.00 29.22 110 GLU C O 1
ATOM 3402 N N . ASN C 1 111 ? -8.425 40.996 -14.622 1.00 28.72 111 ASN C N 1
ATOM 3403 C CA . ASN C 1 111 ? -9.170 39.774 -14.355 1.00 28.35 111 ASN C CA 1
ATOM 3404 C C . ASN C 1 111 ? -9.530 39.604 -12.886 1.00 27.22 111 ASN C C 1
ATOM 3405 O O . ASN C 1 111 ? -9.866 38.504 -12.445 1.00 26.58 111 ASN C O 1
ATOM 3410 N N . ALA C 1 112 ? -9.463 40.694 -12.130 1.00 25.11 112 ALA C N 1
ATOM 3411 C CA . ALA C 1 112 ? -9.796 40.648 -10.712 1.00 24.11 112 ALA C CA 1
ATOM 3412 C C . ALA C 1 112 ? -11.206 40.094 -10.549 1.00 23.92 112 ALA C C 1
ATOM 3413 O O . ALA C 1 112 ? -12.122 40.489 -11.274 1.00 25.00 112 ALA C O 1
ATOM 3415 N N . SER C 1 113 ? -11.379 39.172 -9.607 1.00 22.48 113 SER C N 1
ATOM 3416 C CA . SER C 1 113 ? -12.693 38.583 -9.356 1.00 22.41 113 SER C CA 1
ATOM 3417 C C . SER C 1 113 ? -13.727 39.658 -9.022 1.00 22.47 113 SER C C 1
ATOM 3418 O O . SER C 1 113 ? -13.450 40.580 -8.257 1.00 23.58 113 SER C O 1
ATOM 3421 N N . PRO C 1 114 ? -14.938 39.551 -9.592 1.00 22.29 114 PRO C N 1
ATOM 3422 C CA . PRO C 1 114 ? -15.984 40.540 -9.318 1.00 21.38 114 PRO C CA 1
ATOM 3423 C C . PRO C 1 114 ? -16.188 40.739 -7.816 1.00 21.54 114 PRO C C 1
ATOM 3424 O O . PRO C 1 114 ? -16.537 41.830 -7.368 1.00 19.66 114 PRO C O 1
ATOM 3428 N N . LEU C 1 115 ? -15.965 39.680 -7.042 1.00 19.97 115 LEU C N 1
ATOM 3429 C CA . LEU C 1 115 ? -16.117 39.755 -5.593 1.00 18.91 115 LEU C CA 1
ATOM 3430 C C . LEU C 1 115 ? -15.148 40.765 -4.989 1.00 20.12 115 LEU C C 1
ATOM 3431 O O . LEU C 1 115 ? -15.542 41.602 -4.175 1.00 20.38 115 LEU C O 1
ATOM 3436 N N . TYR C 1 116 ? -13.880 40.688 -5.383 1.00 19.59 116 TYR C N 1
ATOM 3437 C CA . TYR C 1 116 ? -12.882 41.602 -4.849 1.00 18.96 116 TYR C CA 1
ATOM 3438 C C . TYR C 1 116 ? -13.065 43.043 -5.300 1.00 21.29 116 TYR C C 1
ATOM 3439 O O . TYR C 1 116 ? -12.701 43.974 -4.579 1.00 20.19 116 TYR C O 1
ATOM 3448 N N . ARG C 1 117 ? -13.628 43.240 -6.486 1.00 21.09 117 ARG C N 1
ATOM 3449 C CA . ARG C 1 117 ? -13.879 44.598 -6.949 1.00 21.97 117 ARG C CA 1
ATOM 3450 C C . ARG C 1 117 ? -14.896 45.188 -5.970 1.00 21.05 117 ARG C C 1
ATOM 3451 O O . ARG C 1 117 ? -14.784 46.340 -5.559 1.00 22.59 117 ARG C O 1
ATOM 3459 N N . PHE C 1 118 ? -15.884 44.378 -5.592 1.00 20.92 118 PHE C N 1
ATOM 3460 C CA . PHE C 1 118 ? -16.927 44.807 -4.664 1.00 21.73 118 PHE C CA 1
ATOM 3461 C C . PHE C 1 118 ? -16.385 45.092 -3.268 1.00 22.00 118 PHE C C 1
ATOM 3462 O O . PHE C 1 118 ? -16.763 46.078 -2.635 1.00 21.22 118 PHE C O 1
ATOM 3470 N N . LEU C 1 119 ? -15.516 44.211 -2.781 1.00 21.67 119 LEU C N 1
ATOM 3471 C CA . LEU C 1 119 ? -14.924 44.379 -1.459 1.00 22.90 119 LEU C CA 1
ATOM 3472 C C . LEU C 1 119 ? -14.154 45.698 -1.394 1.00 22.89 119 LEU C C 1
ATOM 3473 O O . LEU C 1 119 ? -14.136 46.372 -0.361 1.00 22.35 119 LEU C O 1
ATOM 3478 N N . LYS C 1 120 ? -13.524 46.061 -2.505 1.00 22.36 120 LYS C N 1
ATOM 3479 C CA . LYS C 1 120 ? -12.748 47.291 -2.581 1.00 23.90 120 LYS C CA 1
ATOM 3480 C C . LYS C 1 120 ? -13.624 48.544 -2.534 1.00 23.87 120 LYS C C 1
ATOM 3481 O O . LYS C 1 120 ? -13.119 49.651 -2.350 1.00 24.62 120 LYS C O 1
ATOM 3487 N N . LEU C 1 121 ? -14.931 48.364 -2.698 1.00 24.08 121 LEU C N 1
ATOM 3488 C CA . LEU C 1 121 ? -15.874 49.480 -2.652 1.00 24.82 121 LEU C CA 1
ATOM 3489 C C . LEU C 1 121 ? -16.292 49.739 -1.210 1.00 25.09 121 LEU C C 1
ATOM 3490 O O . LEU C 1 121 ? -16.888 50.771 -0.895 1.00 24.51 121 LEU C O 1
ATOM 3495 N N . GLY C 1 122 ? -15.969 48.786 -0.342 1.00 24.47 122 GLY C N 1
ATOM 3496 C CA . GLY C 1 122 ? -16.328 48.882 1.059 1.00 23.26 122 GLY C CA 1
ATOM 3497 C C . GLY C 1 122 ? -15.986 50.175 1.767 1.00 23.37 122 GLY C C 1
ATOM 3498 O O . GLY C 1 122 ? -15.004 50.848 1.443 1.00 23.13 122 GLY C O 1
ATOM 3499 N N . LYS C 1 123 ? -16.817 50.512 2.746 1.00 24.44 123 LYS C N 1
ATOM 3500 C CA . LYS C 1 123 ? -16.644 51.712 3.552 1.00 25.38 123 LYS C CA 1
ATOM 3501 C C . LYS C 1 123 ? -16.341 52.973 2.753 1.00 25.66 123 LYS C C 1
ATOM 3502 O O . LYS C 1 123 ? -15.312 53.621 2.957 1.00 24.43 123 LYS C O 1
ATOM 3508 N N . TRP C 1 124 ? -17.244 53.305 1.836 1.00 26.81 124 TRP C N 1
ATOM 3509 C CA . TRP C 1 124 ? -17.115 54.509 1.027 1.00 27.45 124 TRP C CA 1
ATOM 3510 C C . TRP C 1 124 ? -15.778 54.621 0.307 1.00 27.14 124 TRP C C 1
ATOM 3511 O O . TRP C 1 124 ? -15.176 55.692 0.263 1.00 27.59 124 TRP C O 1
ATOM 3522 N N . GLY C 1 125 ? -15.311 53.508 -0.250 1.00 25.88 125 GLY C N 1
ATOM 3523 C CA . GLY C 1 125 ? -14.055 53.519 -0.975 1.00 22.96 125 GLY C CA 1
ATOM 3524 C C . GLY C 1 125 ? -12.796 53.513 -0.129 1.00 21.55 125 GLY C C 1
ATOM 3525 O O . GLY C 1 125 ? -11.694 53.584 -0.667 1.00 21.34 125 GLY C O 1
ATOM 3526 N N . ILE C 1 126 ? -12.938 53.444 1.190 1.00 20.18 126 ILE C N 1
ATOM 3527 C CA . ILE C 1 126 ? -11.761 53.415 2.046 1.00 19.70 126 ILE C CA 1
ATOM 3528 C C . ILE C 1 126 ? -10.967 52.131 1.790 1.00 18.85 126 ILE C C 1
ATOM 3529 O O . ILE C 1 126 ? -9.748 52.110 1.947 1.00 16.80 126 ILE C O 1
ATOM 3534 N N . PHE C 1 127 ? -11.659 51.073 1.370 1.00 18.83 127 PHE C N 1
ATOM 3535 C CA . PHE C 1 127 ? -11.005 49.791 1.081 1.00 20.38 127 PHE C CA 1
ATOM 3536 C C . PHE C 1 127 ? -10.622 49.678 -0.399 1.00 21.44 127 PHE C C 1
ATOM 3537 O O . PHE C 1 127 ? -10.459 48.573 -0.917 1.00 19.24 127 PHE C O 1
ATOM 3545 N N . GLY C 1 128 ? -10.467 50.819 -1.066 1.00 22.15 128 GLY C N 1
ATOM 3546 C CA . GLY C 1 128 ? -10.145 50.823 -2.487 1.00 22.22 128 GLY C CA 1
ATOM 3547 C C . GLY C 1 128 ? -8.804 50.280 -2.953 1.00 22.87 128 GLY C C 1
ATOM 3548 O O . GLY C 1 128 ? -8.685 49.819 -4.089 1.00 24.95 128 GLY C O 1
ATOM 3549 N N . ASP C 1 129 ? -7.797 50.325 -2.091 1.00 22.56 129 ASP C N 1
ATOM 3550 C CA . ASP C 1 129 ? -6.457 49.856 -2.447 1.00 22.32 129 ASP C CA 1
ATOM 3551 C C . ASP C 1 129 ? -6.399 48.460 -3.056 1.00 21.34 129 ASP C C 1
ATOM 3552 O O . ASP C 1 129 ? -7.233 47.604 -2.770 1.00 19.67 129 ASP C O 1
ATOM 3557 N N . ASP C 1 130 ? -5.397 48.242 -3.900 1.00 19.82 130 ASP C N 1
ATOM 3558 C CA . ASP C 1 130 ? -5.185 46.934 -4.498 1.00 21.13 130 ASP C CA 1
ATOM 3559 C C . ASP C 1 130 ? -4.755 46.034 -3.343 1.00 19.68 130 ASP C C 1
ATOM 3560 O O . ASP C 1 130 ? -4.232 46.518 -2.336 1.00 19.02 130 ASP C O 1
ATOM 3565 N N . ILE C 1 131 ? -4.984 44.734 -3.470 1.00 19.20 131 ILE C N 1
ATOM 3566 C CA . ILE C 1 131 ? -4.557 43.819 -2.422 1.00 17.26 131 ILE C CA 1
ATOM 3567 C C . ILE C 1 131 ? -3.037 43.973 -2.412 1.00 17.34 131 ILE C C 1
ATOM 3568 O O . ILE C 1 131 ? -2.387 43.839 -3.451 1.00 17.71 131 ILE C O 1
ATOM 3573 N N . GLN C 1 132 ? -2.481 44.272 -1.243 1.00 17.30 132 GLN C N 1
ATOM 3574 C CA . GLN C 1 132 ? -1.046 44.504 -1.101 1.00 17.34 132 GLN C CA 1
ATOM 3575 C C . GLN C 1 132 ? -0.141 43.290 -1.225 1.00 17.59 132 GLN C C 1
ATOM 3576 O O . GLN C 1 132 ? 1.002 43.406 -1.667 1.00 16.81 132 GLN C O 1
ATOM 3582 N N . TRP C 1 133 ? -0.640 42.126 -0.835 1.00 16.91 133 TRP C N 1
ATOM 3583 C CA . TRP C 1 133 ? 0.171 40.921 -0.902 1.00 16.31 133 TRP C CA 1
ATOM 3584 C C . TRP C 1 133 ? -0.683 39.734 -0.489 1.00 14.95 133 TRP C C 1
ATOM 3585 O O . TRP C 1 133 ? -1.895 39.859 -0.318 1.00 13.97 133 TRP C O 1
ATOM 3596 N N . ASN C 1 134 ? -0.054 38.577 -0.335 1.00 15.14 134 ASN C N 1
ATOM 3597 C CA . ASN C 1 134 ? -0.788 37.395 0.085 1.00 15.08 134 ASN C CA 1
ATOM 3598 C C . ASN C 1 134 ? -1.320 37.626 1.490 1.00 13.80 134 ASN C C 1
ATOM 3599 O O . ASN C 1 134 ? -0.710 38.337 2.287 1.00 12.95 134 ASN C O 1
ATOM 3604 N N . PHE C 1 135 ? -2.471 37.030 1.770 1.00 13.37 135 PHE C N 1
ATOM 3605 C CA . PHE C 1 135 ? -3.113 37.096 3.075 1.00 13.38 135 PHE C CA 1
ATOM 3606 C C . PHE C 1 135 ? -3.708 38.411 3.574 1.00 14.71 135 PHE C C 1
ATOM 3607 O O . PHE C 1 135 ? -3.644 38.717 4.762 1.00 15.51 135 PHE C O 1
ATOM 3615 N N . ALA C 1 136 ? -4.290 39.191 2.671 1.00 14.84 136 ALA C N 1
ATOM 3616 C CA . ALA C 1 136 ? -4.965 40.409 3.095 1.00 15.58 136 ALA C CA 1
ATOM 3617 C C . ALA C 1 136 ? -6.290 39.842 3.619 1.00 14.88 136 ALA C C 1
ATOM 3618 O O . ALA C 1 136 ? -6.708 38.763 3.187 1.00 16.28 136 ALA C O 1
ATOM 3620 N N . LYS C 1 137 ? -6.943 40.539 4.544 1.00 13.49 137 LYS C N 1
ATOM 3621 C CA . LYS C 1 137 ? -8.207 40.050 5.093 1.00 15.08 137 LYS C CA 1
ATOM 3622 C C . LYS C 1 137 ? -9.343 41.064 5.067 1.00 15.73 137 LYS C C 1
ATOM 3623 O O . LYS C 1 137 ? -9.121 42.265 5.176 1.00 13.32 137 LYS C O 1
ATOM 3629 N N . PHE C 1 138 ? -10.562 40.550 4.940 1.00 15.74 138 PHE C N 1
ATOM 3630 C CA . PHE C 1 138 ? -11.772 41.365 4.933 1.00 17.12 138 PHE C CA 1
ATOM 3631 C C . PHE C 1 138 ? -12.778 40.699 5.867 1.00 18.79 138 PHE C C 1
ATOM 3632 O O . PHE C 1 138 ? -12.831 39.471 5.952 1.00 15.40 138 PHE C O 1
ATOM 3640 N N . LEU C 1 139 ? -13.566 41.505 6.571 1.00 18.45 139 LEU C N 1
ATOM 3641 C CA . LEU C 1 139 ? -14.606 40.972 7.441 1.00 19.72 139 LEU C CA 1
ATOM 3642 C C . LEU C 1 139 ? -15.928 41.471 6.884 1.00 20.47 139 LEU C C 1
ATOM 3643 O O . LEU C 1 139 ? -16.092 42.664 6.625 1.00 21.45 139 LEU C O 1
ATOM 3648 N N . VAL C 1 140 ? -16.862 40.551 6.685 1.00 20.55 140 VAL C N 1
ATOM 3649 C CA . VAL C 1 140 ? -18.174 40.888 6.154 1.00 20.97 140 VAL C CA 1
ATOM 3650 C C . VAL C 1 140 ? -19.218 40.546 7.209 1.00 21.46 140 VAL C C 1
ATOM 3651 O O . VAL C 1 140 ? -19.147 39.481 7.821 1.00 19.07 140 VAL C O 1
ATOM 3655 N N . ASN C 1 141 ? -20.173 41.446 7.437 1.00 21.72 141 ASN C N 1
ATOM 3656 C CA . ASN C 1 141 ? -21.207 41.188 8.433 1.00 22.30 141 ASN C CA 1
ATOM 3657 C C . ASN C 1 141 ? -22.232 40.196 7.905 1.00 22.58 141 ASN C C 1
ATOM 3658 O O . ASN C 1 141 ? -22.213 39.840 6.728 1.00 21.98 141 ASN C O 1
ATOM 3663 N N . LYS C 1 142 ? -23.123 39.757 8.787 1.00 24.25 142 LYS C N 1
ATOM 3664 C CA . LYS C 1 142 ? -24.155 38.788 8.441 1.00 26.76 142 LYS C CA 1
ATOM 3665 C C . LYS C 1 142 ? -25.048 39.233 7.289 1.00 27.38 142 LYS C C 1
ATOM 3666 O O . LYS C 1 142 ? -25.707 38.406 6.658 1.00 28.09 142 LYS C O 1
ATOM 3672 N N . ASP C 1 143 ? -25.069 40.532 7.012 1.00 28.51 143 ASP C N 1
ATOM 3673 C CA . ASP C 1 143 ? -25.899 41.062 5.934 1.00 29.55 143 ASP C CA 1
ATOM 3674 C C . ASP C 1 143 ? -25.184 41.179 4.592 1.00 28.71 143 ASP C C 1
ATOM 3675 O O . ASP C 1 143 ? -25.760 41.669 3.621 1.00 28.73 143 ASP C O 1
ATOM 3680 N N . GLY C 1 144 ? -23.931 40.738 4.539 1.00 26.49 144 GLY C N 1
ATOM 3681 C CA . GLY C 1 144 ? -23.187 40.796 3.292 1.00 24.20 144 GLY C CA 1
ATOM 3682 C C . GLY C 1 144 ? -22.417 42.078 3.033 1.00 23.21 144 GLY C C 1
ATOM 3683 O O . GLY C 1 144 ? -21.870 42.265 1.945 1.00 21.65 144 GLY C O 1
ATOM 3684 N N . GLN C 1 145 ? -22.365 42.968 4.017 1.00 23.18 145 GLN C N 1
ATOM 3685 C CA . GLN C 1 145 ? -21.636 44.219 3.845 1.00 24.74 145 GLN C CA 1
ATOM 3686 C C . GLN C 1 145 ? -20.227 44.121 4.416 1.00 23.14 145 GLN C C 1
ATOM 3687 O O . GLN C 1 145 ? -20.034 43.644 5.533 1.00 22.45 145 GLN C O 1
ATOM 3693 N N . VAL C 1 146 ? -19.244 44.569 3.640 1.00 23.58 146 VAL C N 1
ATOM 3694 C CA . VAL C 1 146 ? -17.852 44.533 4.074 1.00 24.90 146 VAL C CA 1
ATOM 3695 C C . VAL C 1 146 ? -17.610 45.666 5.071 1.00 24.85 146 VAL C C 1
ATOM 3696 O O . VAL C 1 146 ? -17.736 46.845 4.736 1.00 25.38 146 VAL C O 1
ATOM 3700 N N . VAL C 1 147 ? -17.262 45.299 6.301 1.00 22.92 147 VAL C N 1
ATOM 3701 C CA . VAL C 1 147 ? -17.055 46.281 7.356 1.00 22.23 147 VAL C CA 1
ATOM 3702 C C . VAL C 1 147 ? -15.618 46.497 7.821 1.00 21.09 147 VAL C C 1
ATOM 3703 O O . VAL C 1 147 ? -15.318 47.509 8.454 1.00 19.53 147 VAL C O 1
ATOM 3707 N N . ASP C 1 148 ? -14.729 45.556 7.517 1.00 20.22 148 ASP C N 1
ATOM 3708 C CA . ASP C 1 148 ? -13.333 45.687 7.924 1.00 19.38 148 ASP C CA 1
ATOM 3709 C C . ASP C 1 148 ? -12.354 45.137 6.897 1.00 19.54 148 ASP C C 1
ATOM 3710 O O . ASP C 1 148 ? -12.657 44.187 6.175 1.00 20.14 148 ASP C O 1
ATOM 3715 N N . ARG C 1 149 ? -11.178 45.750 6.838 1.00 17.09 149 ARG C N 1
ATOM 3716 C CA . ARG C 1 149 ? -10.123 45.300 5.942 1.00 18.27 149 ARG C CA 1
ATOM 3717 C C . ARG C 1 149 ? -8.819 45.369 6.718 1.00 18.01 149 ARG C C 1
ATOM 3718 O O . ARG C 1 149 ? -8.615 46.277 7.528 1.00 17.97 149 ARG C O 1
ATOM 3726 N N . TYR C 1 150 ? -7.938 44.404 6.482 1.00 16.76 150 TYR C N 1
ATOM 3727 C CA . TYR C 1 150 ? -6.669 44.373 7.190 1.00 16.96 150 TYR C CA 1
ATOM 3728 C C . TYR C 1 150 ? -5.492 44.111 6.267 1.00 16.50 150 TYR C C 1
ATOM 3729 O O . TYR C 1 150 ? -5.604 43.378 5.281 1.00 16.07 150 TYR C O 1
ATOM 3738 N N . TYR C 1 151 ? -4.360 44.720 6.595 1.00 16.21 151 TYR C N 1
ATOM 3739 C CA . TYR C 1 151 ? -3.150 44.525 5.817 1.00 17.05 151 TYR C CA 1
ATOM 3740 C C . TYR C 1 151 ? -2.685 43.081 5.987 1.00 17.60 151 TYR C C 1
ATOM 3741 O O . TYR C 1 151 ? -2.975 42.441 7.001 1.00 15.67 151 TYR C O 1
ATOM 3750 N N . PRO C 1 152 ? -1.971 42.545 4.983 1.00 18.28 152 PRO C N 1
ATOM 3751 C CA . PRO C 1 152 ? -1.449 41.175 4.981 1.00 17.82 152 PRO C CA 1
ATOM 3752 C C . PRO C 1 152 ? -0.706 40.812 6.259 1.00 19.25 152 PRO C C 1
ATOM 3753 O O . PRO C 1 152 ? -0.835 39.700 6.779 1.00 18.05 152 PRO C O 1
ATOM 3757 N N . THR C 1 153 ? 0.070 41.770 6.751 1.00 19.17 153 THR C N 1
ATOM 3758 C CA . THR C 1 153 ? 0.881 41.602 7.947 1.00 17.96 153 THR C CA 1
ATOM 3759 C C . THR C 1 153 ? 0.099 41.439 9.245 1.00 18.35 153 THR C C 1
ATOM 3760 O O . THR C 1 153 ? 0.668 41.053 10.259 1.00 18.69 153 THR C O 1
ATOM 3764 N N . THR C 1 154 ? -1.194 41.740 9.224 1.00 17.99 154 THR C N 1
ATOM 3765 C CA . THR C 1 154 ? -2.019 41.590 10.420 1.00 17.98 154 THR C CA 1
ATOM 3766 C C . THR C 1 154 ? -2.473 40.131 10.470 1.00 18.26 154 THR C C 1
ATOM 3767 O O . THR C 1 154 ? -3.326 39.721 9.686 1.00 18.90 154 THR C O 1
ATOM 3771 N N . SER C 1 155 ? -1.904 39.350 11.387 1.00 17.94 155 SER C N 1
ATOM 3772 C CA . SER C 1 155 ? -2.249 37.934 11.481 1.00 16.75 155 SER C CA 1
ATOM 3773 C C . SER C 1 155 ? -3.686 37.704 11.946 1.00 16.39 155 SER C C 1
ATOM 3774 O O . SER C 1 155 ? -4.267 38.527 12.655 1.00 16.55 155 SER C O 1
ATOM 3777 N N . PRO C 1 156 ? -4.275 36.567 11.546 1.00 15.22 156 PRO C N 1
ATOM 3778 C CA . PRO C 1 156 ? -5.650 36.187 11.889 1.00 14.23 156 PRO C CA 1
ATOM 3779 C C . PRO C 1 156 ? -6.101 36.437 13.326 1.00 13.60 156 PRO C C 1
ATOM 3780 O O . PRO C 1 156 ? -7.192 36.956 13.550 1.00 14.08 156 PRO C O 1
ATOM 3784 N N . LEU C 1 157 ? -5.276 36.064 14.297 1.00 14.30 157 LEU C N 1
ATOM 3785 C CA . LEU C 1 157 ? -5.638 36.252 15.699 1.00 17.31 157 LEU C CA 1
ATOM 3786 C C . LEU C 1 157 ? -5.898 37.715 16.069 1.00 19.07 157 LEU C C 1
ATOM 3787 O O . LEU C 1 157 ? -6.617 38.000 17.031 1.00 18.89 157 LEU C O 1
ATOM 3792 N N . SER C 1 158 ? -5.322 38.639 15.307 1.00 19.04 158 SER C N 1
ATOM 3793 C CA . SER C 1 158 ? -5.528 40.062 15.567 1.00 20.41 158 SER C CA 1
ATOM 3794 C C . SER C 1 158 ? -6.944 40.495 15.186 1.00 19.43 158 SER C C 1
ATOM 3795 O O . SER C 1 158 ? -7.374 41.601 15.511 1.00 21.86 158 SER C O 1
ATOM 3798 N N . LEU C 1 159 ? -7.668 39.618 14.498 1.00 18.92 159 LEU C N 1
ATOM 3799 C CA . LEU C 1 159 ? -9.037 39.915 14.078 1.00 18.32 159 LEU C CA 1
ATOM 3800 C C . LEU C 1 159 ? -10.085 39.390 15.052 1.00 17.14 159 LEU C C 1
ATOM 3801 O O . LEU C 1 159 ? -11.273 39.691 14.918 1.00 18.16 159 LEU C O 1
ATOM 3806 N N . GLU C 1 160 ? -9.649 38.605 16.031 1.00 18.37 160 GLU C N 1
ATOM 3807 C CA . GLU C 1 160 ? -10.574 38.016 16.994 1.00 18.21 160 GLU C CA 1
ATOM 3808 C C . GLU C 1 160 ? -11.503 39.026 17.660 1.00 18.52 160 GLU C C 1
ATOM 3809 O O . GLU C 1 160 ? -12.702 38.786 17.773 1.00 19.15 160 GLU C O 1
ATOM 3815 N N . ARG C 1 161 ? -10.958 40.158 18.095 1.00 19.24 161 ARG C N 1
ATOM 3816 C CA . ARG C 1 161 ? -11.772 41.183 18.744 1.00 20.15 161 ARG C CA 1
ATOM 3817 C C . ARG C 1 161 ? -12.922 41.636 17.841 1.00 19.48 161 ARG C C 1
ATOM 3818 O O . ARG C 1 161 ? -14.075 41.675 18.268 1.00 19.81 161 ARG C O 1
ATOM 3826 N N . ASP C 1 162 ? -12.614 41.967 16.591 1.00 19.07 162 ASP C N 1
ATOM 3827 C CA . ASP C 1 162 ? -13.640 42.402 15.650 1.00 19.49 162 ASP C CA 1
ATOM 3828 C C . ASP C 1 162 ? -14.644 41.294 15.337 1.00 20.54 162 ASP C C 1
ATOM 3829 O O . ASP C 1 162 ? -15.839 41.556 15.175 1.00 18.85 162 ASP C O 1
ATOM 3834 N N . ILE C 1 163 ? -14.159 40.060 15.246 1.00 20.18 163 ILE C N 1
ATOM 3835 C CA . ILE C 1 163 ? -15.030 38.923 14.964 1.00 19.39 163 ILE C CA 1
ATOM 3836 C C . ILE C 1 163 ? -16.041 38.761 16.096 1.00 20.95 163 ILE C C 1
ATOM 3837 O O . ILE C 1 163 ? -17.234 38.578 15.850 1.00 21.62 163 ILE C O 1
ATOM 3842 N N . LYS C 1 164 ? -15.565 38.838 17.335 1.00 23.02 164 LYS C N 1
ATOM 3843 C CA . LYS C 1 164 ? -16.440 38.708 18.498 1.00 25.08 164 LYS C CA 1
ATOM 3844 C C . LYS C 1 164 ? -17.519 39.782 18.492 1.00 25.55 164 LYS C C 1
ATOM 3845 O O . LYS C 1 164 ? -18.683 39.507 18.782 1.00 25.37 164 LYS C O 1
ATOM 3851 N N . GLN C 1 165 ? -17.126 41.007 18.166 1.00 27.18 165 GLN C N 1
ATOM 3852 C CA . GLN C 1 165 ? -18.064 42.121 18.113 1.00 28.70 165 GLN C CA 1
ATOM 3853 C C . GLN C 1 165 ? -19.151 41.846 17.079 1.00 28.11 165 GLN C C 1
ATOM 3854 O O . GLN C 1 165 ? -20.341 41.998 17.363 1.00 28.85 165 GLN C O 1
ATOM 3860 N N . LEU C 1 166 ? -18.742 41.434 15.883 1.00 26.68 166 LEU C N 1
ATOM 3861 C CA . LEU C 1 166 ? -19.692 41.144 14.815 1.00 27.14 166 LEU C CA 1
ATOM 3862 C C . LEU C 1 166 ? -20.581 39.948 15.139 1.00 27.92 166 LEU C C 1
ATOM 3863 O O . LEU C 1 166 ? -21.694 39.843 14.627 1.00 26.61 166 LEU C O 1
ATOM 3868 N N . LEU C 1 167 ? -20.088 39.048 15.984 1.00 29.52 167 LEU C N 1
ATOM 3869 C CA . LEU C 1 167 ? -20.861 37.874 16.381 1.00 32.10 167 LEU C CA 1
ATOM 3870 C C . LEU C 1 167 ? -21.622 38.173 17.668 1.00 34.53 167 LEU C C 1
ATOM 3871 O O . LEU C 1 167 ? -22.415 37.357 18.135 1.00 34.53 167 LEU C O 1
ATOM 3876 N N . GLU C 1 168 ? -21.374 39.351 18.231 1.00 36.86 168 GLU C N 1
ATOM 3877 C CA . GLU C 1 168 ? -22.020 39.769 19.469 1.00 41.20 168 GLU C CA 1
ATOM 3878 C C . GLU C 1 168 ? -21.642 38.826 20.602 1.00 42.07 168 GLU C C 1
ATOM 3879 O O . GLU C 1 168 ? -22.479 38.460 21.429 1.00 42.59 168 GLU C O 1
ATOM 3885 N N . ILE C 1 169 ? -20.373 38.435 20.630 1.00 43.46 169 ILE C N 1
ATOM 3886 C CA . ILE C 1 169 ? -19.861 37.536 21.656 1.00 44.64 169 ILE C CA 1
ATOM 3887 C C . ILE C 1 169 ? -19.099 38.338 22.708 1.00 44.98 169 ILE C C 1
ATOM 3888 O O . ILE C 1 169 ? -18.775 39.510 22.424 1.00 45.13 169 ILE C O 1
ATOM 3893 N N . GLU D 1 10 ? 17.928 52.964 8.879 1.00 44.30 10 GLU D N 1
ATOM 3894 C CA . GLU D 1 10 ? 17.109 54.137 9.295 1.00 42.83 10 GLU D CA 1
ATOM 3895 C C . GLU D 1 10 ? 15.795 53.655 9.909 1.00 41.19 10 GLU D C 1
ATOM 3896 O O . GLU D 1 10 ? 15.260 52.618 9.516 1.00 39.55 10 GLU D O 1
ATOM 3902 N N . SER D 1 11 ? 15.285 54.406 10.881 1.00 38.89 11 SER D N 1
ATOM 3903 C CA . SER D 1 11 ? 14.040 54.048 11.550 1.00 36.95 11 SER D CA 1
ATOM 3904 C C . SER D 1 11 ? 13.246 55.293 11.923 1.00 35.56 11 SER D C 1
ATOM 3905 O O . SER D 1 11 ? 13.663 56.416 11.640 1.00 34.46 11 SER D O 1
ATOM 3908 N N . VAL D 1 12 ? 12.102 55.080 12.564 1.00 32.63 12 VAL D N 1
ATOM 3909 C CA . VAL D 1 12 ? 11.238 56.173 12.991 1.00 31.96 12 VAL D CA 1
ATOM 3910 C C . VAL D 1 12 ? 11.993 57.119 13.921 1.00 32.41 12 VAL D C 1
ATOM 3911 O O . VAL D 1 12 ? 11.695 58.312 13.989 1.00 31.71 12 VAL D O 1
ATOM 3915 N N . HIS D 1 13 ? 12.980 56.572 14.623 1.00 32.27 13 HIS D N 1
ATOM 3916 C CA . HIS D 1 13 ? 13.787 57.329 15.571 1.00 34.07 13 HIS D CA 1
ATOM 3917 C C . HIS D 1 13 ? 14.697 58.376 14.925 1.00 35.45 13 HIS D C 1
ATOM 3918 O O . HIS D 1 13 ? 15.245 59.237 15.613 1.00 35.07 13 HIS D O 1
ATOM 3925 N N . ASP D 1 14 ? 14.842 58.306 13.605 1.00 36.22 14 ASP D N 1
ATOM 3926 C CA . ASP D 1 14 ? 15.688 59.240 12.865 1.00 37.20 14 ASP D CA 1
ATOM 3927 C C . ASP D 1 14 ? 14.937 60.477 12.387 1.00 36.39 14 ASP D C 1
ATOM 3928 O O . ASP D 1 14 ? 15.498 61.318 11.686 1.00 36.54 14 ASP D O 1
ATOM 3933 N N . PHE D 1 15 ? 13.673 60.594 12.770 1.00 35.32 15 PHE D N 1
ATOM 3934 C CA . PHE D 1 15 ? 12.864 61.727 12.342 1.00 35.04 15 PHE D CA 1
ATOM 3935 C C . PHE D 1 15 ? 12.555 62.738 13.435 1.00 34.68 15 PHE D C 1
ATOM 3936 O O . PHE D 1 15 ? 12.431 62.394 14.610 1.00 33.43 15 PHE D O 1
ATOM 3944 N N . THR D 1 16 ? 12.436 63.994 13.020 1.00 33.86 16 THR D N 1
ATOM 3945 C CA . THR D 1 16 ? 12.113 65.089 13.919 1.00 33.12 16 THR D CA 1
ATOM 3946 C C . THR D 1 16 ? 10.829 65.719 13.395 1.00 33.04 16 THR D C 1
ATOM 3947 O O . THR D 1 16 ? 10.708 65.989 12.200 1.00 33.48 16 THR D O 1
ATOM 3951 N N . VAL D 1 17 ? 9.868 65.936 14.285 1.00 31.35 17 VAL D N 1
ATOM 3952 C CA . VAL D 1 17 ? 8.594 66.528 13.901 1.00 31.84 17 VAL D CA 1
ATOM 3953 C C . VAL D 1 17 ? 8.242 67.666 14.849 1.00 31.96 17 VAL D C 1
ATOM 3954 O O . VAL D 1 17 ? 8.855 67.813 15.901 1.00 32.81 17 VAL D O 1
ATOM 3958 N N . LYS D 1 18 ? 7.252 68.469 14.481 1.00 32.68 18 LYS D N 1
ATOM 3959 C CA . LYS D 1 18 ? 6.848 69.587 15.325 1.00 33.57 18 LYS D CA 1
ATOM 3960 C C . LYS D 1 18 ? 5.665 69.224 16.212 1.00 33.87 18 LYS D C 1
ATOM 3961 O O . LYS D 1 18 ? 4.802 68.437 15.820 1.00 32.55 18 LYS D O 1
ATOM 3967 N N . ASP D 1 19 ? 5.632 69.797 17.413 1.00 34.04 19 ASP D N 1
ATOM 3968 C CA . ASP D 1 19 ? 4.535 69.551 18.338 1.00 34.30 19 ASP D CA 1
ATOM 3969 C C . ASP D 1 19 ? 3.465 70.617 18.107 1.00 33.90 19 ASP D C 1
ATOM 3970 O O . ASP D 1 19 ? 3.593 71.439 17.203 1.00 32.19 19 ASP D O 1
ATOM 3975 N N . ALA D 1 20 ? 2.415 70.603 18.920 1.00 34.14 20 ALA D N 1
ATOM 3976 C CA . ALA D 1 20 ? 1.328 71.564 18.775 1.00 36.36 20 ALA D CA 1
ATOM 3977 C C . ALA D 1 20 ? 1.796 73.009 18.931 1.00 37.75 20 ALA D C 1
ATOM 3978 O O . ALA D 1 20 ? 1.100 73.937 18.519 1.00 37.54 20 ALA D O 1
ATOM 3980 N N . LYS D 1 21 ? 2.973 73.193 19.522 1.00 39.46 21 LYS D N 1
ATOM 3981 C CA . LYS D 1 21 ? 3.530 74.527 19.735 1.00 42.71 21 LYS D CA 1
ATOM 3982 C C . LYS D 1 21 ? 4.600 74.887 18.708 1.00 43.12 21 LYS D C 1
ATOM 3983 O O . LYS D 1 21 ? 5.366 75.831 18.906 1.00 43.62 21 LYS D O 1
ATOM 3989 N N . GLU D 1 22 ? 4.652 74.127 17.618 1.00 41.75 22 GLU D N 1
ATOM 3990 C CA . GLU D 1 22 ? 5.612 74.370 16.543 1.00 41.27 22 GLU D CA 1
ATOM 3991 C C . GLU D 1 22 ? 7.065 74.108 16.921 1.00 40.69 22 GLU D C 1
ATOM 3992 O O . GLU D 1 22 ? 7.976 74.497 16.192 1.00 40.44 22 GLU D O 1
ATOM 3998 N N . ASN D 1 23 ? 7.285 73.454 18.056 1.00 41.45 23 ASN D N 1
ATOM 3999 C CA . ASN D 1 23 ? 8.641 73.143 18.494 1.00 42.74 23 ASN D CA 1
ATOM 4000 C C . ASN D 1 23 ? 9.022 71.748 18.017 1.00 43.22 23 ASN D C 1
ATOM 4001 O O . ASN D 1 23 ? 8.182 70.848 17.984 1.00 43.25 23 ASN D O 1
ATOM 4006 N N . ASP D 1 24 ? 10.286 71.569 17.646 1.00 42.95 24 ASP D N 1
ATOM 4007 C CA . ASP D 1 24 ? 10.753 70.276 17.164 1.00 43.52 24 ASP D CA 1
ATOM 4008 C C . ASP D 1 24 ? 10.748 69.210 18.246 1.00 43.29 24 ASP D C 1
ATOM 4009 O O . ASP D 1 24 ? 10.856 69.508 19.436 1.00 43.02 24 ASP D O 1
ATOM 4014 N N . VAL D 1 25 ? 10.622 67.960 17.814 1.00 42.49 25 VAL D N 1
ATOM 4015 C CA . VAL D 1 25 ? 10.606 66.819 18.715 1.00 40.96 25 VAL D CA 1
ATOM 4016 C C . VAL D 1 25 ? 11.380 65.678 18.075 1.00 40.53 25 VAL D C 1
ATOM 4017 O O . VAL D 1 25 ? 10.998 65.176 17.019 1.00 40.13 25 VAL D O 1
ATOM 4021 N N . ASP D 1 26 ? 12.475 65.281 18.711 1.00 40.18 26 ASP D N 1
ATOM 4022 C CA . ASP D 1 26 ? 13.293 64.190 18.203 1.00 40.57 26 ASP D CA 1
ATOM 4023 C C . ASP D 1 26 ? 12.621 62.880 18.609 1.00 40.12 26 ASP D C 1
ATOM 4024 O O . ASP D 1 26 ? 12.603 62.522 19.785 1.00 40.39 26 ASP D O 1
ATOM 4029 N N . LEU D 1 27 ? 12.063 62.173 17.631 1.00 39.20 27 LEU D N 1
ATOM 4030 C CA . LEU D 1 27 ? 11.370 60.918 17.899 1.00 38.87 27 LEU D CA 1
ATOM 4031 C C . LEU D 1 27 ? 12.251 59.854 18.547 1.00 39.57 27 LEU D C 1
ATOM 4032 O O . LEU D 1 27 ? 11.746 58.871 19.087 1.00 38.99 27 LEU D O 1
ATOM 4037 N N . SER D 1 28 ? 13.564 60.047 18.500 1.00 39.87 28 SER D N 1
ATOM 4038 C CA . SER D 1 28 ? 14.470 59.080 19.105 1.00 40.69 28 SER D CA 1
ATOM 4039 C C . SER D 1 28 ? 14.245 59.018 20.615 1.00 40.60 28 SER D C 1
ATOM 4040 O O . SER D 1 28 ? 14.674 58.074 21.277 1.00 41.24 28 SER D O 1
ATOM 4043 N N . ILE D 1 29 ? 13.562 60.023 21.157 1.00 39.96 29 ILE D N 1
ATOM 4044 C CA . ILE D 1 29 ? 13.287 60.057 22.590 1.00 40.25 29 ILE D CA 1
ATOM 4045 C C . ILE D 1 29 ? 12.263 58.988 22.962 1.00 39.93 29 ILE D C 1
ATOM 4046 O O . ILE D 1 29 ? 12.100 58.652 24.135 1.00 39.42 29 ILE D O 1
ATOM 4051 N N . PHE D 1 30 ? 11.570 58.462 21.955 1.00 38.95 30 PHE D N 1
ATOM 4052 C CA . PHE D 1 30 ? 10.568 57.426 22.175 1.00 37.81 30 PHE D CA 1
ATOM 4053 C C . PHE D 1 30 ? 11.181 56.043 21.983 1.00 37.82 30 PHE D C 1
ATOM 4054 O O . PHE D 1 30 ? 10.473 55.040 21.880 1.00 36.46 30 PHE D O 1
ATOM 4062 N N . LYS D 1 31 ? 12.508 56.005 21.927 1.00 38.05 31 LYS D N 1
ATOM 4063 C CA . LYS D 1 31 ? 13.245 54.758 21.774 1.00 38.57 31 LYS D CA 1
ATOM 4064 C C . LYS D 1 31 ? 12.899 53.850 22.952 1.00 37.31 31 LYS D C 1
ATOM 4065 O O . LYS D 1 31 ? 12.725 54.322 24.074 1.00 36.50 31 LYS D O 1
ATOM 4071 N N . GLY D 1 32 ? 12.789 52.551 22.693 1.00 36.40 32 GLY D N 1
ATOM 4072 C CA . GLY D 1 32 ? 12.473 51.615 23.758 1.00 34.85 32 GLY D CA 1
ATOM 4073 C C . GLY D 1 32 ? 10.990 51.451 24.022 1.00 34.32 32 GLY D C 1
ATOM 4074 O O . GLY D 1 32 ? 10.589 50.621 24.838 1.00 35.00 32 GLY D O 1
ATOM 4075 N N . LYS D 1 33 ? 10.170 52.241 23.339 1.00 33.32 33 LYS D N 1
ATOM 4076 C CA . LYS D 1 33 ? 8.726 52.161 23.510 1.00 33.71 33 LYS D CA 1
ATOM 4077 C C . LYS D 1 33 ? 8.032 51.731 22.224 1.00 32.53 33 LYS D C 1
ATOM 4078 O O . LYS D 1 33 ? 8.581 51.869 21.130 1.00 32.39 33 LYS D O 1
ATOM 4084 N N . VAL D 1 34 ? 6.824 51.194 22.370 1.00 29.73 34 VAL D N 1
ATOM 4085 C CA . VAL D 1 34 ? 6.027 50.768 21.230 1.00 28.46 34 VAL D CA 1
ATOM 4086 C C . VAL D 1 34 ? 5.210 51.991 20.848 1.00 27.28 34 VAL D C 1
ATOM 4087 O O . VAL D 1 34 ? 4.589 52.619 21.706 1.00 26.68 34 VAL D O 1
ATOM 4091 N N . LEU D 1 35 ? 5.213 52.330 19.565 1.00 25.66 35 LEU D N 1
ATOM 4092 C CA . LEU D 1 35 ? 4.501 53.510 19.106 1.00 24.84 35 LEU D CA 1
ATOM 4093 C C . LEU D 1 35 ? 3.271 53.226 18.257 1.00 23.79 35 LEU D C 1
ATOM 4094 O O . LEU D 1 35 ? 3.331 52.471 17.289 1.00 24.20 35 LEU D O 1
ATOM 4099 N N . LEU D 1 36 ? 2.153 53.834 18.638 1.00 23.23 36 LEU D N 1
ATOM 4100 C CA . LEU D 1 36 ? 0.914 53.714 17.886 1.00 22.18 36 LEU D CA 1
ATOM 4101 C C . LEU D 1 36 ? 0.721 55.084 17.242 1.00 22.09 36 LEU D C 1
ATOM 4102 O O . LEU D 1 36 ? 0.284 56.031 17.896 1.00 22.24 36 LEU D O 1
ATOM 4107 N N . ILE D 1 37 ? 1.071 55.185 15.964 1.00 22.55 37 ILE D N 1
ATOM 4108 C CA . ILE D 1 37 ? 0.958 56.439 15.228 1.00 21.00 37 ILE D CA 1
ATOM 4109 C C . ILE D 1 37 ? -0.385 56.532 14.517 1.00 21.93 37 ILE D C 1
ATOM 4110 O O . ILE D 1 37 ? -0.748 55.662 13.723 1.00 23.00 37 ILE D O 1
ATOM 4115 N N . VAL D 1 38 ? -1.121 57.600 14.809 1.00 20.88 38 VAL D N 1
ATOM 4116 C CA . VAL D 1 38 ? -2.442 57.808 14.236 1.00 20.23 38 VAL D CA 1
ATOM 4117 C C . VAL D 1 38 ? -2.644 59.225 13.705 1.00 22.20 38 VAL D C 1
ATOM 4118 O O . VAL D 1 38 ? -2.300 60.199 14.378 1.00 20.90 38 VAL D O 1
ATOM 4122 N N . ASN D 1 39 ? -3.193 59.343 12.498 1.00 21.49 39 ASN D N 1
ATOM 4123 C CA . ASN D 1 39 ? -3.477 60.661 11.942 1.00 21.07 39 ASN D CA 1
ATOM 4124 C C . ASN D 1 39 ? -4.900 60.936 12.401 1.00 21.66 39 ASN D C 1
ATOM 4125 O O . ASN D 1 39 ? -5.806 60.140 12.141 1.00 21.39 39 ASN D O 1
ATOM 4130 N N . VAL D 1 40 ? -5.093 62.054 13.096 1.00 22.33 40 VAL D N 1
ATOM 4131 C CA . VAL D 1 40 ? -6.402 62.391 13.646 1.00 23.54 40 VAL D CA 1
ATOM 4132 C C . VAL D 1 40 ? -7.185 63.513 12.964 1.00 24.66 40 VAL D C 1
ATOM 4133 O O . VAL D 1 40 ? -6.676 64.208 12.085 1.00 24.66 40 VAL D O 1
ATOM 4137 N N . ALA D 1 41 ? -8.439 63.662 13.389 1.00 25.02 41 ALA D N 1
ATOM 4138 C CA . ALA D 1 41 ? -9.353 64.681 12.877 1.00 26.33 41 ALA D CA 1
ATOM 4139 C C . ALA D 1 41 ? -10.435 64.894 13.933 1.00 27.77 41 ALA D C 1
ATOM 4140 O O . ALA D 1 41 ? -10.913 63.934 14.544 1.00 27.83 41 ALA D O 1
ATOM 4142 N N . SER D 1 42 ? -10.828 66.149 14.134 1.00 27.40 42 SER D N 1
ATOM 4143 C CA . SER D 1 42 ? -11.823 66.494 15.143 1.00 27.99 42 SER D CA 1
ATOM 4144 C C . SER D 1 42 ? -13.290 66.445 14.723 1.00 28.97 42 SER D C 1
ATOM 4145 O O . SER D 1 42 ? -14.160 66.203 15.559 1.00 29.11 42 SER D O 1
ATOM 4148 N N . LYS D 1 43 ? -13.575 66.668 13.445 1.00 29.80 43 LYS D N 1
ATOM 4149 C CA . LYS D 1 43 ? -14.963 66.665 12.992 1.00 32.64 43 LYS D CA 1
ATOM 4150 C C . LYS D 1 43 ? -15.343 65.457 12.137 1.00 32.96 43 LYS D C 1
ATOM 4151 O O . LYS D 1 43 ? -16.104 65.575 11.176 1.00 32.78 43 LYS D O 1
ATOM 4157 N N . CYS D 1 44 ? -14.822 64.291 12.505 1.00 34.15 44 CYS D N 1
ATOM 4158 C CA . CYS D 1 44 ? -15.103 63.056 11.779 1.00 33.68 44 CYS D CA 1
ATOM 4159 C C . CYS D 1 44 ? -16.079 62.169 12.550 1.00 33.24 44 CYS D C 1
ATOM 4160 O O . CYS D 1 44 ? -16.180 62.257 13.774 1.00 34.24 44 CYS D O 1
ATOM 4163 N N . GLY D 1 45 ? -16.800 61.318 11.829 1.00 32.67 45 GLY D N 1
ATOM 4164 C CA . GLY D 1 45 ? -17.744 60.425 12.477 1.00 31.29 45 GLY D CA 1
ATOM 4165 C C . GLY D 1 45 ? -17.038 59.406 13.356 1.00 30.61 45 GLY D C 1
ATOM 4166 O O . GLY D 1 45 ? -17.626 58.873 14.299 1.00 28.14 45 GLY D O 1
ATOM 4167 N N . MET D 1 46 ? -15.771 59.140 13.047 1.00 29.77 46 MET D N 1
ATOM 4168 C CA . MET D 1 46 ? -14.973 58.178 13.804 1.00 29.94 46 MET D CA 1
ATOM 4169 C C . MET D 1 46 ? -14.200 58.839 14.938 1.00 27.65 46 MET D C 1
ATOM 4170 O O . MET D 1 46 ? -13.509 58.160 15.698 1.00 27.25 46 MET D O 1
ATOM 4175 N N . THR D 1 47 ? -14.311 60.159 15.050 1.00 24.93 47 THR D N 1
ATOM 4176 C CA . THR D 1 47 ? -13.591 60.891 16.087 1.00 23.44 47 THR D CA 1
ATOM 4177 C C . THR D 1 47 ? -13.851 60.409 17.517 1.00 22.45 47 THR D C 1
ATOM 4178 O O . THR D 1 47 ? -12.919 60.019 18.219 1.00 22.64 47 THR D O 1
ATOM 4182 N N . ASN D 1 48 ? -15.108 60.431 17.948 1.00 23.19 48 ASN D N 1
ATOM 4183 C CA . ASN D 1 48 ? -15.445 60.015 19.307 1.00 24.35 48 ASN D CA 1
ATOM 4184 C C . ASN D 1 48 ? -14.961 58.621 19.693 1.00 23.72 48 ASN D C 1
ATOM 4185 O O . ASN D 1 48 ? -14.313 58.451 20.725 1.00 22.63 48 ASN D O 1
ATOM 4190 N N . SER D 1 49 ? -15.270 57.626 18.868 1.00 24.68 49 SER D N 1
ATOM 4191 C CA . SER D 1 49 ? -14.861 56.254 19.154 1.00 24.57 49 SER D CA 1
ATOM 4192 C C . SER D 1 49 ? -13.343 56.093 19.158 1.00 24.23 49 SER D C 1
ATOM 4193 O O . SER D 1 49 ? -12.784 55.434 20.035 1.00 24.85 49 SER D O 1
ATOM 4196 N N . ASN D 1 50 ? -12.673 56.697 18.183 1.00 23.47 50 ASN D N 1
ATOM 4197 C CA . ASN D 1 50 ? -11.222 56.593 18.100 1.00 23.44 50 ASN D CA 1
ATOM 4198 C C . ASN D 1 50 ? -10.491 57.232 19.273 1.00 24.18 50 ASN D C 1
ATOM 4199 O O . ASN D 1 50 ? -9.512 56.673 19.770 1.00 25.20 50 ASN D O 1
ATOM 4204 N N . TYR D 1 51 ? -10.950 58.396 19.721 1.00 23.85 51 TYR D N 1
ATOM 4205 C CA . TYR D 1 51 ? -10.298 59.047 20.851 1.00 23.06 51 TYR D CA 1
ATOM 4206 C C . TYR D 1 51 ? -10.603 58.326 22.160 1.00 21.84 51 TYR D C 1
ATOM 4207 O O . TYR D 1 51 ? -9.725 58.169 23.008 1.00 20.84 51 TYR D O 1
ATOM 4216 N N . ALA D 1 52 ? -11.845 57.884 22.320 1.00 22.29 52 ALA D N 1
ATOM 4217 C CA . ALA D 1 52 ? -12.237 57.183 23.536 1.00 22.45 52 ALA D CA 1
ATOM 4218 C C . ALA D 1 52 ? -11.413 55.912 23.696 1.00 22.95 52 ALA D C 1
ATOM 4219 O O . ALA D 1 52 ? -10.916 55.616 24.782 1.00 23.47 52 ALA D O 1
ATOM 4221 N N . GLU D 1 53 ? -11.263 55.169 22.604 1.00 23.63 53 GLU D N 1
ATOM 4222 C CA . GLU D 1 53 ? -10.502 53.926 22.627 1.00 23.82 53 GLU D CA 1
ATOM 4223 C C . GLU D 1 53 ? -8.999 54.155 22.767 1.00 23.67 53 GLU D C 1
ATOM 4224 O O . GLU D 1 53 ? -8.303 53.369 23.412 1.00 23.72 53 GLU D O 1
ATOM 4230 N N . MET D 1 54 ? -8.494 55.226 22.165 1.00 23.99 54 MET D N 1
ATOM 4231 C CA . MET D 1 54 ? -7.074 55.533 22.284 1.00 24.48 54 MET D CA 1
ATOM 4232 C C . MET D 1 54 ? -6.786 55.833 23.754 1.00 24.13 54 MET D C 1
ATOM 4233 O O . MET D 1 54 ? -5.730 55.470 24.273 1.00 23.10 54 MET D O 1
ATOM 4238 N N . ASN D 1 55 ? -7.733 56.492 24.423 1.00 24.03 55 ASN D N 1
ATOM 4239 C CA . ASN D 1 55 ? -7.570 56.807 25.841 1.00 25.76 55 ASN D CA 1
ATOM 4240 C C . ASN D 1 55 ? -7.501 55.505 26.628 1.00 25.94 55 ASN D C 1
ATOM 4241 O O . ASN D 1 55 ? -6.666 55.343 27.517 1.00 26.14 55 ASN D O 1
ATOM 4246 N N . GLN D 1 56 ? -8.385 54.574 26.291 1.00 26.38 56 GLN D N 1
ATOM 4247 C CA . GLN D 1 56 ? -8.410 53.285 26.965 1.00 26.83 56 GLN D CA 1
ATOM 4248 C C . GLN D 1 56 ? -7.066 52.590 26.819 1.00 25.68 56 GLN D C 1
ATOM 4249 O O . GLN D 1 56 ? -6.517 52.078 27.795 1.00 25.47 56 GLN D O 1
ATOM 4255 N N . LEU D 1 57 ? -6.532 52.576 25.601 1.00 24.52 57 LEU D N 1
ATOM 4256 C CA . LEU D 1 57 ? -5.246 51.937 25.360 1.00 23.93 57 LEU D CA 1
ATOM 4257 C C . LEU D 1 57 ? -4.138 52.620 26.146 1.00 24.14 57 LEU D C 1
ATOM 4258 O O . LEU D 1 57 ? -3.263 51.960 26.705 1.00 22.33 57 LEU D O 1
ATOM 4263 N N . TYR D 1 58 ? -4.180 53.946 26.192 1.00 26.19 58 TYR D N 1
ATOM 4264 C CA . TYR D 1 58 ? -3.160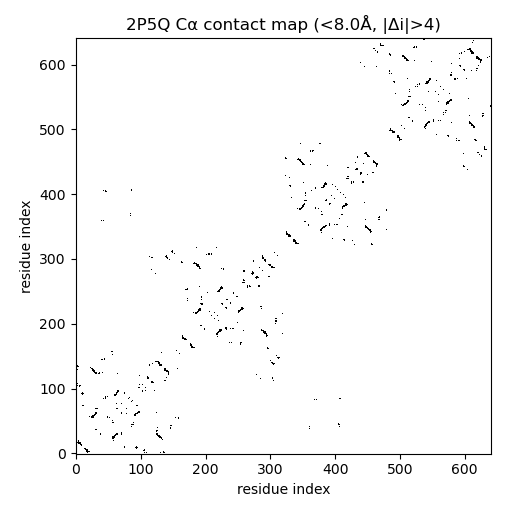 54.709 26.905 1.00 26.43 58 TYR D CA 1
ATOM 4265 C C . TYR D 1 58 ? -3.213 54.425 28.406 1.00 27.29 58 TYR D C 1
ATOM 4266 O O . TYR D 1 58 ? -2.182 54.201 29.039 1.00 25.43 58 TYR D O 1
ATOM 4275 N N . GLU D 1 59 ? -4.418 54.420 28.969 1.00 28.36 59 GLU D N 1
ATOM 4276 C CA . GLU D 1 59 ? -4.584 54.156 30.395 1.00 30.79 59 GLU D CA 1
ATOM 4277 C C . GLU D 1 59 ? -4.045 52.780 30.776 1.00 30.90 59 GLU D C 1
ATOM 4278 O O . GLU D 1 59 ? -3.423 52.612 31.825 1.00 30.32 59 GLU D O 1
ATOM 4284 N N . LYS D 1 60 ? -4.281 51.797 29.913 1.00 30.49 60 LYS D N 1
ATOM 4285 C CA . LYS D 1 60 ? -3.836 50.432 30.165 1.00 29.02 60 LYS D CA 1
ATOM 4286 C C . LYS D 1 60 ? -2.370 50.138 29.888 1.00 28.36 60 LYS D C 1
ATOM 4287 O O . LYS D 1 60 ? -1.745 49.375 30.619 1.00 27.76 60 LYS D O 1
ATOM 4293 N N . TYR D 1 61 ? -1.813 50.736 28.841 1.00 27.80 61 TYR D N 1
ATOM 4294 C CA . TYR D 1 61 ? -0.436 50.427 28.476 1.00 28.46 61 TYR D CA 1
ATOM 4295 C C . TYR D 1 61 ? 0.637 51.509 28.577 1.00 29.40 61 TYR D C 1
ATOM 4296 O O . TYR D 1 61 ? 1.822 51.210 28.422 1.00 27.85 61 TYR D O 1
ATOM 4305 N N . LYS D 1 62 ? 0.245 52.752 28.839 1.00 31.14 62 LYS D N 1
ATOM 4306 C CA . LYS D 1 62 ? 1.230 53.829 28.935 1.00 33.91 62 LYS D CA 1
ATOM 4307 C C . LYS D 1 62 ? 2.431 53.445 29.794 1.00 34.68 62 LYS D C 1
ATOM 4308 O O . LYS D 1 62 ? 3.570 53.464 29.324 1.00 35.36 62 LYS D O 1
ATOM 4314 N N . ASP D 1 63 ? 2.171 53.098 31.052 1.00 35.42 63 ASP D N 1
ATOM 4315 C CA . ASP D 1 63 ? 3.232 52.720 31.977 1.00 36.22 63 ASP D CA 1
ATOM 4316 C C . ASP D 1 63 ? 3.884 51.401 31.580 1.00 36.78 63 ASP D C 1
ATOM 4317 O O . ASP D 1 63 ? 4.915 51.020 32.133 1.00 37.21 63 ASP D O 1
ATOM 4322 N N . GLN D 1 64 ? 3.278 50.706 30.622 1.00 36.97 64 GLN D N 1
ATOM 4323 C CA . GLN D 1 64 ? 3.803 49.427 30.150 1.00 36.85 64 GLN D CA 1
ATOM 4324 C C . GLN D 1 64 ? 4.809 49.604 29.020 1.00 35.54 64 GLN D C 1
ATOM 4325 O O . GLN D 1 64 ? 5.536 48.672 28.677 1.00 35.83 64 GLN D O 1
ATOM 4331 N N . GLY D 1 65 ? 4.847 50.799 28.438 1.00 33.05 65 GLY D N 1
ATOM 4332 C CA . GLY D 1 65 ? 5.780 51.051 27.356 1.00 30.97 65 GLY D CA 1
ATOM 4333 C C . GLY D 1 65 ? 5.126 51.505 26.066 1.00 29.47 65 GLY D C 1
ATOM 4334 O O . GLY D 1 65 ? 5.792 51.628 25.040 1.00 29.40 65 GLY D O 1
ATOM 4335 N N . LEU D 1 66 ? 3.822 51.752 26.109 1.00 28.57 66 LEU D N 1
ATOM 4336 C CA . LEU D 1 66 ? 3.105 52.206 24.926 1.00 28.33 66 LEU D CA 1
ATOM 4337 C C . LEU D 1 66 ? 2.996 53.724 24.884 1.00 29.48 66 LEU D C 1
ATOM 4338 O O . LEU D 1 66 ? 2.680 54.370 25.887 1.00 27.65 66 LEU D O 1
ATOM 4343 N N . GLU D 1 67 ? 3.260 54.289 23.712 1.00 29.35 67 GLU D N 1
ATOM 4344 C CA . GLU D 1 67 ? 3.148 55.723 23.527 1.00 29.76 67 GLU D CA 1
ATOM 4345 C C . GLU D 1 67 ? 2.292 55.952 22.291 1.00 29.14 67 GLU D C 1
ATOM 4346 O O . GLU D 1 67 ? 2.437 55.253 21.290 1.00 29.28 67 GLU D O 1
ATOM 4352 N N . ILE D 1 68 ? 1.388 56.919 22.370 1.00 27.93 68 ILE D N 1
ATOM 4353 C CA . ILE D 1 68 ? 0.515 57.228 21.250 1.00 27.79 68 ILE D CA 1
ATOM 4354 C C . ILE D 1 68 ? 0.875 58.583 20.655 1.00 28.26 68 ILE D C 1
ATOM 4355 O O . ILE D 1 68 ? 0.839 59.606 21.344 1.00 29.15 68 ILE D O 1
ATOM 4360 N N . LEU D 1 69 ? 1.228 58.581 19.373 1.00 27.02 69 LEU D N 1
ATOM 4361 C CA . LEU D 1 69 ? 1.591 59.809 18.677 1.00 25.94 69 LEU D CA 1
ATOM 4362 C C . LEU D 1 69 ? 0.470 60.195 17.717 1.00 25.68 69 LEU D C 1
ATOM 4363 O O . LEU D 1 69 ? 0.286 59.565 16.674 1.00 25.11 69 LEU D O 1
ATOM 4368 N N . ALA D 1 70 ? -0.284 61.228 18.080 1.00 25.03 70 ALA D N 1
ATOM 4369 C CA . ALA D 1 70 ? -1.397 61.690 17.261 1.00 24.37 70 ALA D CA 1
ATOM 4370 C C . ALA D 1 70 ? -0.993 62.855 16.364 1.00 25.77 70 ALA D C 1
ATOM 4371 O O . ALA D 1 70 ? -0.525 63.892 16.842 1.00 24.73 70 ALA D O 1
ATOM 4373 N N . PHE D 1 71 ? -1.183 62.676 15.061 1.00 25.10 71 PHE D N 1
ATOM 4374 C CA . PHE D 1 71 ? -0.833 63.697 14.078 1.00 24.64 71 PHE D CA 1
ATOM 4375 C C . PHE D 1 71 ? -2.076 64.232 13.376 1.00 25.14 71 PHE D C 1
ATOM 4376 O O . PHE D 1 71 ? -2.689 63.540 12.557 1.00 24.17 71 PHE D O 1
ATOM 4384 N N . PRO D 1 72 ? -2.472 65.475 13.695 1.00 26.43 72 PRO D N 1
ATOM 4385 C CA . PRO D 1 72 ? -3.651 66.090 13.079 1.00 26.37 72 PRO D CA 1
ATOM 4386 C C . PRO D 1 72 ? -3.459 66.236 11.572 1.00 25.84 72 PRO D C 1
ATOM 4387 O O . PRO D 1 72 ? -2.373 66.588 11.113 1.00 26.48 72 PRO D O 1
ATOM 4391 N N . CYS D 1 73 ? -4.511 65.964 10.808 1.00 26.90 73 CYS D N 1
ATOM 4392 C CA . CYS D 1 73 ? -4.449 66.066 9.352 1.00 27.17 73 CYS D CA 1
ATOM 4393 C C . CYS D 1 73 ? -5.807 66.474 8.792 1.00 27.42 73 CYS D C 1
ATOM 4394 O O . CYS D 1 73 ? -6.819 65.829 9.067 1.00 26.95 73 CYS D O 1
ATOM 4397 N N . ASN D 1 74 ? -5.819 67.537 7.993 1.00 28.82 74 ASN D N 1
ATOM 4398 C CA . ASN D 1 74 ? -7.057 68.050 7.410 1.00 30.12 74 ASN D CA 1
ATOM 4399 C C . ASN D 1 74 ? -7.249 67.654 5.943 1.00 30.05 74 ASN D C 1
ATOM 4400 O O . ASN D 1 74 ? -8.070 68.240 5.238 1.00 31.40 74 ASN D O 1
ATOM 4405 N N . GLN D 1 75 ? -6.507 66.646 5.491 1.00 29.88 75 GLN D N 1
ATOM 4406 C CA . GLN D 1 75 ? -6.596 66.187 4.105 1.00 28.45 75 GLN D CA 1
ATOM 4407 C C . GLN D 1 75 ? -7.799 65.308 3.786 1.00 28.12 75 GLN D C 1
ATOM 4408 O O . GLN D 1 75 ? -8.012 64.945 2.627 1.00 27.11 75 GLN D O 1
ATOM 4414 N N . PHE D 1 76 ? -8.592 64.968 4.795 1.00 26.64 76 PHE D N 1
ATOM 4415 C CA . PHE D 1 76 ? -9.729 64.086 4.567 1.00 27.70 76 PHE D CA 1
ATOM 4416 C C . PHE D 1 76 ? -11.078 64.694 4.914 1.00 27.88 76 PHE D C 1
ATOM 4417 O O . PHE D 1 76 ? -11.519 64.657 6.065 1.00 27.55 76 PHE D O 1
ATOM 4425 N N . GLY D 1 77 ? -11.729 65.247 3.895 1.00 29.27 77 GLY D N 1
ATOM 4426 C CA . GLY D 1 77 ? -13.023 65.872 4.083 1.00 30.98 77 GLY D CA 1
ATOM 4427 C C . GLY D 1 77 ? -12.898 67.133 4.911 1.00 32.27 77 GLY D C 1
ATOM 4428 O O . GLY D 1 77 ? -13.891 67.644 5.430 1.00 34.04 77 GLY D O 1
ATOM 4429 N N . GLU D 1 78 ? -11.673 67.639 5.028 1.00 33.52 78 GLU D N 1
ATOM 4430 C CA . GLU D 1 78 ? -11.407 68.841 5.811 1.00 36.44 78 GLU D CA 1
ATOM 4431 C C . GLU D 1 78 ? -12.080 68.731 7.172 1.00 35.86 78 GLU D C 1
ATOM 4432 O O . GLU D 1 78 ? -12.812 69.628 7.590 1.00 36.83 78 GLU D O 1
ATOM 4438 N N . GLU D 1 79 ? -11.825 67.629 7.865 1.00 34.22 79 GLU D N 1
ATOM 4439 C CA . GLU D 1 79 ? -12.431 67.415 9.166 1.00 32.16 79 GLU D CA 1
ATOM 4440 C C . GLU D 1 79 ? -11.510 67.756 10.332 1.00 30.54 79 GLU D C 1
ATOM 4441 O O . GLU D 1 79 ? -11.760 67.364 11.472 1.00 31.09 79 GLU D O 1
ATOM 4447 N N . GLU D 1 80 ? -10.446 68.494 10.027 1.00 28.58 80 GLU D N 1
ATOM 4448 C CA . GLU D 1 80 ? -9.485 68.961 11.028 1.00 28.78 80 GLU D CA 1
ATOM 4449 C C . GLU D 1 80 ? -9.059 70.365 10.580 1.00 27.99 80 GLU D C 1
ATOM 4450 O O . GLU D 1 80 ? -7.877 70.636 10.383 1.00 28.10 80 GLU D O 1
ATOM 4456 N N . PRO D 1 81 ? -10.030 71.277 10.417 1.00 28.67 81 PRO D N 1
ATOM 4457 C CA . PRO D 1 81 ? -9.761 72.651 9.979 1.00 30.63 81 PRO D CA 1
ATOM 4458 C C . PRO D 1 81 ? -9.135 73.591 11.006 1.00 31.10 81 PRO D C 1
ATOM 4459 O O . PRO D 1 81 ? -8.395 74.506 10.644 1.00 31.85 81 PRO D O 1
ATOM 4463 N N . GLY D 1 82 ? -9.429 73.365 12.281 1.00 31.77 82 GLY D N 1
ATOM 4464 C CA . GLY D 1 82 ? -8.902 74.231 13.322 1.00 31.70 82 GLY D CA 1
ATOM 4465 C C . GLY D 1 82 ? -7.394 74.378 13.391 1.00 31.60 82 GLY D C 1
ATOM 4466 O O . GLY D 1 82 ? -6.651 73.656 12.726 1.00 32.33 82 GLY D O 1
ATOM 4467 N N . THR D 1 83 ? -6.946 75.338 14.196 1.00 31.61 83 THR D N 1
ATOM 4468 C CA . THR D 1 83 ? -5.524 75.586 14.405 1.00 30.89 83 THR D CA 1
ATOM 4469 C C . THR D 1 83 ? -5.080 74.569 15.451 1.00 29.88 83 THR D C 1
ATOM 4470 O O . THR D 1 83 ? -5.919 73.894 16.046 1.00 29.61 83 THR D O 1
ATOM 4474 N N . ASN D 1 84 ? -3.777 74.459 15.683 1.00 29.84 84 ASN D N 1
ATOM 4475 C CA . ASN D 1 84 ? -3.273 73.508 16.669 1.00 30.40 84 ASN D CA 1
ATOM 4476 C C . ASN D 1 84 ? -3.917 73.733 18.031 1.00 31.05 84 ASN D C 1
ATOM 4477 O O . ASN D 1 84 ? -4.147 72.788 18.785 1.00 30.72 84 ASN D O 1
ATOM 4482 N N . ASP D 1 85 ? -4.212 74.990 18.343 1.00 31.01 85 ASP D N 1
ATOM 4483 C CA . ASP D 1 85 ? -4.832 75.314 19.618 1.00 30.78 85 ASP D CA 1
ATOM 4484 C C . ASP D 1 85 ? -6.282 74.856 19.667 1.00 30.50 85 ASP D C 1
ATOM 4485 O O . ASP D 1 85 ? -6.735 74.309 20.672 1.00 29.44 85 ASP D O 1
ATOM 4490 N N . GLN D 1 86 ? -7.013 75.091 18.585 1.00 29.87 86 GLN D N 1
ATOM 4491 C CA . GLN D 1 86 ? -8.409 74.688 18.534 1.00 32.26 86 GLN D CA 1
ATOM 4492 C C . GLN D 1 86 ? -8.513 73.166 18.605 1.00 31.72 86 GLN D C 1
ATOM 4493 O O . GLN D 1 86 ? -9.449 72.627 19.194 1.00 31.15 86 GLN D O 1
ATOM 4499 N N . ILE D 1 87 ? -7.538 72.484 18.009 1.00 31.23 87 ILE D N 1
ATOM 4500 C CA . ILE D 1 87 ? -7.513 71.025 17.994 1.00 31.20 87 ILE D CA 1
ATOM 4501 C C . ILE D 1 87 ? -7.264 70.463 19.390 1.00 31.65 87 ILE D C 1
ATOM 4502 O O . ILE D 1 87 ? -8.022 69.622 19.876 1.00 29.22 87 ILE D O 1
ATOM 4507 N N . THR D 1 88 ? -6.200 70.931 20.034 1.00 31.69 88 THR D N 1
ATOM 4508 C CA . THR D 1 88 ? -5.867 70.463 21.371 1.00 31.87 88 THR D CA 1
ATOM 4509 C C . THR D 1 88 ? -6.943 70.829 22.396 1.00 31.96 88 THR D C 1
ATOM 4510 O O . THR D 1 88 ? -7.192 70.067 23.332 1.00 31.18 88 THR D O 1
ATOM 4514 N N . ASP D 1 89 ? -7.586 71.983 22.222 1.00 31.30 89 ASP D N 1
ATOM 4515 C CA . ASP D 1 89 ? -8.636 72.394 23.153 1.00 31.07 89 ASP D CA 1
ATOM 4516 C C . ASP D 1 89 ? -9.841 71.477 23.000 1.00 31.11 89 ASP D C 1
ATOM 4517 O O . ASP D 1 89 ? -10.446 71.058 23.989 1.00 31.26 89 ASP D O 1
ATOM 4522 N N . PHE D 1 90 ? -10.192 71.188 21.751 1.00 30.92 90 PHE D N 1
ATOM 4523 C CA . PHE D 1 90 ? -11.327 70.323 21.451 1.00 32.27 90 PHE D CA 1
ATOM 4524 C C . PHE D 1 90 ? -11.132 68.948 22.082 1.00 31.59 90 PHE D C 1
ATOM 4525 O O . PHE D 1 90 ? -12.032 68.418 22.734 1.00 30.54 90 PHE D O 1
ATOM 4533 N N . VAL D 1 91 ? -9.949 68.380 21.877 1.00 31.68 91 VAL D N 1
ATOM 4534 C CA . VAL D 1 91 ? -9.618 67.065 22.411 1.00 33.08 91 VAL D CA 1
ATOM 4535 C C . VAL D 1 91 ? -9.677 67.054 23.934 1.00 33.97 91 VAL D C 1
ATOM 4536 O O . VAL D 1 91 ? -10.249 66.145 24.536 1.00 33.28 91 VAL D O 1
ATOM 4540 N N . CYS D 1 92 ? -9.082 68.069 24.550 1.00 34.18 92 CYS D N 1
ATOM 4541 C CA . CYS D 1 92 ? -9.066 68.165 26.001 1.00 33.97 92 CYS D CA 1
ATOM 4542 C C . CYS D 1 92 ? -10.467 68.256 26.584 1.00 35.06 92 CYS D C 1
ATOM 4543 O O . CYS D 1 92 ? -10.824 67.505 27.489 1.00 37.34 92 CYS D O 1
ATOM 4546 N N . THR D 1 93 ? -11.257 69.185 26.060 1.00 35.15 93 THR D N 1
ATOM 4547 C CA . THR D 1 93 ? -12.616 69.389 26.535 1.00 35.88 93 THR D CA 1
ATOM 4548 C C . THR D 1 93 ? -13.500 68.157 26.369 1.00 36.31 93 THR D C 1
ATOM 4549 O O . THR D 1 93 ? -14.215 67.765 27.293 1.00 35.82 93 THR D O 1
ATOM 4553 N N . ARG D 1 94 ? -13.442 67.541 25.194 1.00 35.81 94 ARG D N 1
ATOM 4554 C CA . ARG D 1 94 ? -14.280 66.383 24.918 1.00 35.99 94 ARG D CA 1
ATOM 4555 C C . ARG D 1 94 ? -13.714 65.008 25.272 1.00 34.02 94 ARG D C 1
ATOM 4556 O O . ARG D 1 94 ? -14.473 64.106 25.628 1.00 32.95 94 ARG D O 1
ATOM 4564 N N . PHE D 1 95 ? -12.397 64.843 25.199 1.00 31.86 95 PHE D N 1
ATOM 4565 C CA . PHE D 1 95 ? -11.806 63.538 25.486 1.00 31.88 95 PHE D CA 1
ATOM 4566 C C . PHE D 1 95 ? -10.800 63.498 26.628 1.00 31.14 95 PHE D C 1
ATOM 4567 O O . PHE D 1 95 ? -10.522 62.428 27.172 1.00 29.83 95 PHE D O 1
ATOM 4575 N N . LYS D 1 96 ? -10.251 64.654 26.985 1.00 30.33 96 LYS D N 1
ATOM 4576 C CA . LYS D 1 96 ? -9.280 64.731 28.070 1.00 30.67 96 LYS D CA 1
ATOM 4577 C C . LYS D 1 96 ? -8.108 63.780 27.844 1.00 30.43 96 LYS D C 1
ATOM 4578 O O . LYS D 1 96 ? -7.565 63.216 28.793 1.00 30.43 96 LYS D O 1
ATOM 4584 N N . SER D 1 97 ? -7.716 63.613 26.585 1.00 30.01 97 SER D N 1
ATOM 4585 C CA . SER D 1 97 ? -6.611 62.724 26.242 1.00 29.95 97 SER D CA 1
ATOM 4586 C C . SER D 1 97 ? -5.295 63.212 26.833 1.00 30.03 97 SER D C 1
ATOM 4587 O O . SER D 1 97 ? -5.083 64.414 26.997 1.00 31.22 97 SER D O 1
ATOM 4590 N N . GLU D 1 98 ? -4.411 62.268 27.139 1.00 29.20 98 GLU D N 1
ATOM 4591 C CA . GLU D 1 98 ? -3.122 62.581 27.744 1.00 29.18 98 GLU D CA 1
ATOM 4592 C C . GLU D 1 98 ? -1.923 62.291 26.856 1.00 29.08 98 GLU D C 1
ATOM 4593 O O . GLU D 1 98 ? -0.791 62.622 27.213 1.00 28.71 98 GLU D O 1
ATOM 4599 N N . PHE D 1 99 ? -2.160 61.660 25.710 1.00 27.66 99 PHE D N 1
ATOM 4600 C CA . PHE D 1 99 ? -1.072 61.355 24.793 1.00 28.01 99 PHE D CA 1
ATOM 4601 C C . PHE D 1 99 ? -0.790 62.586 23.939 1.00 27.72 99 PHE D C 1
ATOM 4602 O O . PHE D 1 99 ? -1.688 63.381 23.659 1.00 27.66 99 PHE D O 1
ATOM 4610 N N . PRO D 1 100 ? 0.467 62.755 23.511 1.00 27.61 100 PRO D N 1
ATOM 4611 C CA . PRO D 1 100 ? 0.876 63.899 22.692 1.00 29.58 100 PRO D CA 1
ATOM 4612 C C . PRO D 1 100 ? 0.153 64.096 21.363 1.00 30.51 100 PRO D C 1
ATOM 4613 O O . PRO D 1 100 ? -0.042 63.154 20.594 1.00 29.62 100 PRO D O 1
ATOM 4617 N N . ILE D 1 101 ? -0.247 65.340 21.119 1.00 29.76 101 ILE D N 1
ATOM 4618 C CA . ILE D 1 101 ? -0.915 65.730 19.885 1.00 30.86 101 ILE D CA 1
ATOM 4619 C C . ILE D 1 101 ? 0.073 66.674 19.208 1.00 31.38 101 ILE D C 1
ATOM 4620 O O . ILE D 1 101 ? 0.289 67.797 19.666 1.00 32.14 101 ILE D O 1
ATOM 4625 N N . PHE D 1 102 ? 0.679 66.209 18.124 1.00 29.88 102 PHE D N 1
ATOM 4626 C CA . PHE D 1 102 ? 1.668 66.994 17.404 1.00 29.10 102 PHE D CA 1
ATOM 4627 C C . PHE D 1 102 ? 1.092 68.043 16.463 1.00 27.94 102 PHE D C 1
ATOM 4628 O O . PHE D 1 102 ? -0.121 68.231 16.374 1.00 26.00 102 PHE D O 1
ATOM 4636 N N . ASP D 1 103 ? 1.992 68.731 15.771 1.00 28.40 103 ASP D N 1
ATOM 4637 C CA . ASP D 1 103 ? 1.627 69.773 14.823 1.00 27.92 103 ASP D CA 1
ATOM 4638 C C . ASP D 1 103 ? 0.916 69.179 13.603 1.00 28.76 103 ASP D C 1
ATOM 4639 O O . ASP D 1 103 ? 1.336 68.153 13.064 1.00 29.48 103 ASP D O 1
ATOM 4644 N N . LYS D 1 104 ? -0.177 69.812 13.188 1.00 28.41 104 LYS D N 1
ATOM 4645 C CA . LYS D 1 104 ? -0.934 69.344 12.032 1.00 29.31 104 LYS D CA 1
ATOM 4646 C C . LYS D 1 104 ? 0.020 69.148 10.860 1.00 30.60 104 LYS D C 1
ATOM 4647 O O . LYS D 1 104 ? 0.942 69.940 10.665 1.00 29.32 104 LYS D O 1
ATOM 4653 N N . ILE D 1 105 ? -0.201 68.091 10.085 1.00 29.32 105 ILE D N 1
ATOM 4654 C CA . ILE D 1 105 ? 0.652 67.802 8.940 1.00 28.77 105 ILE D CA 1
ATOM 4655 C C . ILE D 1 105 ? -0.132 67.220 7.772 1.00 28.96 105 ILE D C 1
ATOM 4656 O O . ILE D 1 105 ? -1.354 67.072 7.827 1.00 29.40 105 ILE D O 1
ATOM 4661 N N . ASP D 1 106 ? 0.598 66.905 6.710 1.00 28.78 106 ASP D N 1
ATOM 4662 C CA . ASP D 1 106 ? 0.033 66.283 5.521 1.00 28.53 106 ASP D CA 1
ATOM 4663 C C . ASP D 1 106 ? 0.575 64.858 5.563 1.00 27.32 106 ASP D C 1
ATOM 4664 O O . ASP D 1 106 ? 1.748 64.657 5.884 1.00 25.89 106 ASP D O 1
ATOM 4669 N N . VAL D 1 107 ? -0.268 63.875 5.263 1.00 26.70 107 VAL D N 1
ATOM 4670 C CA . VAL D 1 107 ? 0.176 62.483 5.276 1.00 25.46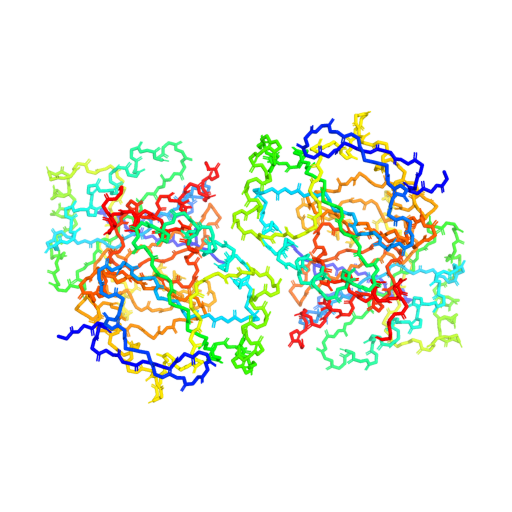 107 VAL D CA 1
ATOM 4671 C C . VAL D 1 107 ? 0.397 61.973 3.855 1.00 26.02 107 VAL D C 1
ATOM 4672 O O . VAL D 1 107 ? 1.128 61.005 3.641 1.00 25.45 107 VAL D O 1
ATOM 4676 N N . ASN D 1 108 ? -0.248 62.627 2.893 1.00 24.37 108 ASN D N 1
ATOM 4677 C CA . ASN D 1 108 ? -0.110 62.268 1.486 1.00 25.65 108 ASN D CA 1
ATOM 4678 C C . ASN D 1 108 ? 0.221 63.524 0.688 1.00 27.39 108 ASN D C 1
ATOM 4679 O O . ASN D 1 108 ? 0.051 64.644 1.177 1.00 27.13 108 ASN D O 1
ATOM 4684 N N . GLY D 1 109 ? 0.700 63.339 -0.538 1.00 28.05 109 GLY D N 1
ATOM 4685 C CA . GLY D 1 109 ? 1.010 64.484 -1.372 1.00 28.95 109 GLY D CA 1
ATOM 4686 C C . GLY D 1 109 ? 2.450 64.951 -1.357 1.00 29.69 109 GLY D C 1
ATOM 4687 O O . GLY D 1 109 ? 3.322 64.330 -0.744 1.00 28.94 109 GLY D O 1
ATOM 4688 N N . GLU D 1 110 ? 2.687 66.072 -2.031 1.00 30.18 110 GLU D N 1
ATOM 4689 C CA . GLU D 1 110 ? 4.019 66.651 -2.148 1.00 30.91 110 GLU D CA 1
ATOM 4690 C C . GLU D 1 110 ? 4.577 67.221 -0.852 1.00 30.06 110 GLU D C 1
ATOM 4691 O O . GLU D 1 110 ? 5.789 67.375 -0.714 1.00 30.67 110 GLU D O 1
ATOM 4697 N N . ASN D 1 111 ? 3.700 6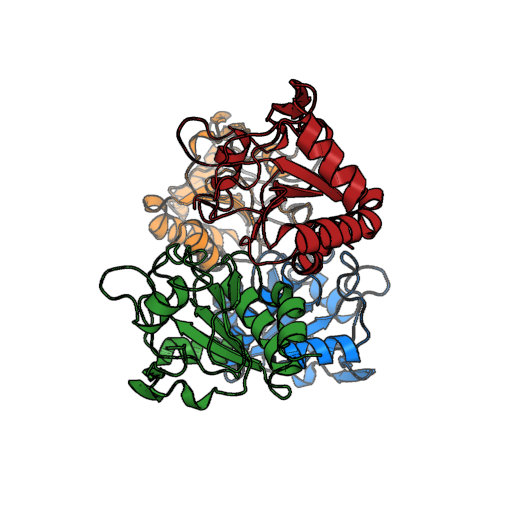7.539 0.093 1.00 30.45 111 ASN D N 1
ATOM 4698 C CA . ASN D 1 111 ? 4.144 68.087 1.369 1.00 30.91 111 ASN D CA 1
ATOM 4699 C C . ASN D 1 111 ? 3.935 67.111 2.518 1.00 30.19 111 ASN D C 1
ATOM 4700 O O . ASN D 1 111 ? 3.934 67.505 3.686 1.00 30.03 111 ASN D O 1
ATOM 4705 N N . ALA D 1 112 ? 3.763 65.836 2.184 1.00 28.71 112 ALA D N 1
ATOM 4706 C CA . ALA D 1 112 ? 3.555 64.811 3.197 1.00 27.45 112 ALA D CA 1
ATOM 4707 C C . ALA D 1 112 ? 4.761 64.749 4.124 1.00 26.42 112 ALA D C 1
ATOM 4708 O O . ALA D 1 112 ? 5.905 64.797 3.670 1.00 25.81 112 ALA D O 1
ATOM 4710 N N . SER D 1 113 ? 4.501 64.655 5.425 1.00 25.97 113 SER D N 1
ATOM 4711 C CA . SER D 1 113 ? 5.574 64.580 6.413 1.00 26.08 113 SER D CA 1
ATOM 4712 C C . SER D 1 113 ? 6.563 63.467 6.076 1.00 26.51 113 SER D C 1
ATOM 4713 O O . SER D 1 113 ? 6.168 62.371 5.685 1.00 26.63 113 SER D O 1
ATOM 4716 N N . PRO D 1 114 ? 7.869 63.740 6.220 1.00 27.21 114 PRO D N 1
ATOM 4717 C CA . PRO D 1 114 ? 8.888 62.732 5.924 1.00 26.25 114 PRO D CA 1
ATOM 4718 C C . PRO D 1 114 ? 8.653 61.466 6.751 1.00 27.09 114 PRO D C 1
ATOM 4719 O O . PRO D 1 114 ? 9.018 60.364 6.339 1.00 25.49 114 PRO D O 1
ATOM 4723 N N . LEU D 1 115 ? 8.039 61.635 7.920 1.00 26.50 115 LEU D N 1
ATOM 4724 C CA . LEU D 1 115 ? 7.755 60.504 8.797 1.00 25.33 115 LEU D CA 1
ATOM 4725 C C . LEU D 1 115 ? 6.804 59.532 8.117 1.00 24.61 115 LEU D C 1
ATOM 4726 O O . LEU D 1 115 ? 7.051 58.327 8.092 1.00 25.09 115 LEU D O 1
ATOM 4731 N N . TYR D 1 116 ? 5.715 60.056 7.566 1.00 23.45 116 TYR D N 1
ATOM 4732 C CA . TYR D 1 116 ? 4.743 59.206 6.900 1.00 25.13 116 TYR D CA 1
ATOM 4733 C C . TYR D 1 116 ? 5.268 58.589 5.610 1.00 26.25 116 TYR D C 1
ATOM 4734 O O . TYR D 1 116 ? 4.802 57.530 5.192 1.00 25.53 116 TYR D O 1
ATOM 4743 N N . ARG D 1 117 ? 6.237 59.243 4.978 1.00 26.87 117 ARG D N 1
ATOM 4744 C CA . ARG D 1 117 ? 6.812 58.700 3.757 1.00 27.80 117 ARG D CA 1
ATOM 4745 C C . ARG D 1 117 ? 7.604 57.464 4.158 1.00 27.87 117 ARG D C 1
ATOM 4746 O O . ARG D 1 117 ? 7.585 56.444 3.467 1.00 28.15 117 ARG D O 1
ATOM 4754 N N . PHE D 1 118 ? 8.290 57.556 5.293 1.00 27.35 118 PHE D N 1
ATOM 4755 C CA . PHE D 1 118 ? 9.079 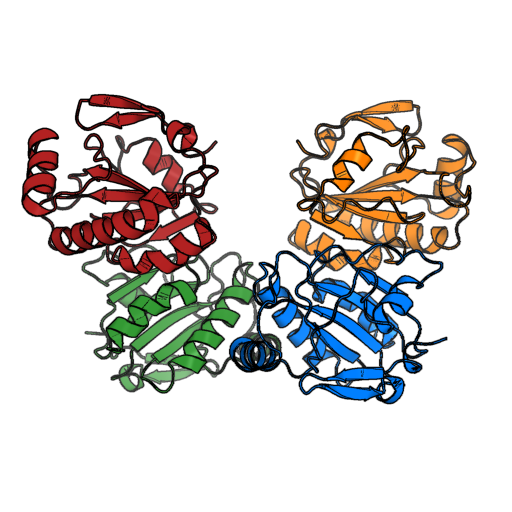56.441 5.795 1.00 26.74 118 PHE D CA 1
ATOM 4756 C C . PHE D 1 118 ? 8.166 55.306 6.261 1.00 25.07 118 PHE D C 1
ATOM 4757 O O . PHE D 1 118 ? 8.465 54.134 6.051 1.00 24.90 118 PHE D O 1
ATOM 4765 N N . LEU D 1 119 ? 7.056 55.660 6.899 1.00 24.31 119 LEU D N 1
ATOM 4766 C CA . LEU D 1 119 ? 6.108 54.662 7.383 1.00 24.71 119 LEU D CA 1
ATOM 4767 C C . LEU D 1 119 ? 5.533 53.845 6.225 1.00 25.68 119 LEU D C 1
ATOM 4768 O O . LEU D 1 119 ? 5.291 52.641 6.360 1.00 22.94 119 LEU D O 1
ATOM 4773 N N . LYS D 1 120 ? 5.322 54.502 5.086 1.00 23.69 120 LYS D N 1
ATOM 4774 C CA . LYS D 1 120 ? 4.775 53.833 3.911 1.00 24.10 120 LYS D CA 1
ATOM 4775 C C . LYS D 1 120 ? 5.763 52.851 3.288 1.00 23.38 120 LYS D C 1
ATOM 4776 O O . LYS D 1 120 ? 5.388 52.048 2.437 1.00 24.10 120 LYS D O 1
ATOM 4782 N N . LEU D 1 121 ? 7.022 52.915 3.712 1.00 23.70 121 LEU D N 1
ATOM 4783 C CA . LEU D 1 121 ? 8.044 52.005 3.203 1.00 24.79 121 LEU D CA 1
ATOM 4784 C C . LEU D 1 121 ? 8.023 50.719 4.023 1.00 25.22 121 LEU D C 1
ATOM 4785 O O . LEU D 1 121 ? 8.718 49.754 3.708 1.00 25.15 121 LEU D O 1
ATOM 4790 N N . GLY D 1 122 ? 7.215 50.720 5.077 1.00 25.20 122 GLY D N 1
ATOM 4791 C CA . GLY D 1 122 ? 7.124 49.570 5.956 1.00 24.48 122 GLY D CA 1
ATOM 4792 C C . GLY D 1 122 ? 6.843 48.222 5.319 1.00 24.31 122 GLY D C 1
ATOM 4793 O O . GLY D 1 122 ? 6.139 48.122 4.314 1.00 23.22 122 GLY D O 1
ATOM 4794 N N . LYS D 1 123 ? 7.405 47.181 5.926 1.00 23.87 123 LYS D N 1
ATOM 4795 C CA . LYS D 1 123 ? 7.225 45.809 5.466 1.00 24.40 123 LYS D CA 1
ATOM 4796 C C . LYS D 1 123 ? 7.343 45.602 3.960 1.00 24.02 123 LYS D C 1
ATOM 4797 O O . LYS D 1 123 ? 6.397 45.164 3.303 1.00 22.45 123 LYS D O 1
ATOM 4803 N N . TRP D 1 124 ? 8.515 45.924 3.421 1.00 25.82 124 TRP D N 1
ATOM 4804 C CA . TRP D 1 124 ? 8.794 45.750 2.001 1.00 26.50 124 TRP D CA 1
ATOM 4805 C C . TRP D 1 124 ? 7.782 46.407 1.066 1.00 27.05 124 TRP D C 1
ATOM 4806 O O . TRP D 1 124 ? 7.423 45.839 0.033 1.00 27.79 124 TRP D O 1
ATOM 4817 N N . GLY D 1 125 ? 7.322 47.600 1.427 1.00 25.42 125 GLY D N 1
ATOM 4818 C CA . GLY D 1 125 ? 6.374 48.301 0.582 1.00 23.57 125 GLY D CA 1
ATOM 4819 C C . GLY D 1 125 ? 4.925 47.882 0.730 1.00 23.33 125 GLY D C 1
ATOM 4820 O O . GLY D 1 125 ? 4.055 48.413 0.038 1.00 24.02 125 GLY D O 1
ATOM 4821 N N . ILE D 1 126 ? 4.653 46.932 1.619 1.00 20.89 126 ILE D N 1
ATOM 4822 C CA . ILE D 1 126 ? 3.282 46.480 1.832 1.00 19.86 126 ILE D CA 1
ATOM 4823 C C . ILE D 1 126 ? 2.420 47.630 2.357 1.00 18.98 126 ILE D C 1
ATOM 4824 O O . ILE D 1 126 ? 1.213 47.677 2.110 1.00 16.62 126 ILE D O 1
ATOM 4829 N N . PHE D 1 127 ? 3.049 48.565 3.067 1.00 18.86 127 PHE D N 1
ATOM 4830 C CA . PHE D 1 127 ? 2.337 49.715 3.619 1.00 20.55 127 PHE D CA 1
ATOM 4831 C C . PHE D 1 127 ? 2.459 50.927 2.692 1.00 21.72 127 PHE D C 1
ATOM 4832 O O . PHE D 1 127 ? 2.303 52.066 3.128 1.00 22.25 127 PHE D O 1
ATOM 4840 N N . GLY D 1 128 ? 2.729 50.676 1.416 1.00 23.49 128 GLY D N 1
ATOM 4841 C CA . GLY D 1 128 ? 2.900 51.760 0.464 1.00 25.42 128 GLY D CA 1
ATOM 4842 C C . GLY D 1 128 ? 1.707 52.655 0.177 1.00 25.73 128 GLY D C 1
ATOM 4843 O O . GLY D 1 128 ? 1.880 53.794 -0.259 1.00 28.56 128 GLY D O 1
ATOM 4844 N N . ASP D 1 129 ? 0.499 52.164 0.424 1.00 23.90 129 ASP D N 1
ATOM 4845 C CA . ASP D 1 129 ? -0.705 52.942 0.152 1.00 22.99 129 ASP D CA 1
ATOM 4846 C C . ASP D 1 129 ? -0.744 54.315 0.811 1.00 23.95 129 ASP D C 1
ATOM 4847 O O . ASP D 1 129 ? -0.134 54.544 1.857 1.00 21.80 129 ASP D O 1
ATOM 4852 N N . ASP D 1 130 ? -1.469 55.232 0.181 1.00 23.18 130 ASP D N 1
ATOM 4853 C CA . ASP D 1 130 ? -1.640 56.561 0.738 1.00 24.69 130 ASP D CA 1
ATOM 4854 C C . ASP D 1 130 ? -2.606 56.360 1.897 1.00 24.32 130 ASP D C 1
ATOM 4855 O O . ASP D 1 130 ? -3.426 55.436 1.872 1.00 21.84 130 ASP D O 1
ATOM 4860 N N . ILE D 1 131 ? -2.503 57.203 2.916 1.00 23.62 131 ILE D N 1
ATOM 4861 C CA . ILE D 1 131 ? -3.409 57.111 4.050 1.00 23.81 131 ILE D CA 1
ATOM 4862 C C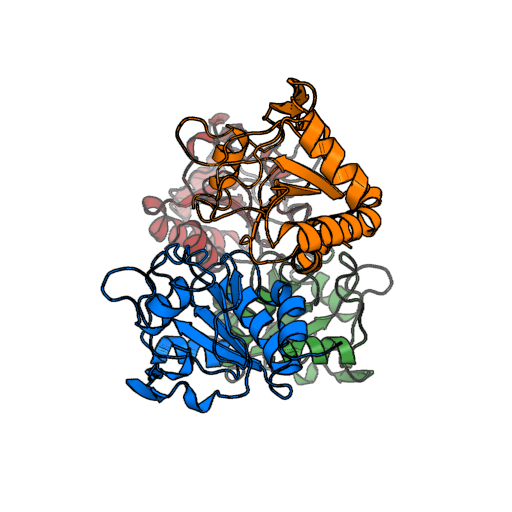 . ILE D 1 131 ? -4.793 57.248 3.430 1.00 24.16 131 ILE D C 1
ATOM 4863 O O . ILE D 1 131 ? -5.071 58.226 2.734 1.00 25.72 131 ILE D O 1
ATOM 4868 N N . GLN D 1 132 ? -5.659 56.270 3.665 1.00 24.13 132 GLN D N 1
ATOM 4869 C CA . GLN D 1 132 ? -6.982 56.302 3.064 1.00 24.44 132 GLN D CA 1
ATOM 4870 C C . GLN D 1 132 ? -8.018 57.256 3.656 1.00 24.75 132 GLN D C 1
ATOM 4871 O O . GLN D 1 132 ? -8.988 57.606 2.983 1.00 22.55 132 GLN D O 1
ATOM 4877 N N . TRP D 1 133 ? -7.818 57.691 4.894 1.00 23.86 133 TRP D N 1
ATOM 4878 C CA . TRP D 1 133 ? -8.768 58.603 5.524 1.00 23.79 133 TRP D CA 1
ATOM 4879 C C . TRP D 1 133 ? -8.286 58.959 6.925 1.00 22.46 133 TRP D C 1
ATOM 4880 O O . TRP D 1 133 ? -7.156 58.637 7.301 1.00 21.05 133 TRP D O 1
ATOM 4891 N N . ASN D 1 134 ? -9.135 59.632 7.695 1.00 22.28 134 ASN D N 1
ATOM 4892 C CA . ASN D 1 134 ? -8.763 59.996 9.056 1.00 22.95 134 ASN D CA 1
ATOM 4893 C C . ASN D 1 134 ? -8.650 58.724 9.895 1.00 22.38 134 ASN D C 1
ATOM 4894 O O . ASN D 1 134 ? -9.336 57.732 9.638 1.00 22.55 134 ASN D O 1
ATOM 4899 N N . PHE D 1 135 ? -7.770 58.767 10.886 1.00 21.84 135 PHE D N 1
ATOM 4900 C CA . PHE D 1 135 ? -7.566 57.669 11.822 1.00 22.82 135 PHE D CA 1
ATOM 4901 C C . PHE D 1 135 ? -6.973 56.343 11.346 1.00 23.20 135 PHE D C 1
ATOM 4902 O O . PHE D 1 135 ? -7.394 55.273 11.794 1.00 21.64 135 PHE D O 1
ATOM 4910 N N . ALA D 1 136 ? -5.996 56.406 10.449 1.00 21.97 136 ALA D N 1
ATOM 4911 C CA . ALA D 1 136 ? -5.324 55.192 10.005 1.00 21.63 136 ALA D CA 1
ATOM 4912 C C . ALA D 1 136 ? -4.312 54.959 11.129 1.00 22.75 136 ALA D C 1
ATOM 4913 O O . ALA D 1 136 ? -3.914 55.913 11.800 1.00 21.78 136 ALA D O 1
ATOM 4915 N N . LYS D 1 137 ? -3.901 53.713 11.353 1.00 21.49 137 LYS D N 1
ATOM 4916 C CA . LYS D 1 137 ? -2.949 53.436 12.424 1.00 20.86 137 LYS D CA 1
ATOM 4917 C C . LYS D 1 137 ? -1.691 52.696 11.999 1.00 20.52 137 LYS D C 1
ATOM 4918 O O . LYS D 1 137 ? -1.700 51.901 11.061 1.00 21.11 137 LYS D O 1
ATOM 4924 N N . PHE D 1 138 ? -0.613 52.970 12.724 1.00 19.58 138 PHE D N 1
ATOM 4925 C CA . PHE D 1 138 ? 0.684 52.347 12.504 1.00 20.93 138 PHE D CA 1
ATOM 4926 C C . PHE D 1 138 ? 1.239 51.924 13.863 1.00 21.97 138 PHE D C 1
ATOM 4927 O O . PHE D 1 138 ? 1.087 52.639 14.854 1.00 22.33 138 PHE D O 1
ATOM 4935 N N . LEU D 1 139 ? 1.864 50.754 13.912 1.00 22.10 139 LEU D N 1
ATOM 4936 C CA . LEU D 1 139 ? 2.485 50.279 15.141 1.00 22.99 139 LEU D CA 1
ATOM 4937 C C . LEU D 1 139 ? 3.971 50.134 14.855 1.00 23.15 139 LEU D C 1
ATOM 4938 O O . LEU D 1 139 ? 4.368 49.466 13.900 1.00 23.91 139 LEU D O 1
ATOM 4943 N N . VAL D 1 140 ? 4.784 50.788 15.674 1.00 23.26 140 VAL D N 1
ATOM 4944 C CA . VAL D 1 140 ? 6.234 50.746 15.523 1.00 23.60 140 VAL D CA 1
ATOM 4945 C C . VAL D 1 140 ? 6.802 50.048 16.754 1.00 25.06 140 VAL D C 1
ATOM 4946 O O . VAL D 1 140 ? 6.334 50.285 17.868 1.00 24.02 140 VAL D O 1
ATOM 4950 N N . ASN D 1 141 ? 7.792 49.180 16.562 1.00 27.13 141 ASN D N 1
ATOM 4951 C CA . ASN D 1 141 ? 8.378 48.483 17.699 1.00 30.39 141 ASN D CA 1
ATOM 4952 C C . ASN D 1 141 ? 9.352 49.377 18.458 1.00 32.43 141 ASN D C 1
ATOM 4953 O O . ASN D 1 141 ? 9.589 50.524 18.076 1.00 32.68 141 ASN D O 1
ATOM 4958 N N . LYS D 1 142 ? 9.909 48.842 19.538 1.00 35.42 142 LYS D N 1
ATOM 4959 C CA . LYS D 1 142 ? 10.845 49.578 20.375 1.00 37.61 142 LYS D CA 1
ATOM 4960 C C . LYS D 1 142 ? 12.082 50.057 19.621 1.00 38.75 142 LYS D C 1
ATOM 4961 O O . LYS D 1 142 ? 12.702 51.047 20.008 1.00 39.57 142 LYS D O 1
ATOM 4967 N N . ASP D 1 143 ? 12.439 49.361 18.545 1.00 39.55 143 ASP D N 1
ATOM 4968 C CA . ASP D 1 143 ? 13.611 49.733 17.759 1.00 40.37 143 ASP D CA 1
ATOM 4969 C C . ASP D 1 143 ? 13.308 50.721 16.640 1.00 38.75 143 ASP D C 1
ATOM 4970 O O . ASP D 1 143 ? 14.171 51.017 15.815 1.00 39.42 143 ASP D O 1
ATOM 4975 N N . GLY D 1 144 ? 12.081 51.226 16.611 1.00 36.89 144 GLY D N 1
ATOM 4976 C CA . GLY D 1 144 ? 11.710 52.193 15.595 1.00 34.82 144 GLY D CA 1
ATOM 4977 C C . GLY D 1 144 ? 11.337 51.637 14.232 1.00 34.06 144 GLY D C 1
ATOM 4978 O O . GLY D 1 144 ? 11.291 52.384 13.254 1.00 34.18 144 GLY D O 1
ATOM 4979 N N . GLN D 1 145 ? 11.074 50.337 14.149 1.00 31.69 145 GLN D N 1
ATOM 4980 C CA . GLN D 1 145 ? 10.689 49.739 12.874 1.00 31.92 145 GLN D CA 1
ATOM 4981 C C . GLN D 1 145 ? 9.171 49.620 12.800 1.00 29.93 145 GLN D C 1
ATOM 4982 O O . GLN D 1 145 ? 8.528 49.198 13.760 1.00 28.77 145 GLN D O 1
ATOM 4988 N N . VAL D 1 146 ? 8.600 50.013 11.666 1.00 27.91 146 VAL D N 1
ATOM 4989 C CA . VAL D 1 146 ? 7.157 49.938 11.485 1.00 27.31 146 VAL D CA 1
ATOM 4990 C C . VAL D 1 146 ? 6.801 48.485 11.177 1.00 26.86 146 VAL D C 1
ATOM 4991 O O . VAL D 1 146 ? 7.268 47.917 10.189 1.00 25.78 146 VAL D O 1
ATOM 4995 N N . VAL D 1 147 ? 5.974 47.886 12.027 1.00 25.33 147 VAL D N 1
ATOM 4996 C CA . VAL D 1 147 ? 5.604 46.489 11.854 1.00 24.34 147 VAL D CA 1
ATOM 4997 C C . VAL D 1 147 ? 4.148 46.226 11.497 1.00 22.81 147 VAL D C 1
ATOM 4998 O O . VAL D 1 147 ? 3.833 45.181 10.930 1.00 23.95 147 VAL D O 1
ATOM 5002 N N . ASP D 1 148 ? 3.260 47.158 11.824 1.00 20.85 148 ASP D N 1
ATOM 5003 C CA . ASP D 1 148 ? 1.846 46.985 11.509 1.00 20.07 148 ASP D CA 1
ATOM 5004 C C . ASP D 1 148 ? 1.165 48.253 11.026 1.00 19.89 148 ASP D C 1
ATOM 5005 O O . ASP D 1 148 ? 1.517 49.358 11.434 1.00 19.72 148 ASP D O 1
ATOM 5010 N N . ARG D 1 149 ? 0.181 48.075 10.152 1.00 18.56 149 ARG D N 1
ATOM 5011 C CA . ARG D 1 149 ? -0.603 49.186 9.640 1.00 19.83 149 ARG D CA 1
ATOM 5012 C C . ARG D 1 149 ? -2.052 48.733 9.616 1.00 20.85 149 ARG D C 1
ATOM 5013 O O . ARG D 1 149 ? -2.343 47.568 9.332 1.00 21.18 149 ARG D O 1
ATOM 5021 N N . TYR D 1 150 ? -2.962 49.648 9.929 1.00 19.87 150 TYR D N 1
ATOM 5022 C CA . TYR D 1 150 ? -4.375 49.311 9.952 1.00 19.78 150 TYR D CA 1
ATOM 5023 C C . TYR D 1 150 ? -5.218 50.336 9.209 1.00 19.76 150 TYR D C 1
ATOM 5024 O O . TYR D 1 150 ? -4.869 51.520 9.151 1.00 19.42 150 TYR D O 1
ATOM 5033 N N . TYR D 1 151 ? -6.327 49.872 8.640 1.00 18.99 151 TYR D N 1
ATOM 5034 C CA . TYR D 1 151 ? -7.244 50.754 7.931 1.00 19.69 151 TYR D CA 1
ATOM 5035 C C . TYR D 1 151 ? -7.976 51.649 8.929 1.00 20.40 151 TYR D C 1
ATOM 5036 O O . TYR D 1 151 ? -8.210 51.259 10.073 1.00 20.16 151 TYR D O 1
ATOM 5045 N N . PRO D 1 152 ? -8.341 52.869 8.503 1.00 21.64 152 PRO D N 1
ATOM 5046 C CA . PRO D 1 152 ? -9.050 53.831 9.352 1.00 21.60 152 PRO D CA 1
ATOM 5047 C C . PRO D 1 152 ? -10.209 53.201 10.124 1.00 21.65 152 PRO D C 1
ATOM 5048 O O . PRO D 1 152 ? -10.435 53.510 11.292 1.00 23.24 152 PRO D O 1
ATOM 5052 N N . THR D 1 153 ? -10.932 52.313 9.455 1.00 21.62 153 THR D N 1
ATOM 5053 C CA . THR D 1 153 ? -12.086 51.646 10.038 1.00 21.40 153 THR D CA 1
ATOM 5054 C C . THR D 1 153 ? -11.780 50.669 11.174 1.00 21.66 153 THR D C 1
ATOM 5055 O O . THR D 1 153 ? -12.689 50.206 11.849 1.00 20.77 153 THR D O 1
ATOM 5059 N N . THR D 1 154 ? -10.511 50.350 11.388 1.00 21.58 154 THR D N 1
ATOM 5060 C CA . THR D 1 154 ? -10.155 49.438 12.473 1.00 21.55 154 THR D CA 1
ATOM 5061 C C . THR D 1 154 ? -9.983 50.270 13.744 1.00 21.82 154 THR D C 1
ATOM 5062 O O . THR D 1 154 ? -8.983 50.972 13.895 1.00 21.08 154 THR D O 1
ATOM 5066 N N . SER D 1 155 ? -10.951 50.195 14.656 1.00 21.67 155 SER D N 1
ATOM 5067 C CA . SER D 1 155 ? -10.871 50.982 15.887 1.00 22.14 155 SER D CA 1
ATOM 5068 C C . SER D 1 155 ? -9.658 50.586 16.723 1.00 21.30 155 SER D C 1
ATOM 5069 O O . SER D 1 155 ? -9.170 49.459 16.631 1.00 21.56 155 SER D O 1
ATOM 5072 N N . PRO D 1 156 ? -9.157 51.517 17.554 1.00 20.84 156 PRO D N 1
ATOM 5073 C CA . PRO D 1 156 ? -7.993 51.311 18.421 1.00 20.73 156 PRO D CA 1
ATOM 5074 C C . PRO D 1 156 ? -7.973 50.019 19.238 1.00 20.35 156 PRO D C 1
ATOM 5075 O O . PRO D 1 156 ? -6.943 49.353 19.312 1.00 22.23 156 PRO D O 1
ATOM 5079 N N . LEU D 1 157 ? -9.098 49.667 19.855 1.00 19.90 157 LEU D N 1
ATOM 5080 C CA . LEU D 1 157 ? -9.154 48.455 20.665 1.00 21.59 157 LEU D CA 1
ATOM 5081 C C . LEU D 1 157 ? -8.791 47.191 19.882 1.00 21.18 157 LEU D C 1
ATOM 5082 O O . LEU D 1 157 ? -8.364 46.196 20.467 1.00 22.40 157 LEU D O 1
ATOM 5087 N N . SER D 1 158 ? -8.949 47.236 18.562 1.00 20.20 158 SER D N 1
ATOM 5088 C CA . SER D 1 158 ? -8.623 46.090 17.716 1.00 21.33 158 SER D CA 1
ATOM 5089 C C . SER D 1 158 ? -7.116 45.864 17.613 1.00 21.40 158 SER D C 1
ATOM 5090 O O . SER D 1 158 ? -6.668 44.792 17.204 1.00 20.74 158 SER D O 1
ATOM 5093 N N . LEU D 1 159 ? -6.333 46.872 17.988 1.00 20.87 159 LEU D N 1
ATOM 5094 C CA . LEU D 1 159 ? -4.877 46.766 17.922 1.00 19.98 159 LEU D CA 1
ATOM 5095 C C . LEU D 1 159 ? -4.263 46.217 19.205 1.00 19.50 159 LEU D C 1
ATOM 5096 O O . LEU D 1 159 ? -3.062 45.963 19.264 1.00 20.47 159 LEU D O 1
ATOM 5101 N N . GLU D 1 160 ? -5.089 46.032 20.227 1.00 20.19 160 GLU D N 1
ATOM 5102 C CA . GLU D 1 160 ? -4.611 45.551 21.517 1.00 20.15 160 GLU D CA 1
ATOM 5103 C C . GLU D 1 160 ? -3.819 44.247 21.483 1.00 19.55 160 GLU D C 1
ATOM 5104 O O . GLU D 1 160 ? -2.785 44.132 22.141 1.00 19.17 160 GLU D O 1
ATOM 5110 N N . ARG D 1 161 ? -4.294 43.268 20.721 1.00 19.36 161 ARG D N 1
ATOM 5111 C CA . ARG D 1 161 ? -3.593 41.990 20.633 1.00 20.23 161 ARG D CA 1
ATOM 5112 C C . ARG D 1 161 ? -2.156 42.209 20.152 1.00 20.47 161 ARG D C 1
ATOM 5113 O O . ARG D 1 161 ? -1.214 41.648 20.716 1.00 17.36 161 ARG D O 1
ATOM 5121 N N . ASP D 1 162 ? -1.986 43.038 19.125 1.00 19.34 162 ASP D N 1
ATOM 5122 C CA . ASP D 1 162 ? -0.652 43.316 18.593 1.00 20.25 162 ASP D CA 1
ATOM 5123 C C . ASP D 1 162 ? 0.184 44.174 19.535 1.00 20.45 162 ASP D C 1
ATOM 5124 O O . ASP D 1 162 ? 1.403 44.006 19.626 1.00 19.90 162 ASP D O 1
ATOM 5129 N N . ILE D 1 163 ? -0.464 45.102 20.230 1.00 21.02 163 ILE D N 1
ATOM 5130 C CA . ILE D 1 163 ? 0.253 45.957 21.166 1.00 23.21 163 ILE D CA 1
ATOM 5131 C C . ILE D 1 163 ? 0.873 45.092 22.261 1.00 23.79 163 ILE D C 1
ATOM 5132 O O . ILE D 1 163 ? 2.056 45.235 22.581 1.00 23.96 163 ILE D O 1
ATOM 5137 N N . LYS D 1 164 ? 0.078 44.183 22.819 1.00 24.64 164 LYS D N 1
ATOM 5138 C CA . LYS D 1 164 ? 0.563 43.292 23.867 1.00 26.48 164 LYS D CA 1
ATOM 5139 C C . LYS D 1 164 ? 1.736 42.451 23.378 1.00 26.03 164 LYS D C 1
ATOM 5140 O O . LYS D 1 164 ? 2.704 42.249 24.105 1.00 25.41 164 LYS D O 1
ATOM 5146 N N . GLN D 1 165 ? 1.648 41.955 22.148 1.00 27.46 165 GLN D N 1
ATOM 5147 C CA . GLN D 1 165 ? 2.727 41.152 21.582 1.00 29.21 165 GLN D CA 1
ATOM 5148 C C . GLN D 1 165 ? 4.003 41.986 21.470 1.00 29.54 165 GLN D C 1
ATOM 5149 O O . GLN D 1 165 ? 5.091 41.514 21.795 1.00 28.96 165 GLN D O 1
ATOM 5155 N N . LEU D 1 166 ? 3.864 43.227 21.011 1.00 29.63 166 LEU D N 1
ATOM 5156 C CA . LEU D 1 166 ? 5.014 44.114 20.856 1.00 30.14 166 LEU D CA 1
ATOM 5157 C C . LEU D 1 166 ? 5.588 44.549 22.202 1.00 31.51 166 LEU D C 1
ATOM 5158 O O . LEU D 1 166 ? 6.786 44.801 22.321 1.00 31.60 166 LEU D O 1
ATOM 5163 N N . LEU D 1 167 ? 4.731 44.645 23.212 1.00 33.02 167 LEU D N 1
ATOM 5164 C CA . LEU D 1 167 ? 5.180 45.025 24.546 1.00 36.65 167 LEU D CA 1
ATOM 5165 C C . LEU D 1 167 ? 5.633 43.772 25.284 1.00 39.56 167 LEU D C 1
ATOM 5166 O O . LEU D 1 167 ? 6.316 43.852 26.307 1.00 41.24 167 LEU D O 1
ATOM 5171 N N . GLU D 1 168 ? 5.250 42.617 24.748 1.00 42.55 168 GLU D N 1
ATOM 5172 C CA . GLU D 1 168 ? 5.596 41.329 25.337 1.00 46.79 168 GLU D CA 1
ATOM 5173 C C . GLU D 1 168 ? 4.807 41.104 26.626 1.00 48.00 168 GLU D C 1
ATOM 5174 O O . GLU D 1 168 ? 5.361 40.696 27.646 1.00 48.78 168 GLU D O 1
ATOM 5180 N N . ILE D 1 169 ? 3.506 41.372 26.560 1.00 49.36 169 ILE D N 1
ATOM 5181 C CA . ILE D 1 169 ? 2.614 41.211 27.703 1.00 51.43 169 ILE D CA 1
ATOM 5182 C C . ILE D 1 169 ? 1.655 40.043 27.467 1.00 52.40 169 ILE D C 1
ATOM 5183 O O . ILE D 1 169 ? 1.573 39.577 26.311 1.00 53.24 169 ILE D O 1
#

Solvent-accessible surface area: 26397 Å² total; per-residue (Å²): 179,21,0,32,104,41,76,12,90,37,23,170,94,87,98,26,66,0,34,116,20,145,42,79,0,1,0,0,0,0,0,0,15,135,15,82,42,2,22,42,4,0,0,11,0,3,40,2,24,71,114,3,62,119,89,12,1,15,0,0,0,0,1,0,43,70,13,55,127,36,1,65,17,85,25,92,108,5,37,75,43,4,90,40,20,0,39,23,106,6,46,25,6,20,60,30,50,0,16,52,157,117,6,11,82,1,1,105,27,0,30,131,6,70,207,40,14,0,40,33,87,3,24,80,0,0,0,0,1,0,0,35,92,105,0,67,9,22,12,0,3,0,1,28,1,22,0,23,4,0,35,69,11,0,61,112,40,12,157,43,145,154,12,0,19,95,30,78,14,102,35,30,161,94,83,107,24,71,0,50,113,22,144,41,72,0,0,0,0,0,0,0,0,14,144,17,82,37,5,84,50,3,0,38,20,0,31,75,0,7,119,93,12,82,136,84,14,0,12,0,0,0,0,1,0,40,72,12,55,128,35,1,69,17,84,21,98,106,4,42,73,50,4,56,106,149,22,134,23,118,5,44,23,5,18,63,33,47,0,22,51,163,114,8,12,85,1,0,114,30,0,26,123,5,63,213,43,16,0,39,31,89,4,24,83,0,0,0,0,0,0,0,33,74,103,0,75,12,28,12,0,3,0,1,25,1,21,0,36,3,0,38,70,12,0,78,106,42,15,151,97,156,13,0,21,96,27,78,15,104,36,21,144,94,86,108,22,69,0,48,113,19,146,40,81,0,0,0,0,0,0,0,0,13,138,15,85,40,1,13,34,3,0,0,11,0,4,46,1,21,64,122,5,55,118,92,14,1,20,0,0,0,0,1,0,46,70,14,55,129,32,1,80,18,85,22,79,106,5,39,74,44,2,69,27,27,0,34,23,91,8,44,23,6,20,60,32,45,0,18,49,156,100,6,10,86,0,0,110,24,0,27,123,6,60,210,44,13,0,38,33,86,4,27,82,0,0,0,0,0,0,0,32,82,102,0,75,9,26,13,0,3,0,1,28,0,19,0,25,3,0,39,70,11,0,79,110,46,13,158,80,151,13,0,15,94,30,81,14,99,35,25,164,98,88,104,25,69,0,43,114,23,112,40,77,0,0,0,0,0,0,0,0,13,148,17,82,40,3,85,53,3,0,47,21,0,29,88,0,4,113,126,8,83,132,101,11,1,13,0,0,0,0,1,0,41,73,14,55,126,35,1,77,17,86,24,91,104,4,42,70,48,4,78,108,142,25,147,24,122,5,45,23,5,20,59,30,49,0,19,56,166,122,6,10,83,1,0,114,28,0,25,123,4,64,218,43,14,0,39,30,87,4,27,82,0,0,1,0,0,0,0,33,68,88,0,78,12,26,12,0,3,0,1,28,1,21,0,43,2,0,35,64,11,0,67,113,41,12,140,96

InterPro domains:
  IPR000889 Glutathione peroxidase [PF00255] (12-120)
  IPR000889 Glutathione peroxidase [PIRSF000303] (6-168)
  IPR000889 Glutathione peroxidase [PR01011] (30-47)
  IPR000889 Glutathione peroxidase [PR01011] (66-82)
  IPR000889 Glutathione peroxidase [PR01011] (131-140)
  IPR000889 Glutathione peroxidase [PS51355] (2-170)
  IPR000889 Glutathione peroxidase [PTHR11592] (5-167)
  IPR000889 Glutathione peroxidase [cd00340] (11-163)
  IPR013766 Thioredoxin domain [PS51352] (6-168)
  IPR029759 Glutathione peroxidase active site [PS00460] (32-47)
  IPR029760 Glutathione peroxidase conserved site [PS00763] (69-76)
  IPR036249 Thioredoxin-like superfamily [SSF52833] (11-167)

Foldseek 3Di:
DFLQVDWAAFLVRHIDRCCVLAQAKEKEFAAFCQDPCHVQQLQLVQVVCVVPVVLGYAYEYEYECPAPNRHVDRSCVVVVSCVPPPVRPGGYGHHAHLDDPRHGPSNCQLCPADVNPSVDGQPHGTWIWIAASVRGTDDTGHNPCGNVNCVVVNCVRSVHD/DFLQCDWAAFLVRDIDRSVVLAQAKEKEFAAFLQDPCRPQQLQLVQVCCVVPVVLRYAYEYEYECPAVRRHVDRSVVVVVSCCVRRVHDGTYGGHAHLDDPRHDPSNCVLCPAPVNPSVDGQPHGTKIWIAASRRGTDDTGHNPQHNVNCVVVNCVRSVD/DFLQCDWAAFLVRHIDRCVVLQQAKEKEFEAFLQDPCRQQQLQLVQVVCVVCVVLRYAYEYEYECPAPNRHVDRSVVVVVSCCVRPVRDGTYGGHFHCDDPGHGPSNCQLCPAPVNPSVDGQPHGTKIWIAASRRGTDDTGHNPCGPVNCNVVNCVSSVD/DFLQCDWAAFLVRDIDRSVVLAQAKEKEFEAFLQDPCHVQQLQLVQVVCVPCVVLRYAYEYAYELPAVRRHVDRSVVVVVSCCVRRVHDGTYGGHFHLDDPGHGPSNCVLCPAPVNPSVDGQPHGTKIWIAASRRGTDDTGHNPQHNVNCVVVNCVRSVD